Protein AF-0000000077444697 (afdb_homodimer)

Structure (mmCIF, N/CA/C/O backbone):
data_AF-0000000077444697-model_v1
#
loop_
_entity.id
_entity.type
_entity.pdbx_description
1 polymer 'Potassium transporter'
#
loop_
_atom_site.group_PDB
_atom_site.id
_atom_site.type_symbol
_atom_site.label_atom_id
_atom_site.label_alt_id
_atom_site.label_comp_id
_atom_site.label_asym_id
_atom_site.label_entity_id
_atom_site.label_seq_id
_atom_site.pdbx_PDB_ins_code
_atom_site.Cartn_x
_atom_site.Cartn_y
_atom_site.Cartn_z
_atom_site.occupancy
_atom_site.B_iso_or_equiv
_atom_site.auth_seq_id
_atom_site.auth_comp_id
_atom_site.auth_asym_id
_atom_site.auth_atom_id
_atom_site.pdbx_PDB_model_num
ATOM 1 N N . MET A 1 1 ? 19.031 48.25 -0.233 1 66.06 1 MET A N 1
ATOM 2 C CA . MET A 1 1 ? 19.344 47.281 0.833 1 66.06 1 MET A CA 1
ATOM 3 C C . MET A 1 1 ? 18.344 46.125 0.857 1 66.06 1 MET A C 1
ATOM 5 O O . MET A 1 1 ? 18.734 44.969 1.001 1 66.06 1 MET A O 1
ATOM 9 N N . PHE A 1 2 ? 17.172 46.375 0.376 1 79.5 2 PHE A N 1
ATOM 10 C CA . PHE A 1 2 ? 16.109 45.375 0.415 1 79.5 2 PHE A CA 1
ATOM 11 C C . PHE A 1 2 ? 16.25 44.375 -0.718 1 79.5 2 PHE A C 1
ATOM 13 O O . PHE A 1 2 ? 16.047 43.188 -0.523 1 79.5 2 PHE A O 1
ATOM 20 N N . ILE A 1 3 ? 16.844 44.906 -1.802 1 84.12 3 ILE A N 1
ATOM 21 C CA . ILE A 1 3 ? 16.984 44.031 -2.971 1 84.12 3 ILE A CA 1
ATOM 22 C C . ILE A 1 3 ? 18.109 43.031 -2.744 1 84.12 3 ILE A C 1
ATOM 24 O O . ILE A 1 3 ? 17.938 41.844 -3.037 1 84.12 3 ILE A O 1
ATOM 28 N N . ILE A 1 4 ? 19.219 43.531 -2.191 1 81.81 4 ILE A N 1
ATOM 29 C CA . ILE A 1 4 ? 20.359 42.656 -1.97 1 81.81 4 ILE A CA 1
ATOM 30 C C . ILE A 1 4 ? 20.016 41.594 -0.923 1 81.81 4 ILE A C 1
ATOM 32 O O . ILE A 1 4 ? 20.375 40.438 -1.063 1 81.81 4 ILE A O 1
ATOM 36 N N . ALA A 1 5 ? 19.375 42.062 0.02 1 81.69 5 ALA A N 1
ATOM 37 C CA . ALA A 1 5 ? 18.969 41.125 1.067 1 81.69 5 ALA A CA 1
ATOM 38 C C . ALA A 1 5 ? 18.047 40.031 0.507 1 81.69 5 ALA A C 1
ATOM 40 O O . ALA A 1 5 ? 18.188 38.875 0.862 1 81.69 5 ALA A O 1
ATOM 41 N N . THR A 1 6 ? 17.25 40.469 -0.332 1 82.5 6 THR A N 1
ATOM 42 C CA . THR A 1 6 ? 16.312 39.531 -0.934 1 82.5 6 THR A CA 1
ATOM 43 C C . THR A 1 6 ? 17.062 38.531 -1.846 1 82.5 6 THR A C 1
ATOM 45 O O . THR A 1 6 ? 16.781 37.344 -1.832 1 82.5 6 THR A O 1
ATOM 48 N N . LEU A 1 7 ? 17.984 39.094 -2.521 1 86.06 7 LEU A N 1
ATOM 49 C CA . LEU A 1 7 ? 18.734 38.25 -3.432 1 86.06 7 LEU A CA 1
ATOM 50 C C . LEU A 1 7 ? 19.609 37.281 -2.654 1 86.06 7 LEU A C 1
ATOM 52 O O . LEU A 1 7 ? 19.719 36.094 -3.037 1 86.06 7 LEU A O 1
ATOM 56 N N . THR A 1 8 ? 20.188 37.781 -1.661 1 77.69 8 THR A N 1
ATOM 57 C CA . THR A 1 8 ? 21 36.906 -0.821 1 77.69 8 THR A CA 1
ATOM 58 C C . THR A 1 8 ? 20.141 35.812 -0.187 1 77.69 8 THR A C 1
ATOM 60 O O . THR A 1 8 ? 20.578 34.656 -0.078 1 77.69 8 THR A O 1
ATOM 63 N N . ALA A 1 9 ? 18.984 36.156 0.128 1 79.19 9 ALA A N 1
ATOM 64 C CA . ALA A 1 9 ? 18.062 35.188 0.728 1 79.19 9 ALA A CA 1
ATOM 65 C C . ALA A 1 9 ? 17.672 34.094 -0.28 1 79.19 9 ALA A C 1
ATOM 67 O O . ALA A 1 9 ? 17.547 32.938 0.074 1 79.19 9 ALA A O 1
ATOM 68 N N . ILE A 1 10 ? 17.609 34.5 -1.407 1 82.94 10 ILE A N 1
ATOM 69 C CA . ILE A 1 10 ? 17.234 33.562 -2.465 1 82.94 10 ILE A CA 1
ATOM 70 C C . ILE A 1 10 ? 18.375 32.562 -2.691 1 82.94 10 ILE A C 1
ATOM 72 O O . ILE A 1 10 ? 18.125 31.359 -2.781 1 82.94 10 ILE A O 1
ATOM 76 N N . VAL A 1 11 ? 19.531 33.094 -2.76 1 80.25 11 VAL A N 1
ATOM 77 C CA . VAL A 1 11 ? 20.688 32.25 -3 1 80.25 11 VAL A CA 1
ATOM 78 C C . VAL A 1 11 ? 20.891 31.297 -1.82 1 80.25 11 VAL A C 1
ATOM 80 O O . VAL A 1 11 ? 21.156 30.109 -2.01 1 80.25 11 VAL A O 1
ATOM 83 N N . ALA A 1 12 ? 20.734 31.844 -0.727 1 77.69 12 ALA A N 1
ATOM 84 C CA . ALA A 1 12 ? 20.875 31.016 0.476 1 77.69 12 ALA A CA 1
ATOM 85 C C . ALA A 1 12 ? 19.812 29.938 0.527 1 77.69 12 ALA A C 1
ATOM 87 O O . ALA A 1 12 ? 20.094 28.797 0.909 1 77.69 12 ALA A O 1
ATOM 88 N N . SER A 1 13 ? 18.656 30.266 0.102 1 83.06 13 SER A N 1
ATOM 89 C CA . SER A 1 13 ? 17.562 29.312 0.11 1 83.06 13 SER A CA 1
ATOM 90 C C . SER A 1 13 ? 17.797 28.188 -0.902 1 83.06 13 SER A C 1
ATOM 92 O O . SER A 1 13 ? 17.531 27.016 -0.62 1 83.06 13 SER A O 1
ATOM 94 N N . GLN A 1 14 ? 18.344 28.531 -1.952 1 80.81 14 GLN A N 1
ATOM 95 C CA . GLN A 1 14 ? 18.641 27.531 -2.973 1 80.81 14 GLN A CA 1
ATOM 96 C C . GLN A 1 14 ? 19.734 26.578 -2.512 1 80.81 14 GLN A C 1
ATOM 98 O O . GLN A 1 14 ? 19.656 25.375 -2.75 1 80.81 14 GLN A O 1
ATOM 103 N N . SER A 1 15 ? 20.672 27.188 -1.935 1 79.31 15 SER A N 1
ATOM 104 C CA . SER A 1 15 ? 21.766 26.359 -1.422 1 79.31 15 SER A CA 1
ATOM 105 C C . SER A 1 15 ? 21.266 25.406 -0.349 1 79.31 15 SER A C 1
ATOM 107 O O . SER A 1 15 ? 21.672 24.25 -0.303 1 79.31 15 SER A O 1
ATOM 109 N N . LEU A 1 16 ? 20.406 25.891 0.428 1 81.25 16 LEU A N 1
ATOM 110 C CA . LEU A 1 16 ? 19.859 25.062 1.498 1 81.25 16 LEU A CA 1
ATOM 111 C C . LEU A 1 16 ? 18.984 23.953 0.932 1 81.25 16 LEU A C 1
ATOM 113 O O . LEU A 1 16 ? 19.016 22.812 1.433 1 81.25 16 LEU A O 1
ATOM 117 N N . ILE A 1 17 ? 18.297 24.234 -0.024 1 84.38 17 ILE A N 1
ATOM 118 C CA . ILE A 1 17 ? 17.438 23.25 -0.679 1 84.38 17 ILE A CA 1
ATOM 119 C C . ILE A 1 17 ? 18.312 22.156 -1.304 1 84.38 17 ILE A C 1
ATOM 121 O O . ILE A 1 17 ? 18.031 20.969 -1.137 1 84.38 17 ILE A O 1
ATOM 125 N N . SER A 1 18 ? 19.344 22.562 -1.947 1 81.69 18 SER A N 1
ATOM 126 C CA . SER A 1 18 ? 20.266 21.609 -2.562 1 81.69 18 SER A CA 1
ATOM 127 C C . SER A 1 18 ? 20.922 20.719 -1.515 1 81.69 18 SER A C 1
ATOM 129 O O . SER A 1 18 ? 21.078 19.516 -1.729 1 81.69 18 SER A O 1
ATOM 131 N N . ALA A 1 19 ? 21.297 21.359 -0.467 1 80.19 19 ALA A N 1
ATOM 132 C CA . ALA A 1 19 ? 21.906 20.594 0.621 1 80.19 19 ALA A CA 1
ATOM 133 C C . ALA A 1 19 ? 20.906 19.578 1.192 1 80.19 19 ALA A C 1
ATOM 135 O O . ALA A 1 19 ? 21.281 18.453 1.533 1 80.19 19 ALA A O 1
ATOM 136 N N . ALA A 1 20 ? 19.719 20 1.311 1 84.88 20 ALA A N 1
ATOM 137 C CA . ALA A 1 20 ? 18.688 19.109 1.828 1 84.88 20 ALA A CA 1
ATOM 138 C C . ALA A 1 20 ? 18.5 17.891 0.919 1 84.88 20 ALA A C 1
ATOM 140 O O . ALA A 1 20 ? 18.328 16.781 1.398 1 84.88 20 ALA A O 1
ATOM 141 N N . PHE A 1 21 ? 18.578 18.125 -0.35 1 84.75 21 PHE A N 1
ATOM 142 C CA . PHE A 1 21 ? 18.453 17.031 -1.303 1 84.75 21 PHE A CA 1
ATOM 143 C C . PHE A 1 21 ? 19.594 16.047 -1.125 1 84.75 21 PHE A C 1
ATOM 145 O O . PHE A 1 21 ? 19.391 14.828 -1.182 1 84.75 21 PHE A O 1
ATOM 152 N N . SER A 1 22 ? 20.734 16.547 -0.874 1 79.88 22 SER A N 1
ATOM 153 C CA . SER A 1 22 ? 21.906 15.688 -0.721 1 79.88 22 SER A CA 1
ATOM 154 C C . SER A 1 22 ? 21.812 14.828 0.533 1 79.88 22 SER A C 1
ATOM 156 O O . SER A 1 22 ? 22.141 13.641 0.505 1 79.88 22 SER A O 1
ATOM 158 N N . VAL A 1 23 ? 21.391 15.438 1.544 1 81.69 23 VAL A N 1
ATOM 159 C CA . VAL A 1 23 ? 21.266 14.719 2.807 1 81.69 23 VAL A CA 1
ATOM 160 C C . VAL A 1 23 ? 20.203 13.633 2.684 1 81.69 23 VAL A C 1
ATOM 162 O O . VAL A 1 23 ? 20.391 12.508 3.164 1 81.69 23 VAL A O 1
ATOM 165 N N . ILE A 1 24 ? 19.156 13.922 2.074 1 82.81 24 ILE A N 1
ATOM 166 C CA . ILE A 1 24 ? 18.078 12.953 1.89 1 82.81 24 ILE A CA 1
ATOM 167 C C . ILE A 1 24 ? 18.562 11.82 0.991 1 82.81 24 ILE A C 1
ATOM 169 O O . ILE A 1 24 ? 18.266 10.648 1.254 1 82.81 24 ILE A O 1
ATOM 173 N N . LYS A 1 25 ? 19.25 12.203 -0.015 1 79.56 25 LYS A N 1
ATOM 174 C CA . LYS A 1 25 ? 19.812 11.188 -0.906 1 79.56 25 LYS A CA 1
ATOM 175 C C . LYS A 1 25 ? 20.703 10.211 -0.14 1 79.56 25 LYS A C 1
ATOM 177 O O . LYS A 1 25 ? 20.625 9 -0.346 1 79.56 25 LYS A O 1
ATOM 182 N N . GLN A 1 26 ? 21.484 10.773 0.669 1 76.12 26 GLN A N 1
ATOM 183 C CA . GLN A 1 26 ? 22.375 9.938 1.462 1 76.12 26 GLN A CA 1
ATOM 184 C C . GLN A 1 26 ? 21.594 9.062 2.438 1 76.12 26 GLN A C 1
ATOM 186 O O . GLN A 1 26 ? 21.938 7.895 2.639 1 76.12 26 GLN A O 1
ATOM 191 N N . SER A 1 27 ? 20.609 9.641 3.029 1 81.88 27 SER A N 1
ATOM 192 C CA . SER A 1 27 ? 19.797 8.898 3.98 1 81.88 27 SER A CA 1
ATOM 193 C C . SER A 1 27 ? 19.047 7.754 3.295 1 81.88 27 SER A C 1
ATOM 195 O O . SER A 1 27 ? 18.891 6.672 3.871 1 81.88 27 SER A O 1
ATOM 197 N N . VAL A 1 28 ? 18.641 7.957 2.119 1 78.75 28 VAL A N 1
ATOM 198 C CA . VAL A 1 28 ? 17.953 6.93 1.344 1 78.75 28 VAL A CA 1
ATOM 199 C C . VAL A 1 28 ? 18.938 5.832 0.949 1 78.75 28 VAL A C 1
ATOM 201 O O . VAL A 1 28 ? 18.609 4.645 0.996 1 78.75 28 VAL A O 1
ATOM 204 N N . ALA A 1 29 ? 20.141 6.312 0.597 1 73.19 29 ALA A N 1
ATOM 205 C CA . ALA A 1 29 ? 21.172 5.355 0.2 1 73.19 29 ALA A CA 1
ATOM 206 C C . ALA A 1 29 ? 21.547 4.434 1.358 1 73.19 29 ALA A C 1
ATOM 208 O O . ALA A 1 29 ? 21.859 3.26 1.149 1 73.19 29 ALA A O 1
ATOM 209 N N . LEU A 1 30 ? 21.453 4.992 2.539 1 75.62 30 LEU A N 1
ATOM 210 C CA . LEU A 1 30 ? 21.781 4.215 3.729 1 75.62 30 LEU A CA 1
ATOM 211 C C . LEU A 1 30 ? 20.562 3.471 4.246 1 75.62 30 LEU A C 1
ATOM 213 O O . LEU A 1 30 ? 20.641 2.746 5.242 1 75.62 30 LEU A O 1
ATOM 217 N N . ASP A 1 31 ? 19.375 3.66 3.576 1 77.19 31 ASP A N 1
ATOM 218 C CA . ASP A 1 31 ? 18.125 2.98 3.877 1 77.19 31 ASP A CA 1
ATOM 219 C C . ASP A 1 31 ? 17.562 3.422 5.23 1 77.19 31 ASP A C 1
ATOM 221 O O . ASP A 1 31 ? 17.047 2.604 5.988 1 77.19 31 ASP A O 1
ATOM 225 N N . TYR A 1 32 ? 17.875 4.656 5.586 1 82.69 32 TYR A N 1
ATOM 226 C CA . TYR A 1 32 ? 17.344 5.219 6.816 1 82.69 32 TYR A CA 1
ATOM 227 C C . TYR A 1 32 ? 16.109 6.074 6.539 1 82.69 32 TYR A C 1
ATOM 229 O O . TYR A 1 32 ? 15.469 6.582 7.465 1 82.69 32 TYR A O 1
ATOM 237 N N . PHE A 1 33 ? 15.891 6.215 5.32 1 84.56 33 PHE A N 1
ATOM 238 C CA . PHE A 1 33 ? 14.766 7.023 4.883 1 84.56 33 PHE A CA 1
ATOM 239 C C . PHE A 1 33 ? 14.023 6.352 3.732 1 84.56 33 PHE A C 1
ATOM 241 O O . PHE A 1 33 ? 14.633 5.633 2.936 1 84.56 33 PHE A O 1
ATOM 248 N N . PRO A 1 34 ? 12.664 6.559 3.738 1 83.31 34 PRO A N 1
ATOM 249 C CA . PRO A 1 34 ? 11.922 5.961 2.631 1 83.31 34 PRO A CA 1
ATOM 250 C C . PRO A 1 34 ? 12.406 6.434 1.264 1 83.31 34 PRO A C 1
ATOM 252 O O . PRO A 1 34 ? 12.906 7.559 1.137 1 83.31 34 PRO A O 1
ATOM 255 N N . ARG A 1 35 ? 12.242 5.609 0.346 1 77.81 35 ARG A N 1
ATOM 256 C CA . ARG A 1 35 ? 12.742 5.891 -0.996 1 77.81 35 ARG A CA 1
ATOM 257 C C . ARG A 1 35 ? 11.953 7.016 -1.651 1 77.81 35 ARG A C 1
ATOM 259 O O . ARG A 1 35 ? 10.719 7.031 -1.595 1 77.81 35 ARG A O 1
ATOM 266 N N . VAL A 1 36 ? 12.641 7.996 -2.082 1 75.12 36 VAL A N 1
ATOM 267 C CA . VAL A 1 36 ? 12.055 9.109 -2.818 1 75.12 36 VAL A CA 1
ATOM 268 C C . VAL A 1 36 ? 12.664 9.188 -4.215 1 75.12 36 VAL A C 1
ATOM 270 O O . VAL A 1 36 ? 13.734 8.617 -4.465 1 75.12 36 VAL A O 1
ATOM 273 N N . LYS A 1 37 ? 11.93 9.789 -5.113 1 71.31 37 LYS A N 1
ATOM 274 C CA . LYS A 1 37 ? 12.461 9.938 -6.461 1 71.31 37 LYS A CA 1
ATOM 275 C C . LYS A 1 37 ? 13.672 10.875 -6.477 1 71.31 37 LYS A C 1
ATOM 277 O O . LYS A 1 37 ? 13.602 11.992 -5.953 1 71.31 37 LYS A O 1
ATOM 282 N N . ILE A 1 38 ? 14.75 10.328 -6.879 1 70.06 38 ILE A N 1
ATOM 283 C CA . ILE A 1 38 ? 15.969 11.133 -6.977 1 70.06 38 ILE A CA 1
ATOM 284 C C . ILE A 1 38 ? 16.359 11.305 -8.438 1 70.06 38 ILE A C 1
ATOM 286 O O . ILE A 1 38 ? 16.531 10.32 -9.164 1 70.06 38 ILE A O 1
ATOM 290 N N . VAL A 1 39 ? 16.266 12.539 -8.906 1 71 39 VAL A N 1
ATOM 291 C CA . VAL A 1 39 ? 16.672 12.836 -10.281 1 71 39 VAL A CA 1
ATOM 292 C C . VAL A 1 39 ? 18.031 13.508 -10.281 1 71 39 VAL A C 1
ATOM 294 O O . VAL A 1 39 ? 18.25 14.508 -9.594 1 71 39 VAL A O 1
ATOM 297 N N . HIS A 1 40 ? 18.938 12.852 -10.914 1 66.44 40 HIS A N 1
ATOM 298 C CA . HIS A 1 40 ? 20.25 13.453 -11.031 1 66.44 40 HIS A CA 1
ATOM 299 C C . HIS A 1 40 ? 20.297 14.469 -12.172 1 66.44 40 HIS A C 1
ATOM 301 O O . HIS A 1 40 ? 19.953 14.148 -13.305 1 66.44 40 HIS A O 1
ATOM 307 N N . THR A 1 41 ? 20.484 15.68 -11.906 1 65.12 41 THR A N 1
ATOM 308 C CA . THR A 1 41 ? 20.422 16.766 -12.883 1 65.12 41 THR A CA 1
ATOM 309 C C . THR A 1 41 ? 21.734 16.875 -13.656 1 65.12 41 THR A C 1
ATOM 311 O O . THR A 1 41 ? 21.781 17.453 -14.734 1 65.12 41 THR A O 1
ATOM 314 N N . SER A 1 42 ? 22.75 16.375 -13.062 1 64.94 42 SER A N 1
ATOM 315 C CA . SER A 1 42 ? 24.031 16.484 -13.773 1 64.94 42 SER A CA 1
ATOM 316 C C . SER A 1 42 ? 24.719 15.133 -13.891 1 64.94 42 SER A C 1
ATOM 318 O O . SER A 1 42 ? 24.594 14.297 -12.992 1 64.94 42 SER A O 1
ATOM 320 N N . LEU A 1 43 ? 25.203 14.852 -15.062 1 62.91 43 LEU A N 1
ATOM 321 C CA . LEU A 1 43 ? 25.953 13.625 -15.32 1 62.91 43 LEU A CA 1
ATOM 322 C C . LEU A 1 43 ? 27.328 13.68 -14.656 1 62.91 43 LEU A C 1
ATOM 324 O O . LEU A 1 43 ? 27.922 12.633 -14.352 1 62.91 43 LEU A O 1
ATOM 328 N N . HIS A 1 44 ? 27.766 14.945 -14.375 1 58.75 44 HIS A N 1
ATOM 329 C CA . HIS A 1 44 ? 29.141 15.109 -13.922 1 58.75 44 HIS A CA 1
ATOM 330 C C . HIS A 1 44 ? 29.219 15.258 -12.406 1 58.75 44 HIS A C 1
ATOM 332 O O . HIS A 1 44 ? 30.234 14.938 -11.797 1 58.75 44 HIS A O 1
ATOM 338 N N . LYS A 1 45 ? 28.172 15.789 -11.906 1 59.56 45 LYS A N 1
ATOM 339 C CA . LYS A 1 45 ? 28.25 16.016 -10.461 1 59.56 45 LYS A CA 1
ATOM 340 C C . LYS A 1 45 ? 27.234 15.141 -9.719 1 59.56 45 LYS A C 1
ATOM 342 O O . LYS A 1 45 ? 26.031 15.328 -9.852 1 59.56 45 LYS A O 1
ATOM 347 N N . GLU A 1 46 ? 27.734 14.195 -9.055 1 60.72 46 GLU A N 1
ATOM 348 C CA . GLU A 1 46 ? 26.922 13.234 -8.32 1 60.72 46 GLU A CA 1
ATOM 349 C C . GLU A 1 46 ? 26 13.938 -7.324 1 60.72 46 GLU A C 1
ATOM 351 O O . GLU A 1 46 ? 24.906 13.453 -7.043 1 60.72 46 GLU A O 1
ATOM 356 N N . GLY A 1 47 ? 26.406 15.125 -6.949 1 59.47 47 GLY A N 1
ATOM 357 C CA . GLY A 1 47 ? 25.703 15.828 -5.883 1 59.47 47 GLY A CA 1
ATOM 358 C C . GLY A 1 47 ? 24.516 16.625 -6.371 1 59.47 47 GLY A C 1
ATOM 359 O O . GLY A 1 47 ? 23.688 17.078 -5.574 1 59.47 47 GLY A O 1
ATOM 360 N N . ALA A 1 48 ? 24.453 16.75 -7.672 1 65.5 48 ALA A N 1
ATOM 361 C CA . ALA A 1 48 ? 23.312 17.531 -8.172 1 65.5 48 ALA A CA 1
ATOM 362 C C . ALA A 1 48 ? 22.062 16.672 -8.297 1 65.5 48 ALA A C 1
ATOM 364 O O . ALA A 1 48 ? 21.922 15.906 -9.25 1 65.5 48 ALA A O 1
ATOM 365 N N . VAL A 1 49 ? 21.375 16.672 -7.184 1 73.44 49 VAL A N 1
ATOM 366 C CA . VAL A 1 49 ? 20.219 15.773 -7.102 1 73.44 49 VAL A CA 1
ATOM 367 C C . VAL A 1 49 ? 18.938 16.594 -6.906 1 73.44 49 VAL A C 1
ATOM 369 O O . VAL A 1 49 ? 18.969 17.656 -6.262 1 73.44 49 VAL A O 1
ATOM 372 N N . TYR A 1 50 ? 17.969 16.344 -7.695 1 75.19 50 TYR A N 1
ATOM 373 C CA . TYR A 1 50 ? 16.641 16.938 -7.539 1 75.19 50 TYR A CA 1
ATOM 374 C C . TYR A 1 50 ? 15.625 15.898 -7.102 1 75.19 50 TYR A C 1
ATOM 376 O O . TYR A 1 50 ? 15.547 14.812 -7.684 1 75.19 50 TYR A O 1
ATOM 384 N N . SER A 1 51 ? 15.047 16.203 -5.996 1 78.19 51 SER A N 1
ATOM 385 C CA . SER A 1 51 ? 13.969 15.336 -5.512 1 78.19 51 SER A CA 1
ATOM 386 C C . SER A 1 51 ? 12.648 16.094 -5.453 1 78.19 51 SER A C 1
ATOM 388 O O . SER A 1 51 ? 12.422 16.891 -4.539 1 78.19 51 SER A O 1
ATOM 390 N N . PRO A 1 52 ? 11.789 15.844 -6.348 1 78.12 52 PRO A N 1
ATOM 391 C CA . PRO A 1 52 ? 10.531 16.594 -6.398 1 78.12 52 PRO A CA 1
ATOM 392 C C . PRO A 1 52 ? 9.695 16.422 -5.129 1 78.12 52 PRO A C 1
ATOM 394 O O . PRO A 1 52 ? 9.102 17.391 -4.641 1 78.12 52 PRO A O 1
ATOM 397 N N . GLU A 1 53 ? 9.586 15.25 -4.637 1 80.12 53 GLU A N 1
ATOM 398 C CA . GLU A 1 53 ? 8.797 15.016 -3.432 1 80.12 53 GLU A CA 1
ATOM 399 C C . GLU A 1 53 ? 9.344 15.812 -2.25 1 80.12 53 GLU A C 1
ATOM 401 O O . GLU A 1 53 ? 8.586 16.422 -1.494 1 80.12 53 GLU A O 1
ATOM 406 N N . THR A 1 54 ? 10.648 15.766 -2.176 1 81.75 54 THR A N 1
ATOM 407 C CA . THR A 1 54 ? 11.281 16.516 -1.093 1 81.75 54 THR A CA 1
ATOM 408 C C . THR A 1 54 ? 11.07 18.016 -1.275 1 81.75 54 THR A C 1
ATOM 410 O O . THR A 1 54 ? 10.852 18.734 -0.302 1 81.75 54 THR A O 1
ATOM 413 N N . ASN A 1 55 ? 11.086 18.406 -2.477 1 83.38 55 ASN A N 1
ATOM 414 C CA . ASN A 1 55 ? 10.875 19.828 -2.777 1 83.38 55 ASN A CA 1
ATOM 415 C C . ASN A 1 55 ? 9.484 20.297 -2.354 1 83.38 55 ASN A C 1
ATOM 417 O O . ASN A 1 55 ? 9.336 21.359 -1.759 1 83.38 55 ASN A O 1
ATOM 421 N N . TYR A 1 56 ? 8.617 19.5 -2.609 1 81.19 56 TYR A N 1
ATOM 422 C CA . TYR A 1 56 ? 7.25 19.875 -2.248 1 81.19 56 TYR A CA 1
ATOM 423 C C . TYR A 1 56 ? 7.062 19.859 -0.736 1 81.19 56 TYR A C 1
ATOM 425 O O . TYR A 1 56 ? 6.375 20.719 -0.183 1 81.19 56 TYR A O 1
ATOM 433 N N . ILE A 1 57 ? 7.594 18.906 -0.172 1 83.69 57 ILE A N 1
ATOM 434 C CA . ILE A 1 57 ? 7.496 18.828 1.282 1 83.69 57 ILE A CA 1
ATOM 435 C C . ILE A 1 57 ? 8.133 20.078 1.909 1 83.69 57 ILE A C 1
ATOM 437 O O . ILE A 1 57 ? 7.578 20.656 2.838 1 83.69 57 ILE A O 1
ATOM 441 N N . LEU A 1 58 ? 9.273 20.469 1.352 1 86.31 58 LEU A N 1
ATOM 442 C CA . LEU A 1 58 ? 9.961 21.656 1.847 1 86.31 58 LEU A CA 1
ATOM 443 C C . LEU A 1 58 ? 9.117 22.906 1.619 1 86.31 58 LEU A C 1
ATOM 445 O O . LEU A 1 58 ? 9.062 23.797 2.477 1 86.31 58 LEU A O 1
ATOM 449 N N . MET A 1 59 ? 8.5 22.906 0.485 1 86.94 59 MET A N 1
ATOM 450 C CA . MET A 1 59 ? 7.641 24.047 0.169 1 86.94 59 MET A CA 1
ATOM 451 C C . MET A 1 59 ? 6.484 24.141 1.158 1 86.94 59 MET A C 1
ATOM 453 O O . MET A 1 59 ? 6.215 25.219 1.698 1 86.94 59 MET A O 1
ATOM 457 N N . VAL A 1 60 ? 5.848 23.078 1.401 1 82 60 VAL A N 1
ATOM 458 C CA . VAL A 1 60 ? 4.711 23.062 2.314 1 82 60 VAL A CA 1
ATOM 459 C C . VAL A 1 60 ? 5.168 23.438 3.721 1 82 60 VAL A C 1
ATOM 461 O O . VAL A 1 60 ? 4.504 24.219 4.41 1 82 60 VAL A O 1
ATOM 464 N N . LEU A 1 61 ? 6.242 22.891 4.105 1 81.88 61 LEU A N 1
ATOM 465 C CA . LEU A 1 61 ? 6.777 23.188 5.43 1 81.88 61 LEU A CA 1
ATOM 466 C C . LEU A 1 61 ? 7.113 24.672 5.555 1 81.88 61 LEU A C 1
ATOM 468 O O . LEU A 1 61 ? 6.863 25.297 6.594 1 81.88 61 LEU A O 1
ATOM 472 N N . CYS A 1 62 ? 7.633 25.297 4.504 1 83.5 62 CYS A N 1
ATOM 473 C CA . CYS A 1 62 ? 7.969 26.719 4.496 1 83.5 62 CYS A CA 1
ATOM 474 C C . CYS A 1 62 ? 6.715 27.578 4.617 1 83.5 62 CYS A C 1
ATOM 476 O O . CYS A 1 62 ? 6.699 28.562 5.355 1 83.5 62 CYS A O 1
ATOM 478 N N . VAL A 1 63 ? 5.727 27.156 3.955 1 80.38 63 VAL A N 1
ATOM 479 C CA . VAL A 1 63 ? 4.469 27.906 3.982 1 80.38 63 VAL A CA 1
ATOM 480 C C . VAL A 1 63 ? 3.844 27.812 5.371 1 80.38 63 VAL A C 1
ATOM 482 O O . VAL A 1 63 ? 3.361 28.797 5.91 1 80.38 63 VAL A O 1
ATOM 485 N N . ILE A 1 64 ? 3.842 26.672 5.93 1 74.38 64 ILE A N 1
ATOM 486 C CA . ILE A 1 64 ? 3.285 26.469 7.262 1 74.38 64 ILE A CA 1
ATOM 487 C C . ILE A 1 64 ? 4.039 27.344 8.266 1 74.38 64 ILE A C 1
ATOM 489 O O . ILE A 1 64 ? 3.428 27.969 9.141 1 74.38 64 ILE A O 1
ATOM 493 N N . VAL A 1 65 ? 5.301 27.469 8.172 1 76.31 65 VAL A N 1
ATOM 494 C CA . VAL A 1 65 ? 6.125 28.234 9.094 1 76.31 65 VAL A CA 1
ATOM 495 C C . VAL A 1 65 ? 5.832 29.719 8.938 1 76.31 65 VAL A C 1
ATOM 497 O O . VAL A 1 65 ? 5.707 30.453 9.93 1 76.31 65 VAL A O 1
ATOM 500 N N . ILE A 1 66 ? 5.633 30.125 7.738 1 75.81 66 ILE A N 1
ATOM 501 C CA . ILE A 1 66 ? 5.406 31.531 7.465 1 75.81 66 ILE A CA 1
ATOM 502 C C . ILE A 1 66 ? 4.023 31.938 7.973 1 75.81 66 ILE A C 1
ATOM 504 O O . ILE A 1 66 ? 3.855 33.031 8.531 1 75.81 66 ILE A O 1
ATOM 508 N N . VAL A 1 67 ? 3.125 31.078 7.75 1 70.44 67 VAL A N 1
ATOM 509 C CA . VAL A 1 67 ? 1.759 31.391 8.156 1 70.44 67 VAL A CA 1
ATOM 510 C C . VAL A 1 67 ? 1.643 31.312 9.68 1 70.44 67 VAL A C 1
ATOM 512 O O . VAL A 1 67 ? 0.924 32.125 10.289 1 70.44 67 VAL A O 1
ATOM 515 N N . SER A 1 68 ? 2.275 30.422 10.289 1 69.69 68 SER A N 1
ATOM 516 C CA . SER A 1 68 ? 2.178 30.203 11.734 1 69.69 68 SER A CA 1
ATOM 517 C C . SER A 1 68 ? 2.924 31.281 12.5 1 69.69 68 SER A C 1
ATOM 519 O O . SER A 1 68 ? 2.461 31.734 13.555 1 69.69 68 SER A O 1
ATOM 521 N N . PHE A 1 69 ? 4.066 31.672 12.086 1 69.81 69 PHE A N 1
ATOM 522 C CA . PHE A 1 69 ? 4.895 32.562 12.883 1 69.81 69 PHE A CA 1
ATOM 523 C C . PHE A 1 69 ? 4.875 33.969 12.297 1 69.81 69 PHE A C 1
ATOM 525 O O . PHE A 1 69 ? 5.191 34.938 12.992 1 69.81 69 PHE A O 1
ATOM 532 N N . GLY A 1 70 ? 4.23 34.031 11.172 1 64.75 70 GLY A N 1
ATOM 533 C CA . GLY A 1 70 ? 4.223 35.344 10.57 1 64.75 70 GLY A CA 1
ATOM 534 C C . GLY A 1 70 ? 5.609 35.938 10.398 1 64.75 70 GLY A C 1
ATOM 535 O O . GLY A 1 70 ? 6.602 35.188 10.375 1 64.75 70 GLY A O 1
ATOM 536 N N . GLY A 1 71 ? 6 37.031 9.953 1 63.81 71 GLY A N 1
ATOM 537 C CA . GLY A 1 71 ? 7.246 37.719 9.648 1 63.81 71 GLY A CA 1
ATOM 538 C C . GLY A 1 71 ? 7.914 38.312 10.875 1 63.81 71 GLY A C 1
ATOM 539 O O . GLY A 1 71 ? 8.727 39.25 10.758 1 63.81 71 GLY A O 1
ATOM 540 N N . GLY A 1 72 ? 7.602 37.75 12.125 1 65.44 72 GLY A N 1
ATOM 541 C CA . GLY A 1 72 ? 8.023 38.562 13.258 1 65.44 72 GLY A CA 1
ATOM 542 C C . GLY A 1 72 ? 9.219 38 13.984 1 65.44 72 GLY A C 1
ATOM 543 O O . GLY A 1 72 ? 10 37.219 13.406 1 65.44 72 GLY A O 1
ATOM 544 N N . LYS A 1 73 ? 9.586 38.406 15.148 1 73.19 73 LYS A N 1
ATOM 545 C CA . LYS A 1 73 ? 10.641 38.156 16.125 1 73.19 73 LYS A CA 1
ATOM 546 C C . LYS A 1 73 ? 10.703 36.656 16.469 1 73.19 73 LYS A C 1
ATOM 548 O O . LYS A 1 73 ? 11.773 36.125 16.734 1 73.19 73 LYS A O 1
ATOM 553 N N . GLU A 1 74 ? 9.734 35.969 16.188 1 78 74 GLU A N 1
ATOM 554 C CA . GLU A 1 74 ? 9.656 34.531 16.547 1 78 74 GLU A CA 1
ATOM 555 C C . GLU A 1 74 ? 10.445 33.688 15.578 1 78 74 GLU A C 1
ATOM 557 O O . GLU A 1 74 ? 11.07 32.688 15.984 1 78 74 GLU A O 1
ATOM 562 N N . ILE A 1 75 ? 10.594 34.125 14.352 1 76.62 75 ILE A N 1
ATOM 563 C CA . ILE A 1 75 ? 11.344 33.344 13.359 1 76.62 75 ILE A CA 1
ATOM 564 C C . ILE A 1 75 ? 12.844 33.5 13.633 1 76.62 75 ILE A C 1
ATOM 566 O O . ILE A 1 75 ? 13.609 32.562 13.438 1 76.62 75 ILE A O 1
ATOM 570 N N . GLY A 1 76 ? 13.203 34.719 14.047 1 75.94 76 GLY A N 1
ATOM 571 C CA . GLY A 1 76 ? 14.594 34.938 14.406 1 75.94 76 GLY A CA 1
ATOM 572 C C . GLY A 1 76 ? 15.055 34.062 15.562 1 75.94 76 GLY A C 1
ATOM 573 O O . GLY A 1 76 ? 16.156 33.5 15.523 1 75.94 76 GLY A O 1
ATOM 574 N N . ASN A 1 77 ? 14.203 33.938 16.531 1 79.12 77 ASN A N 1
ATOM 575 C CA . ASN A 1 77 ? 14.516 33.062 17.672 1 79.12 77 ASN A CA 1
ATOM 576 C C . ASN A 1 77 ? 14.656 31.625 17.234 1 79.12 77 ASN A C 1
ATOM 578 O O . ASN A 1 77 ? 15.539 30.906 17.719 1 79.12 77 ASN A O 1
ATOM 582 N N . ALA A 1 78 ? 13.844 31.203 16.359 1 81 78 ALA A N 1
ATOM 583 C CA . ALA A 1 78 ? 13.914 29.844 15.836 1 81 78 ALA A CA 1
ATOM 584 C C . ALA A 1 78 ? 15.211 29.625 15.062 1 81 78 ALA A C 1
ATOM 586 O O . ALA A 1 78 ? 15.844 28.562 15.195 1 81 78 ALA A O 1
ATOM 587 N N . PHE A 1 79 ? 15.547 30.609 14.336 1 78.44 79 PHE A N 1
ATOM 588 C CA . PHE A 1 79 ? 16.766 30.516 13.539 1 78.44 79 PHE A CA 1
ATOM 589 C C . PHE A 1 79 ? 18 30.391 14.43 1 78.44 79 PHE A C 1
ATOM 591 O O . PHE A 1 79 ? 18.891 29.594 14.172 1 78.44 79 PHE A O 1
ATOM 598 N N . GLY A 1 80 ? 18.016 31.156 15.398 1 78.19 80 GLY A N 1
ATOM 599 C CA . GLY A 1 80 ? 19.141 31.109 16.328 1 78.19 80 GLY A CA 1
ATOM 600 C C . GLY A 1 80 ? 19.297 29.75 17 1 78.19 80 GLY A C 1
ATOM 601 O O . GLY A 1 80 ? 20.406 29.234 17.109 1 78.19 80 GLY A O 1
ATOM 602 N N . LEU A 1 81 ? 18.281 29.156 17.375 1 83.75 81 LEU A N 1
ATOM 603 C CA . LEU A 1 81 ? 18.312 27.859 18.031 1 83.75 81 LEU A CA 1
ATOM 604 C C . LEU A 1 81 ? 18.812 26.781 17.078 1 83.75 81 LEU A C 1
ATOM 606 O O . LEU A 1 81 ? 19.609 25.922 17.469 1 83.75 81 LEU A O 1
ATOM 610 N N . VAL A 1 82 ? 18.406 26.844 15.852 1 84.5 82 VAL A N 1
ATOM 611 C CA . VAL A 1 82 ? 18.797 25.844 14.867 1 84.5 82 VAL A CA 1
ATOM 612 C C . VAL A 1 82 ? 20.312 25.938 14.617 1 84.5 82 VAL A C 1
ATOM 614 O O . VAL A 1 82 ? 21 24.922 14.594 1 84.5 82 VAL A O 1
ATOM 617 N N . VAL A 1 83 ? 20.75 27.141 14.492 1 82.38 83 VAL A N 1
ATOM 618 C CA . VAL A 1 83 ? 22.156 27.359 14.141 1 82.38 83 VAL A CA 1
ATOM 619 C C . VAL A 1 83 ? 23.047 26.844 15.273 1 82.38 83 VAL A C 1
ATOM 621 O O . VAL A 1 83 ? 24.047 26.172 15.016 1 82.38 83 VAL A O 1
ATOM 624 N N . ILE A 1 84 ? 22.641 27.094 16.422 1 86.12 84 ILE A N 1
ATOM 625 C CA . ILE A 1 84 ? 23.5 26.734 17.531 1 86.12 84 ILE A CA 1
ATOM 626 C C . ILE A 1 84 ? 23.516 25.219 17.719 1 86.12 84 ILE A C 1
ATOM 628 O O . ILE A 1 84 ? 24.547 24.625 18.031 1 86.12 84 ILE A O 1
ATOM 632 N N . PHE A 1 85 ? 22.453 24.625 17.531 1 86.94 85 PHE A N 1
ATOM 633 C CA . PHE A 1 85 ? 22.406 23.172 17.703 1 86.94 85 PHE A CA 1
ATOM 634 C C . PHE A 1 85 ? 23.172 22.469 16.594 1 86.94 85 PHE A C 1
ATOM 636 O O . PHE A 1 85 ? 23.812 21.438 16.828 1 86.94 85 PHE A O 1
ATOM 643 N N . VAL A 1 86 ? 23.078 23 15.406 1 85.88 86 VAL A N 1
ATOM 644 C CA . VAL A 1 86 ? 23.844 22.422 14.305 1 85.88 86 VAL A CA 1
ATOM 645 C C . VAL A 1 86 ? 25.344 22.562 14.594 1 85.88 86 VAL A C 1
ATOM 647 O O . VAL A 1 86 ? 26.125 21.641 14.352 1 85.88 86 VAL A O 1
ATOM 650 N N . MET A 1 87 ? 25.688 23.75 15.117 1 88.31 87 MET A N 1
ATOM 651 C CA . MET A 1 87 ? 27.094 23.953 15.469 1 88.31 87 MET A CA 1
ATOM 652 C C . MET A 1 87 ? 27.531 22.984 16.547 1 88.31 87 MET A C 1
ATOM 654 O O . MET A 1 87 ? 28.656 22.453 16.5 1 88.31 87 MET A O 1
ATOM 658 N N . PHE A 1 88 ? 26.688 22.734 17.438 1 88.94 88 PHE A N 1
ATOM 659 C CA . PHE A 1 88 ? 26.984 21.812 18.531 1 88.94 88 PHE A CA 1
ATOM 660 C C . PHE A 1 88 ? 27.188 20.391 18 1 88.94 88 PHE A C 1
ATOM 662 O O . PHE A 1 88 ? 28.156 19.734 18.359 1 88.94 88 PHE A O 1
ATOM 669 N N . ILE A 1 89 ? 26.328 19.938 17.125 1 87.5 89 ILE A N 1
ATOM 670 C CA . ILE A 1 89 ? 26.406 18.594 16.547 1 87.5 89 ILE A CA 1
ATOM 671 C C . ILE A 1 89 ? 27.688 18.469 15.711 1 87.5 89 ILE A C 1
ATOM 673 O O . ILE A 1 89 ? 28.391 17.453 15.773 1 87.5 89 ILE A O 1
ATOM 677 N N . THR A 1 90 ? 28.016 19.5 14.992 1 88.31 90 THR A N 1
ATOM 678 C CA . THR A 1 90 ? 29.234 19.516 14.18 1 88.31 90 THR A CA 1
ATOM 679 C C . THR A 1 90 ? 30.469 19.406 15.062 1 88.31 90 THR A C 1
ATOM 681 O O . THR A 1 90 ? 31.422 18.703 14.727 1 88.31 90 THR A O 1
ATOM 684 N N . THR A 1 91 ? 30.422 20.047 16.156 1 90.88 91 THR A N 1
ATOM 685 C CA . THR A 1 91 ? 31.547 20 17.078 1 90.88 91 THR A CA 1
ATOM 686 C C . THR A 1 91 ? 31.75 18.578 17.609 1 90.88 91 THR A C 1
ATOM 688 O O . THR A 1 91 ? 32.875 18.078 17.672 1 90.88 91 THR A O 1
ATOM 691 N N . ILE A 1 92 ? 30.672 17.906 17.859 1 89.94 92 ILE A N 1
ATOM 692 C CA . ILE A 1 92 ? 30.734 16.547 18.375 1 89.94 92 ILE A CA 1
ATOM 693 C C . ILE A 1 92 ? 31.266 15.609 17.281 1 89.94 92 ILE A C 1
ATOM 695 O O . ILE A 1 92 ? 32.156 14.789 17.531 1 89.94 92 ILE A O 1
ATOM 699 N N . LEU A 1 93 ? 30.75 15.766 16.078 1 90.06 93 LEU A N 1
ATOM 700 C CA . LEU A 1 93 ? 31.141 14.883 14.977 1 90.06 93 LEU A CA 1
ATOM 701 C C . LEU A 1 93 ? 32.594 15.117 14.586 1 90.06 93 LEU A C 1
ATOM 703 O O . LEU A 1 93 ? 33.312 14.156 14.32 1 90.06 93 LEU A O 1
ATOM 707 N N . LEU A 1 94 ? 32.938 16.375 14.594 1 90.12 94 LEU A N 1
ATOM 708 C CA . LEU A 1 94 ? 34.312 16.688 14.234 1 90.12 94 LEU A CA 1
ATOM 709 C C . LEU A 1 94 ? 35.281 16.172 15.289 1 90.12 94 LEU A C 1
ATOM 711 O O . LEU A 1 94 ? 36.406 15.75 14.961 1 90.12 94 LEU A O 1
ATOM 715 N N . THR A 1 95 ? 34.938 16.188 16.5 1 91.56 95 THR A N 1
ATOM 716 C CA . THR A 1 95 ? 35.75 15.625 17.562 1 91.56 95 THR A CA 1
ATOM 717 C C . THR A 1 95 ? 35.969 14.133 17.344 1 91.56 95 THR A C 1
ATOM 719 O O . THR A 1 95 ? 37.094 13.633 17.5 1 91.56 95 THR A O 1
ATOM 722 N N . LEU A 1 96 ? 34.906 13.484 16.938 1 90.81 96 LEU A N 1
ATOM 723 C CA . LEU A 1 96 ? 35 12.055 16.688 1 90.81 96 LEU A CA 1
ATOM 724 C C . LEU A 1 96 ? 35.906 11.773 15.484 1 90.81 96 LEU A C 1
ATOM 726 O O . LEU A 1 96 ? 36.719 10.836 15.508 1 90.81 96 LEU A O 1
ATOM 730 N N . VAL A 1 97 ? 35.781 12.617 14.5 1 90.31 97 VAL A N 1
ATOM 731 C CA . VAL A 1 97 ? 36.594 12.461 13.312 1 90.31 97 VAL A CA 1
ATOM 732 C C . VAL A 1 97 ? 38.062 12.695 13.664 1 90.31 97 VAL A C 1
ATOM 734 O O . VAL A 1 97 ? 38.938 11.984 13.18 1 90.31 97 VAL A O 1
ATOM 737 N N . MET A 1 98 ? 38.312 13.602 14.5 1 92 98 MET A N 1
ATOM 738 C CA . MET A 1 98 ? 39.656 13.938 14.906 1 92 98 MET A CA 1
ATOM 739 C C . MET A 1 98 ? 40.281 12.789 15.688 1 92 98 MET A C 1
ATOM 741 O O . MET A 1 98 ? 41.5 12.523 15.555 1 92 98 MET A O 1
ATOM 745 N N . ILE A 1 99 ? 39.469 12.039 16.406 1 91.19 99 ILE A N 1
ATOM 746 C CA . ILE A 1 99 ? 39.969 10.945 17.234 1 91.19 99 ILE A CA 1
ATOM 747 C C . ILE A 1 99 ? 40.156 9.688 16.375 1 91.19 99 ILE A C 1
ATOM 749 O O . ILE A 1 99 ? 41.188 9.047 16.422 1 91.19 99 ILE A O 1
ATOM 753 N N . ILE A 1 100 ? 39.156 9.352 15.586 1 89.56 100 ILE A N 1
ATOM 754 C CA . ILE A 1 100 ? 39.094 8.055 14.922 1 89.56 100 ILE A CA 1
ATOM 755 C C . ILE A 1 100 ? 39.844 8.125 13.586 1 89.56 100 ILE A C 1
ATOM 757 O O . ILE A 1 100 ? 40.625 7.238 13.258 1 89.56 100 ILE A O 1
ATOM 761 N N . ILE A 1 101 ? 39.625 9.164 12.828 1 88.06 101 ILE A N 1
ATOM 762 C CA . ILE A 1 101 ? 40.125 9.188 11.461 1 88.06 101 ILE A CA 1
ATOM 763 C C . ILE A 1 101 ? 41.5 9.875 11.438 1 88.06 101 ILE A C 1
ATOM 765 O O . ILE A 1 101 ? 42.469 9.336 10.898 1 88.06 101 ILE A O 1
ATOM 769 N N . TRP A 1 102 ? 41.562 11.172 12 1 90.38 102 TRP A N 1
ATOM 770 C CA . TRP A 1 102 ? 42.781 11.953 11.906 1 90.38 102 TRP A CA 1
ATOM 771 C C . TRP A 1 102 ? 43.781 11.562 13.008 1 90.38 102 TRP A C 1
ATOM 773 O O . TRP A 1 102 ? 44.938 11.914 12.953 1 90.38 102 TRP A O 1
ATOM 783 N N . ARG A 1 103 ? 43.406 10.805 14.047 1 90.19 103 ARG A N 1
ATOM 784 C CA . ARG A 1 103 ? 44.25 10.336 15.156 1 90.19 103 ARG A CA 1
ATOM 785 C C . ARG A 1 103 ? 45.062 11.477 15.75 1 90.19 103 ARG A C 1
ATOM 787 O O . ARG A 1 103 ? 46.25 11.344 15.969 1 90.19 103 ARG A O 1
ATOM 794 N N . THR A 1 104 ? 44.5 12.57 15.852 1 89.06 104 THR A N 1
ATOM 795 C CA . THR A 1 104 ? 45.125 13.758 16.422 1 89.06 104 THR A CA 1
ATOM 796 C C . THR A 1 104 ? 45.406 13.555 17.906 1 89.06 104 THR A C 1
ATOM 798 O O . THR A 1 104 ? 44.656 12.867 18.609 1 89.06 104 THR A O 1
ATOM 801 N N . PRO A 1 105 ? 46.594 14.008 18.359 1 91.06 105 PRO A N 1
ATOM 802 C CA . PRO A 1 105 ? 46.906 13.867 19.781 1 91.06 105 PRO A CA 1
ATOM 803 C C . PRO A 1 105 ? 45.781 14.398 20.688 1 91.06 105 PRO A C 1
ATOM 805 O O . PRO A 1 105 ? 45.156 15.391 20.328 1 91.06 105 PRO A O 1
ATOM 808 N N . LEU A 1 106 ? 45.438 13.805 21.75 1 90.25 106 LEU A N 1
ATOM 809 C CA . LEU A 1 106 ? 44.312 14.016 22.656 1 90.25 106 LEU A CA 1
ATOM 810 C C . LEU A 1 106 ? 44.344 15.43 23.219 1 90.25 106 LEU A C 1
ATOM 812 O O . LEU A 1 106 ? 43.281 16 23.5 1 90.25 106 LEU A O 1
ATOM 816 N N . ILE A 1 107 ? 45.594 16.016 23.297 1 90.69 107 ILE A N 1
ATOM 817 C CA . ILE A 1 107 ? 45.688 17.344 23.859 1 90.69 107 ILE A CA 1
ATOM 818 C C . ILE A 1 107 ? 45.031 18.359 22.906 1 90.69 107 ILE A C 1
ATOM 820 O O . ILE A 1 107 ? 44.344 19.266 23.359 1 90.69 107 ILE A O 1
ATOM 824 N N . PHE A 1 108 ? 45.25 18.234 21.656 1 91.69 108 PHE A N 1
ATOM 825 C CA . PHE A 1 108 ? 44.688 19.141 20.672 1 91.69 108 PHE A CA 1
ATOM 826 C C . PHE A 1 108 ? 43.188 18.891 20.547 1 91.69 108 PHE A C 1
ATOM 828 O O . PHE A 1 108 ? 42.406 19.844 20.344 1 91.69 108 PHE A O 1
ATOM 835 N N . VAL A 1 109 ? 42.719 17.656 20.656 1 92.25 109 VAL A N 1
ATOM 836 C CA . VAL A 1 109 ? 41.312 17.312 20.625 1 92.25 109 VAL A CA 1
ATOM 837 C C . VAL A 1 109 ? 40.594 17.906 21.844 1 92.25 109 VAL A C 1
ATOM 839 O O . VAL A 1 109 ? 39.5 18.453 21.719 1 92.25 109 VAL A O 1
ATOM 842 N N . GLY A 1 110 ? 41.25 17.812 22.906 1 92.38 110 GLY A N 1
ATOM 843 C CA . GLY A 1 110 ? 40.688 18.359 24.125 1 92.38 110 GLY A CA 1
ATOM 844 C C . GLY A 1 110 ? 40.562 19.859 24.094 1 92.38 110 GLY A C 1
ATOM 845 O O . GLY A 1 110 ? 39.531 20.406 24.531 1 92.38 110 GLY A O 1
ATOM 846 N N . LEU A 1 111 ? 41.594 20.5 23.609 1 92.19 111 LEU A N 1
ATOM 847 C CA . LEU A 1 111 ? 41.562 21.953 23.5 1 92.19 111 LEU A CA 1
ATOM 848 C C . LEU A 1 111 ? 40.438 22.406 22.578 1 92.19 111 LEU A C 1
ATOM 850 O O . LEU A 1 111 ? 39.719 23.359 22.875 1 92.19 111 LEU A O 1
ATOM 854 N N . TYR A 1 112 ? 40.344 21.75 21.484 1 91.12 112 TYR A N 1
ATOM 855 C CA . TYR A 1 112 ? 39.281 22.047 20.531 1 91.12 112 TYR A CA 1
ATOM 856 C C . TYR A 1 112 ? 37.906 21.828 21.156 1 91.12 112 TYR A C 1
ATOM 858 O O . TYR A 1 112 ? 37.031 22.703 21.109 1 91.12 112 TYR A O 1
ATOM 866 N N . PHE A 1 113 ? 37.75 20.766 21.734 1 91.31 113 PHE A N 1
ATOM 867 C CA . PHE A 1 113 ? 36.469 20.375 22.297 1 91.31 113 PHE A CA 1
ATOM 868 C C . PHE A 1 113 ? 36.062 21.297 23.438 1 91.31 113 PHE A C 1
ATOM 870 O O . PHE A 1 113 ? 34.938 21.781 23.484 1 91.31 113 PHE A O 1
ATOM 877 N N . VAL A 1 114 ? 36.969 21.594 24.281 1 91.62 114 VAL A N 1
ATOM 878 C CA . VAL A 1 114 ? 36.688 22.406 25.469 1 91.62 114 VAL A CA 1
ATOM 879 C C . VAL A 1 114 ? 36.375 23.844 25.031 1 91.62 114 VAL A C 1
ATOM 881 O O . VAL A 1 114 ? 35.438 24.453 25.531 1 91.62 114 VAL A O 1
ATOM 884 N N . SER A 1 115 ? 37.156 24.375 24.172 1 91.69 115 SER A N 1
ATOM 885 C CA . SER A 1 115 ? 36.969 25.766 23.734 1 91.69 115 SER A CA 1
ATOM 886 C C . SER A 1 115 ? 35.625 25.938 23.031 1 91.69 115 SER A C 1
ATOM 888 O O . SER A 1 115 ? 34.875 26.844 23.359 1 91.69 115 SER A O 1
ATOM 890 N N . PHE A 1 116 ? 35.312 25.078 22.172 1 91.56 116 PHE A N 1
ATOM 891 C CA . PHE A 1 116 ? 34.125 25.234 21.375 1 91.56 116 PHE A CA 1
ATOM 892 C C . PHE A 1 116 ? 32.875 24.781 22.172 1 91.56 116 PHE A C 1
ATOM 894 O O . PHE A 1 116 ? 31.797 25.359 22.031 1 91.56 116 PHE A O 1
ATOM 901 N N . PHE A 1 117 ? 33.062 23.828 23 1 89.69 117 PHE A N 1
ATOM 902 C CA . PHE A 1 117 ? 31.938 23.344 23.797 1 89.69 117 PHE A CA 1
ATOM 903 C C . PHE A 1 117 ? 31.484 24.391 24.797 1 89.69 117 PHE A C 1
ATOM 905 O O . PHE A 1 117 ? 30.281 24.578 25.016 1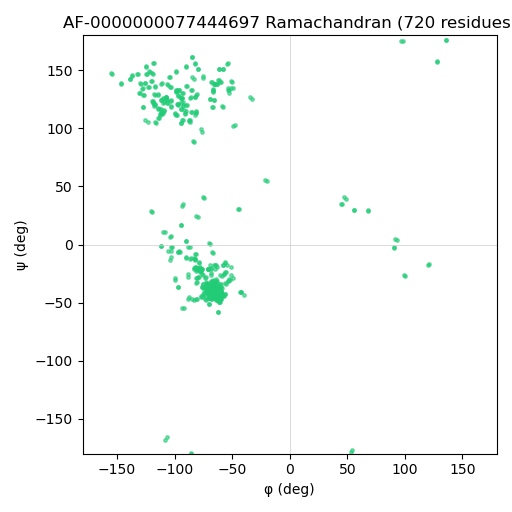 89.69 117 PHE A O 1
ATOM 912 N N . ILE A 1 118 ? 32.438 25.156 25.359 1 90.12 118 ILE A N 1
ATOM 913 C CA . ILE A 1 118 ? 32.094 26.219 26.312 1 90.12 118 ILE A CA 1
ATOM 914 C C . ILE A 1 118 ? 31.391 27.359 25.578 1 90.12 118 ILE A C 1
ATOM 916 O O . ILE A 1 118 ? 30.359 27.859 26.031 1 90.12 118 ILE A O 1
ATOM 920 N N . LEU A 1 119 ? 31.938 27.719 24.484 1 91 119 LEU A N 1
ATOM 921 C CA . LEU A 1 119 ? 31.359 28.797 23.703 1 91 119 LEU A CA 1
ATOM 922 C C . LEU A 1 119 ? 29.938 28.453 23.266 1 91 119 LEU A C 1
ATOM 924 O O . LEU A 1 119 ? 29.016 29.266 23.438 1 91 119 LEU A O 1
ATOM 928 N N . GLU A 1 120 ? 29.812 27.297 22.797 1 90.88 120 GLU A N 1
ATOM 929 C CA . GLU A 1 120 ? 28.5 26.875 22.297 1 90.88 120 GLU A CA 1
ATOM 930 C C . GLU A 1 120 ? 27.531 26.625 23.453 1 90.88 120 GLU A C 1
ATOM 932 O O . GLU A 1 120 ? 26.328 26.875 23.328 1 90.88 120 GLU A O 1
ATOM 937 N N . GLY A 1 121 ? 28.016 26.188 24.531 1 88.88 121 GLY A N 1
ATOM 938 C CA . GLY A 1 121 ? 27.172 25.984 25.688 1 88.88 121 GLY A CA 1
ATOM 939 C C . GLY A 1 121 ? 26.562 27.266 26.219 1 88.88 121 GLY A C 1
ATOM 940 O O . GLY A 1 121 ? 25.375 27.297 26.562 1 88.88 121 GLY A O 1
ATOM 941 N N . VAL A 1 122 ? 27.328 28.344 26.234 1 89.12 122 VAL A N 1
ATOM 942 C CA . VAL A 1 122 ? 26.828 29.641 26.672 1 89.12 122 VAL A CA 1
ATOM 943 C C . VAL A 1 122 ? 25.766 30.141 25.719 1 89.12 122 VAL A C 1
ATOM 945 O O . VAL A 1 122 ? 24.719 30.656 26.141 1 89.12 122 VAL A O 1
ATOM 948 N N . TYR A 1 123 ? 26.062 29.922 24.547 1 87.69 123 TYR A N 1
ATOM 949 C CA . TYR A 1 123 ? 25.109 30.375 23.547 1 87.69 123 TYR A CA 1
ATOM 950 C C . TYR A 1 123 ? 23.812 29.594 23.625 1 87.69 123 TYR A C 1
ATOM 952 O O . TYR A 1 123 ? 22.719 30.156 23.5 1 87.69 123 TYR A O 1
ATOM 960 N N . ILE A 1 124 ? 23.891 28.281 23.828 1 87.56 124 ILE A N 1
ATOM 961 C CA . ILE A 1 124 ? 22.703 27.438 23.938 1 87.56 124 ILE A CA 1
ATOM 962 C C . ILE A 1 124 ? 21.859 27.891 25.141 1 87.56 124 ILE A C 1
ATOM 964 O O . ILE A 1 124 ? 20.625 27.953 25.047 1 87.56 124 ILE A O 1
ATOM 968 N N . SER A 1 125 ? 22.5 28.219 26.203 1 86.56 125 SER A N 1
ATOM 969 C CA . SER A 1 125 ? 21.781 28.641 27.406 1 86.56 125 SER A CA 1
ATOM 970 C C . SER A 1 125 ? 21.031 29.938 27.156 1 86.56 125 SER A C 1
ATOM 972 O O . SER A 1 125 ? 19.922 30.125 27.656 1 86.56 125 SER A O 1
ATOM 974 N N . ALA A 1 126 ? 21.531 30.797 26.344 1 84.06 126 ALA A N 1
ATOM 975 C CA . ALA A 1 126 ? 20.922 32.094 26.047 1 84.06 126 ALA A CA 1
ATOM 976 C C . ALA A 1 126 ? 19.719 31.922 25.125 1 84.06 126 ALA A C 1
ATOM 978 O O . ALA A 1 126 ? 18.703 32.625 25.281 1 84.06 126 ALA A O 1
ATOM 979 N N . VAL A 1 127 ? 19.859 30.969 24.297 1 81.88 127 VAL A N 1
ATOM 980 C CA . VAL A 1 127 ? 18.828 30.828 23.266 1 81.88 127 VAL A CA 1
ATOM 981 C C . VAL A 1 127 ? 17.688 29.953 23.766 1 81.88 127 VAL A C 1
ATOM 983 O O . VAL A 1 127 ? 16.547 30.125 23.359 1 81.88 127 VAL A O 1
ATOM 986 N N . LEU A 1 128 ? 17.953 29.047 24.672 1 84.19 128 LEU A N 1
ATOM 987 C CA . LEU A 1 128 ? 16.953 28.125 25.172 1 84.19 128 LEU A CA 1
ATOM 988 C C . LEU A 1 128 ? 15.859 28.875 25.938 1 84.19 128 LEU A C 1
ATOM 990 O O . LEU A 1 128 ? 14.719 28.422 26.031 1 84.19 128 LEU A O 1
ATOM 994 N N . VAL A 1 129 ? 16.141 30.078 26.406 1 80.44 129 VAL A N 1
ATOM 995 C CA . VAL A 1 129 ? 15.156 30.906 27.125 1 80.44 129 VAL A CA 1
ATOM 996 C C . VAL A 1 129 ? 14.07 31.359 26.156 1 80.44 129 VAL A C 1
ATOM 998 O O . VAL A 1 129 ? 12.914 31.531 26.547 1 80.44 129 VAL A O 1
ATOM 1001 N N . LYS A 1 130 ? 14.43 31.422 24.969 1 77.88 130 LYS A N 1
ATOM 1002 C CA . LYS A 1 130 ? 13.477 31.891 23.953 1 77.88 130 LYS A CA 1
ATOM 1003 C C . LYS A 1 130 ? 12.766 30.719 23.297 1 77.88 130 LYS A C 1
ATOM 1005 O O . LYS A 1 130 ? 12.211 30.844 22.203 1 77.88 130 LYS A O 1
ATOM 1010 N N . PHE A 1 131 ? 12.82 29.562 23.922 1 79.81 131 PHE A N 1
ATOM 1011 C CA . PHE A 1 131 ? 12.203 28.359 23.375 1 79.81 131 PHE A CA 1
ATOM 1012 C C . PHE A 1 131 ? 10.695 28.531 23.25 1 79.81 131 PHE A C 1
ATOM 1014 O O . PHE A 1 131 ? 10.094 28.094 22.266 1 79.81 131 PHE A O 1
ATOM 1021 N N . THR A 1 132 ? 10.117 29.172 24.188 1 76.62 132 THR A N 1
ATOM 1022 C CA . THR A 1 132 ? 8.664 29.297 24.203 1 76.62 132 THR A CA 1
ATOM 1023 C C . THR A 1 132 ? 8.195 30.359 23.203 1 76.62 132 THR A C 1
ATOM 1025 O O . THR A 1 132 ? 7.023 30.375 22.828 1 76.62 132 THR A O 1
ATOM 1028 N N . GLU A 1 133 ? 9.18 31.25 22.844 1 77.94 133 GLU A N 1
ATOM 1029 C CA . GLU A 1 133 ? 8.812 32.312 21.906 1 77.94 133 GLU A CA 1
ATOM 1030 C C . GLU A 1 133 ? 9.102 31.906 20.469 1 77.94 133 GLU A C 1
ATOM 1032 O O . GLU A 1 133 ? 9.625 32.688 19.688 1 77.94 133 GLU A O 1
ATOM 1037 N N . GLY A 1 134 ? 8.938 30.594 20.125 1 73.5 134 GLY A N 1
ATOM 1038 C CA . GLY A 1 134 ? 9.086 30.188 18.734 1 73.5 134 GLY A CA 1
ATOM 1039 C C . GLY A 1 134 ? 10.188 29.156 18.531 1 73.5 134 GLY A C 1
ATOM 1040 O O . GLY A 1 134 ? 10.25 28.5 17.5 1 73.5 134 GLY A O 1
ATOM 1041 N N . GLY A 1 135 ? 11.062 29.062 19.516 1 75.81 135 GLY A N 1
ATOM 1042 C CA . GLY A 1 135 ? 12.211 28.172 19.406 1 75.81 135 GLY A CA 1
ATOM 1043 C C . GLY A 1 135 ? 11.828 26.703 19.391 1 75.81 135 GLY A C 1
ATOM 1044 O O . GLY A 1 135 ? 12.633 25.859 19 1 75.81 135 GLY A O 1
ATOM 1045 N N . TRP A 1 136 ? 10.617 26.422 19.594 1 79.56 136 TRP A N 1
ATOM 1046 C CA . TRP A 1 136 ? 10.188 25.016 19.688 1 79.56 136 TRP A CA 1
ATOM 1047 C C . TRP A 1 136 ? 9.977 24.438 18.297 1 79.56 136 TRP A C 1
ATOM 1049 O O . TRP A 1 136 ? 9.977 23.219 18.109 1 79.56 136 TRP A O 1
ATOM 1059 N N . LEU A 1 137 ? 9.93 25.25 17.297 1 79.5 137 LEU A N 1
ATOM 1060 C CA . LEU A 1 137 ? 9.539 24.812 15.961 1 79.5 137 LEU A CA 1
ATOM 1061 C C . LEU A 1 137 ? 10.609 23.922 15.352 1 79.5 137 LEU A C 1
ATOM 1063 O O . LEU A 1 137 ? 10.305 22.828 14.875 1 79.5 137 LEU A O 1
ATOM 1067 N N . PRO A 1 138 ? 11.859 24.406 15.367 1 80.75 138 PRO A N 1
ATOM 1068 C CA . PRO A 1 138 ? 12.891 23.531 14.797 1 80.75 138 PRO A CA 1
ATOM 1069 C C . PRO A 1 138 ? 13 22.188 15.508 1 80.75 138 PRO A C 1
ATOM 1071 O O . PRO A 1 138 ? 13.273 21.172 14.867 1 80.75 138 PRO A O 1
ATOM 1074 N N . PHE A 1 139 ? 12.781 22.219 16.719 1 83.38 139 PHE A N 1
ATOM 1075 C CA . PHE A 1 139 ? 12.844 20.984 17.484 1 83.38 139 PHE A CA 1
ATOM 1076 C C . PHE A 1 139 ? 11.688 20.062 17.109 1 83.38 139 PHE A C 1
ATOM 1078 O O . PHE A 1 139 ? 11.867 18.844 17.031 1 83.38 139 PHE A O 1
ATOM 1085 N N . ALA A 1 140 ? 10.586 20.672 16.938 1 83.5 140 ALA A N 1
ATOM 1086 C CA . ALA A 1 140 ? 9.422 19.875 16.562 1 83.5 140 ALA A CA 1
ATOM 1087 C C . ALA A 1 140 ? 9.617 19.219 15.203 1 83.5 140 ALA A C 1
ATOM 1089 O O . ALA A 1 140 ? 9.336 18.031 15.031 1 83.5 140 ALA A O 1
ATOM 1090 N N . ILE A 1 141 ? 10.125 19.938 14.297 1 83.75 141 ILE A N 1
ATOM 1091 C CA . ILE A 1 141 ? 10.344 19.422 12.945 1 83.75 141 ILE A CA 1
ATOM 1092 C C . ILE A 1 141 ? 11.398 18.328 12.977 1 83.75 141 ILE A C 1
ATOM 1094 O O . ILE A 1 141 ? 11.219 17.266 12.352 1 83.75 141 ILE A O 1
ATOM 1098 N N . SER A 1 142 ? 12.477 18.594 13.688 1 86.81 142 SER A N 1
ATOM 1099 C CA . SER A 1 142 ? 13.539 17.609 13.781 1 86.81 142 SER A CA 1
ATOM 1100 C C . SER A 1 142 ? 13.047 16.328 14.453 1 86.81 142 SER A C 1
ATOM 1102 O O . SER A 1 142 ? 13.453 15.227 14.078 1 86.81 142 SER A O 1
ATOM 1104 N N . MET A 1 143 ? 12.219 16.5 15.406 1 88.12 143 MET A N 1
ATOM 1105 C CA . MET A 1 143 ? 11.672 15.344 16.109 1 88.12 143 MET A CA 1
ATOM 1106 C C . MET A 1 143 ? 10.781 14.516 15.188 1 88.12 143 MET A C 1
ATOM 1108 O O . MET A 1 143 ? 10.836 13.281 15.211 1 88.12 143 MET A O 1
ATOM 1112 N N . ILE A 1 144 ? 10.039 15.188 14.438 1 87.94 144 ILE A N 1
ATOM 1113 C CA . ILE A 1 144 ? 9.164 14.5 13.492 1 87.94 144 ILE A CA 1
ATOM 1114 C C . ILE A 1 144 ? 10.008 13.719 12.492 1 87.94 144 ILE A C 1
ATOM 1116 O O . ILE A 1 144 ? 9.727 12.547 12.211 1 87.94 144 ILE A O 1
ATOM 1120 N N . LEU A 1 145 ? 11.039 14.328 11.984 1 88.06 145 LEU A N 1
ATOM 1121 C CA . LEU A 1 145 ? 11.914 13.656 11.023 1 88.06 145 LEU A CA 1
ATOM 1122 C C . LEU A 1 145 ? 12.625 12.477 11.68 1 88.06 145 LEU A C 1
ATOM 1124 O O . LEU A 1 145 ? 12.805 11.43 11.047 1 88.06 145 LEU A O 1
ATOM 1128 N N . ALA A 1 146 ? 13.008 12.672 12.922 1 90.94 146 ALA A N 1
ATOM 1129 C CA . ALA A 1 146 ? 13.664 11.586 13.648 1 90.94 146 ALA A CA 1
ATOM 1130 C C . ALA A 1 146 ? 12.727 10.398 13.828 1 90.94 146 ALA A C 1
ATOM 1132 O O . ALA A 1 146 ? 13.141 9.242 13.695 1 90.94 146 ALA A O 1
ATOM 1133 N N . ILE A 1 147 ? 11.539 10.719 14.078 1 91.62 147 ILE A N 1
ATOM 1134 C CA . ILE A 1 147 ? 10.547 9.664 14.266 1 91.62 147 ILE A CA 1
ATOM 1135 C C . ILE A 1 147 ? 10.344 8.914 12.953 1 91.62 147 ILE A C 1
ATOM 1137 O O . ILE A 1 147 ? 10.258 7.68 12.945 1 91.62 147 ILE A O 1
ATOM 1141 N N . ILE A 1 148 ? 10.344 9.594 11.93 1 90.12 148 ILE A N 1
ATOM 1142 C CA . ILE A 1 148 ? 10.18 8.984 10.617 1 90.12 148 ILE A CA 1
ATOM 1143 C C . ILE A 1 148 ? 11.375 8.086 10.305 1 90.12 148 ILE A C 1
ATOM 1145 O O . ILE A 1 148 ? 11.203 6.941 9.891 1 90.12 148 ILE A O 1
ATOM 1149 N N . MET A 1 149 ? 12.523 8.617 10.57 1 91.94 149 MET A N 1
ATOM 1150 C CA . MET A 1 149 ? 13.734 7.859 10.281 1 91.94 149 MET A CA 1
ATOM 1151 C C . MET A 1 149 ? 13.836 6.637 11.188 1 91.94 149 MET A C 1
ATOM 1153 O O . MET A 1 149 ? 14.219 5.555 10.734 1 91.94 149 MET A O 1
ATOM 1157 N N . PHE A 1 150 ? 13.492 6.887 12.352 1 91.81 150 PHE A N 1
ATOM 1158 C CA . PHE A 1 150 ? 13.555 5.781 13.305 1 91.81 150 PHE A CA 1
ATOM 1159 C C . PHE A 1 150 ? 12.5 4.727 12.977 1 91.81 150 PHE A C 1
ATOM 1161 O O . PHE A 1 150 ? 12.766 3.525 13.078 1 91.81 150 PHE A O 1
ATOM 1168 N N . GLY A 1 151 ? 11.367 5.133 12.719 1 91.94 151 GLY A N 1
ATOM 1169 C CA . GLY A 1 151 ? 10.336 4.195 12.305 1 91.94 151 GLY A CA 1
ATOM 1170 C C . GLY A 1 151 ? 10.727 3.377 11.094 1 91.94 151 GLY A C 1
ATOM 1171 O O . GLY A 1 151 ? 10.508 2.164 11.062 1 91.94 151 GLY A O 1
ATOM 1172 N N . TRP A 1 152 ? 11.32 4 10.133 1 91.25 152 TRP A N 1
ATOM 1173 C CA . TRP A 1 152 ? 11.789 3.307 8.938 1 91.25 152 TRP A CA 1
ATOM 1174 C C . TRP A 1 152 ? 12.883 2.305 9.289 1 91.25 152 TRP A C 1
ATOM 1176 O O . TRP A 1 152 ? 12.852 1.158 8.836 1 91.25 152 TRP A O 1
ATOM 1186 N N . TYR A 1 153 ? 13.742 2.785 10.102 1 90.5 153 TYR A N 1
ATOM 1187 C CA . TYR A 1 153 ? 14.859 1.935 10.5 1 90.5 153 TYR A CA 1
ATOM 1188 C C . TYR A 1 153 ? 14.367 0.719 11.273 1 90.5 153 TYR A C 1
ATOM 1190 O O . TYR A 1 153 ? 14.789 -0.408 11.008 1 90.5 153 TYR A O 1
ATOM 1198 N N . TYR A 1 154 ? 13.492 0.967 12.164 1 91.38 154 TYR A N 1
ATOM 1199 C CA . TYR A 1 154 ? 12.945 -0.095 13.008 1 91.38 154 TYR A CA 1
ATOM 1200 C C . TYR A 1 154 ? 12.227 -1.143 12.156 1 91.38 154 TYR A C 1
ATOM 1202 O O . TYR A 1 154 ? 12.445 -2.344 12.336 1 91.38 154 TYR A O 1
ATOM 1210 N N . GLY A 1 155 ? 11.375 -0.756 11.297 1 89.62 155 GLY A N 1
ATOM 1211 C CA . GLY A 1 155 ? 10.672 -1.675 10.422 1 89.62 155 GLY A CA 1
ATOM 1212 C C . GLY A 1 155 ? 11.594 -2.434 9.484 1 89.62 155 GLY A C 1
ATOM 1213 O O . GLY A 1 155 ? 11.422 -3.635 9.273 1 89.62 155 GLY A O 1
ATOM 1214 N N . ARG A 1 156 ? 12.516 -1.732 8.969 1 87.25 156 ARG A N 1
ATOM 1215 C CA . ARG A 1 156 ? 13.477 -2.361 8.07 1 87.25 156 ARG A CA 1
ATOM 1216 C C . ARG A 1 156 ? 14.297 -3.428 8.789 1 87.25 156 ARG A C 1
ATOM 1218 O O . ARG A 1 156 ? 14.531 -4.512 8.25 1 87.25 156 ARG A O 1
ATOM 1225 N N . GLN A 1 157 ? 14.742 -3.109 9.93 1 88.38 157 GLN A N 1
ATOM 1226 C CA . GLN A 1 157 ? 15.523 -4.066 10.703 1 88.38 157 GLN A CA 1
ATOM 1227 C C . GLN A 1 157 ? 14.703 -5.316 11.016 1 88.38 157 GLN A C 1
ATOM 1229 O O . GLN A 1 157 ? 15.211 -6.438 10.93 1 88.38 157 GLN A O 1
ATOM 1234 N N . ARG A 1 158 ? 13.5 -5.152 11.344 1 88.12 158 ARG A N 1
ATOM 1235 C CA . ARG A 1 158 ? 12.625 -6.289 11.617 1 88.12 158 ARG A CA 1
ATOM 1236 C C . ARG A 1 158 ? 12.422 -7.141 10.367 1 88.12 158 ARG A C 1
ATOM 1238 O O . ARG A 1 158 ? 12.367 -8.367 10.453 1 88.12 158 ARG A O 1
ATOM 1245 N N . LYS A 1 159 ? 12.25 -6.465 9.281 1 86.62 159 LYS A N 1
ATOM 1246 C CA . LYS A 1 159 ? 12.102 -7.172 8.016 1 86.62 159 LYS A CA 1
ATOM 1247 C C . LYS A 1 159 ? 13.344 -7.988 7.691 1 86.62 159 LYS A C 1
ATOM 1249 O O . LYS A 1 159 ? 13.25 -9.164 7.324 1 86.62 159 LYS A O 1
ATOM 1254 N N . LEU A 1 160 ? 14.461 -7.344 7.832 1 83.31 160 LEU A N 1
ATOM 1255 C CA . LEU A 1 160 ? 15.719 -8.016 7.539 1 83.31 160 LEU A CA 1
ATOM 1256 C C . LEU A 1 160 ? 15.953 -9.18 8.5 1 83.31 160 LEU A C 1
ATOM 1258 O O . LEU A 1 160 ? 16.469 -10.227 8.102 1 83.31 160 LEU A O 1
ATOM 1262 N N . ASP A 1 161 ? 15.57 -8.945 9.68 1 86 161 ASP A N 1
ATOM 1263 C CA . ASP A 1 161 ? 15.695 -10.008 10.672 1 86 161 ASP A CA 1
ATOM 1264 C C . ASP A 1 161 ? 14.828 -11.203 10.312 1 86 161 ASP A C 1
ATOM 1266 O O . ASP A 1 161 ? 15.273 -12.352 10.406 1 86 161 ASP A O 1
ATOM 1270 N N . TYR A 1 162 ? 13.672 -10.992 9.914 1 85.88 162 TYR A N 1
ATOM 1271 C CA . TYR A 1 162 ? 12.781 -12.07 9.508 1 85.88 162 TYR A CA 1
ATOM 1272 C C . TYR A 1 162 ? 13.328 -12.789 8.273 1 85.88 162 TYR A C 1
ATOM 1274 O O . TYR A 1 162 ? 13.312 -14.016 8.203 1 85.88 162 TYR A O 1
ATOM 1282 N N . GLU A 1 163 ? 13.75 -12.039 7.32 1 82.69 163 GLU A N 1
ATOM 1283 C CA . GLU A 1 163 ? 14.258 -12.609 6.074 1 82.69 163 GLU A CA 1
ATOM 1284 C C . GLU A 1 163 ? 15.539 -13.406 6.312 1 82.69 163 GLU A C 1
ATOM 1286 O O . GLU A 1 163 ? 15.758 -14.438 5.672 1 82.69 163 GLU A O 1
ATOM 1291 N N . ARG A 1 164 ? 16.312 -12.891 7.164 1 79.94 164 ARG A N 1
ATOM 1292 C CA . ARG A 1 164 ? 17.562 -13.594 7.488 1 79.94 164 ARG A CA 1
ATOM 1293 C C . ARG A 1 164 ? 17.281 -14.891 8.234 1 79.94 164 ARG A C 1
ATOM 1295 O O . ARG A 1 164 ? 17.938 -15.906 7.992 1 79.94 164 ARG A O 1
ATOM 1302 N N . ASN A 1 165 ? 16.297 -14.891 9.07 1 83.5 165 ASN A N 1
ATOM 1303 C CA . ASN A 1 165 ? 15.953 -16.062 9.875 1 83.5 165 ASN A CA 1
ATOM 1304 C C . ASN A 1 165 ? 15.141 -17.078 9.07 1 83.5 165 ASN A C 1
ATOM 1306 O O . ASN A 1 165 ? 15.109 -18.25 9.414 1 83.5 165 ASN A O 1
ATOM 1310 N N . ASN A 1 166 ? 14.516 -16.625 8.016 1 82.06 166 ASN A N 1
ATOM 1311 C CA . ASN A 1 166 ? 13.664 -17.5 7.219 1 82.06 166 ASN A CA 1
ATOM 1312 C C . ASN A 1 166 ? 14.164 -17.609 5.781 1 82.06 166 ASN A C 1
ATOM 1314 O O . ASN A 1 166 ? 13.367 -17.812 4.859 1 82.06 166 ASN A O 1
ATOM 1318 N N . LYS A 1 167 ? 15.461 -17.438 5.684 1 78.19 167 LYS A N 1
ATOM 1319 C CA . LYS A 1 167 ? 16.062 -17.547 4.355 1 78.19 167 LYS A CA 1
ATOM 1320 C C . LYS A 1 167 ? 15.891 -18.953 3.799 1 78.19 167 LYS A C 1
ATOM 1322 O O . LYS A 1 167 ? 15.961 -19.938 4.547 1 78.19 167 LYS A O 1
ATOM 1327 N N . ILE A 1 168 ? 15.57 -18.953 2.543 1 80.5 168 ILE A N 1
ATOM 1328 C CA . ILE A 1 168 ? 15.477 -20.25 1.876 1 80.5 168 ILE A CA 1
ATOM 1329 C C . ILE A 1 168 ? 16.828 -20.641 1.291 1 80.5 168 ILE A C 1
ATOM 1331 O O . ILE A 1 168 ? 17.438 -19.859 0.548 1 80.5 168 ILE A O 1
ATOM 1335 N N . THR A 1 169 ? 17.344 -21.719 1.708 1 81.62 169 THR A N 1
ATOM 1336 C CA . THR A 1 169 ? 18.594 -22.25 1.165 1 81.62 169 THR A CA 1
ATOM 1337 C C . THR A 1 169 ? 18.359 -22.969 -0.16 1 81.62 169 THR A C 1
ATOM 1339 O O . THR A 1 169 ? 17.234 -23.391 -0.442 1 81.62 169 THR A O 1
ATOM 1342 N N . PRO A 1 170 ? 19.344 -22.953 -0.983 1 81.94 170 PRO A N 1
ATOM 1343 C CA . PRO A 1 170 ? 19.203 -23.703 -2.229 1 81.94 170 PRO A CA 1
ATOM 1344 C C . PRO A 1 170 ? 18.766 -25.156 -1.995 1 81.94 170 PRO A C 1
ATOM 1346 O O . PRO A 1 170 ? 18.047 -25.719 -2.807 1 81.94 170 PRO A O 1
ATOM 1349 N N . GLU A 1 171 ? 19.141 -25.703 -0.902 1 85.06 171 GLU A N 1
ATOM 1350 C CA . GLU A 1 171 ? 18.75 -27.062 -0.574 1 85.06 171 GLU A CA 1
ATOM 1351 C C . GLU A 1 171 ? 17.25 -27.172 -0.314 1 85.06 171 GLU A C 1
ATOM 1353 O O . GLU A 1 171 ? 16.594 -28.109 -0.78 1 85.06 171 GLU A O 1
ATOM 1358 N N . TYR A 1 172 ? 16.797 -26.219 0.333 1 87.12 172 TYR A N 1
ATOM 1359 C CA . TYR A 1 172 ? 15.367 -26.203 0.621 1 87.12 172 TYR A CA 1
ATOM 1360 C C . TYR A 1 172 ? 14.562 -25.969 -0.649 1 87.12 172 TYR A C 1
ATOM 1362 O O . TYR A 1 172 ? 13.492 -26.562 -0.827 1 87.12 172 TYR A O 1
ATOM 1370 N N . LEU A 1 173 ? 15.094 -25.141 -1.42 1 88 173 LEU A N 1
ATOM 1371 C CA . LEU A 1 173 ? 14.43 -24.891 -2.695 1 88 173 LEU A CA 1
ATOM 1372 C C . LEU A 1 173 ? 14.352 -26.172 -3.52 1 88 173 LEU A C 1
ATOM 1374 O O . LEU A 1 173 ? 13.344 -26.438 -4.176 1 88 173 LEU A O 1
ATOM 1378 N N . ARG A 1 174 ? 15.398 -26.969 -3.447 1 88.69 174 ARG A N 1
ATOM 1379 C CA . ARG A 1 174 ? 15.406 -28.25 -4.141 1 88.69 174 ARG A CA 1
ATOM 1380 C C . ARG A 1 174 ? 14.328 -29.172 -3.594 1 88.69 174 ARG A C 1
ATOM 1382 O O . ARG A 1 174 ? 13.641 -29.859 -4.359 1 88.69 174 ARG A O 1
ATOM 1389 N N . VAL A 1 175 ? 14.188 -29.094 -2.34 1 89.38 175 VAL A N 1
ATOM 1390 C CA . VAL A 1 175 ? 13.18 -29.938 -1.691 1 89.38 175 VAL A CA 1
ATOM 1391 C C . VAL A 1 175 ? 11.781 -29.469 -2.092 1 89.38 175 VAL A C 1
ATOM 1393 O O . VAL A 1 175 ? 10.906 -30.281 -2.385 1 89.38 175 VAL A O 1
ATOM 1396 N N . LEU A 1 176 ? 11.609 -28.188 -2.15 1 88.69 176 LEU A N 1
ATOM 1397 C CA . LEU A 1 176 ? 10.32 -27.625 -2.512 1 88.69 176 LEU A CA 1
ATOM 1398 C C . LEU A 1 176 ? 9.953 -27.969 -3.949 1 88.69 176 LEU A C 1
ATOM 1400 O O . LEU A 1 176 ? 8.797 -28.281 -4.242 1 88.69 176 LEU A O 1
ATOM 1404 N N . LEU A 1 177 ? 10.922 -27.969 -4.82 1 89.56 177 LEU A N 1
ATOM 1405 C CA . LEU A 1 177 ? 10.664 -28.203 -6.238 1 89.56 177 LEU A CA 1
ATOM 1406 C C . LEU A 1 177 ? 10.547 -29.688 -6.535 1 89.56 177 LEU A C 1
ATOM 1408 O O . LEU A 1 177 ? 10.023 -30.078 -7.582 1 89.56 177 LEU A O 1
ATOM 1412 N N . SER A 1 178 ? 11.07 -30.484 -5.625 1 88.31 178 SER A N 1
ATOM 1413 C CA . SER A 1 178 ? 10.977 -31.922 -5.793 1 88.31 178 SER A CA 1
ATOM 1414 C C . SER A 1 178 ? 9.625 -32.438 -5.324 1 88.31 178 SER A C 1
ATOM 1416 O O . SER A 1 178 ? 9.266 -33.594 -5.594 1 88.31 178 SER A O 1
ATOM 1418 N N . ASN A 1 179 ? 8.859 -31.531 -4.703 1 88.12 179 ASN A N 1
ATOM 1419 C CA . ASN A 1 179 ? 7.516 -31.891 -4.277 1 88.12 179 ASN A CA 1
ATOM 1420 C C . ASN A 1 179 ? 6.602 -32.156 -5.469 1 88.12 179 ASN A C 1
ATOM 1422 O O . ASN A 1 179 ? 6.582 -31.391 -6.43 1 88.12 179 ASN A O 1
ATOM 1426 N N . SER A 1 180 ? 5.887 -33.219 -5.434 1 83.75 180 SER A N 1
ATOM 1427 C CA . SER A 1 180 ? 5.023 -33.625 -6.531 1 83.75 180 SER A CA 1
ATOM 1428 C C . SER A 1 180 ? 3.9 -32.625 -6.773 1 83.75 180 SER A C 1
ATOM 1430 O O . SER A 1 180 ? 3.314 -32.594 -7.855 1 83.75 180 SER A O 1
ATOM 1432 N N . MET A 1 181 ? 3.691 -31.844 -5.805 1 86.38 181 MET A N 1
ATOM 1433 C CA . MET A 1 181 ? 2.594 -30.891 -5.918 1 86.38 181 MET A CA 1
ATOM 1434 C C . MET A 1 181 ? 3.004 -29.688 -6.754 1 86.38 181 MET A C 1
ATOM 1436 O O . MET A 1 181 ? 2.15 -28.969 -7.273 1 86.38 181 MET A O 1
ATOM 1440 N N . VAL A 1 182 ? 4.297 -29.5 -6.855 1 90.44 182 VAL A N 1
ATOM 1441 C CA . VAL A 1 182 ? 4.801 -28.328 -7.57 1 90.44 182 VAL A CA 1
ATOM 1442 C C . VAL A 1 182 ? 5.094 -28.688 -9.023 1 90.44 182 VAL A C 1
ATOM 1444 O O . VAL A 1 182 ? 5.797 -29.672 -9.289 1 90.44 182 VAL A O 1
ATOM 1447 N N . GLN A 1 183 ? 4.484 -28 -9.875 1 92 183 GLN A N 1
ATOM 1448 C CA . GLN A 1 183 ? 4.676 -28.25 -11.297 1 92 183 GLN A CA 1
ATOM 1449 C C . GLN A 1 183 ? 5.523 -27.156 -11.938 1 92 183 GLN A C 1
ATOM 1451 O O . GLN A 1 183 ? 5.391 -25.984 -11.594 1 92 183 GLN A O 1
ATOM 1456 N N . ARG A 1 184 ? 6.441 -27.609 -12.805 1 91.75 184 ARG A N 1
ATOM 1457 C CA . ARG A 1 184 ? 7.23 -26.656 -13.57 1 91.75 184 ARG A CA 1
ATOM 1458 C C . ARG A 1 184 ? 6.496 -26.234 -14.836 1 91.75 184 ARG A C 1
ATOM 1460 O O . ARG A 1 184 ? 6.168 -27.062 -15.68 1 91.75 184 ARG A O 1
ATOM 1467 N N . VAL A 1 185 ? 6.133 -25 -14.891 1 93.31 185 VAL A N 1
ATOM 1468 C CA . VAL A 1 185 ? 5.359 -24.484 -16.016 1 93.31 185 VAL A CA 1
ATOM 1469 C C . VAL A 1 185 ? 6.285 -23.781 -17 1 93.31 185 VAL A C 1
ATOM 1471 O O . VAL A 1 185 ? 7.309 -23.219 -16.609 1 93.31 185 VAL A O 1
ATOM 1474 N N . PRO A 1 186 ? 5.934 -23.844 -18.219 1 92.5 186 PRO A N 1
ATOM 1475 C CA . PRO A 1 186 ? 6.793 -23.203 -19.219 1 92.5 186 PRO A CA 1
ATOM 1476 C C . PRO A 1 186 ? 6.809 -21.688 -19.109 1 92.5 186 PRO A C 1
ATOM 1478 O O . PRO A 1 186 ? 5.785 -21.078 -18.781 1 92.5 186 PRO A O 1
ATOM 1481 N N . GLY A 1 187 ? 8.023 -21.109 -19.297 1 93.81 187 GLY A N 1
ATOM 1482 C CA . GLY A 1 187 ? 8.18 -19.656 -19.266 1 93.81 187 GLY A CA 1
ATOM 1483 C C . GLY A 1 187 ? 9.383 -19.203 -18.469 1 93.81 187 GLY A C 1
ATOM 1484 O O . GLY A 1 187 ? 10.156 -20.031 -17.969 1 93.81 187 GLY A O 1
ATOM 1485 N N . ILE A 1 188 ? 9.578 -17.906 -18.5 1 94.38 188 ILE A N 1
ATOM 1486 C CA . ILE A 1 188 ? 10.672 -17.312 -17.75 1 94.38 188 ILE A CA 1
ATOM 1487 C C . ILE A 1 188 ? 10.109 -16.469 -16.609 1 94.38 188 ILE A C 1
ATOM 1489 O O . ILE A 1 188 ? 9.188 -15.664 -16.812 1 94.38 188 ILE A O 1
ATOM 1493 N N . CYS A 1 189 ? 10.492 -16.734 -15.477 1 94.25 189 CYS A N 1
ATOM 1494 C CA . CYS A 1 189 ? 10.102 -15.93 -14.32 1 94.25 189 CYS A CA 1
ATOM 1495 C C . CYS A 1 189 ? 11.281 -15.133 -13.781 1 94.25 189 CYS A C 1
ATOM 1497 O O . CYS A 1 189 ? 12.32 -15.703 -13.43 1 94.25 189 CYS A O 1
ATOM 1499 N N . LEU A 1 190 ? 11.227 -13.883 -13.844 1 91.44 190 LEU A N 1
ATOM 1500 C CA . LEU A 1 190 ? 12.203 -13 -13.219 1 91.44 190 LEU A CA 1
ATOM 1501 C C . LEU A 1 190 ? 11.727 -12.555 -11.836 1 91.44 190 LEU A C 1
ATOM 1503 O O . LEU A 1 190 ? 10.836 -11.711 -11.727 1 91.44 190 LEU A O 1
ATOM 1507 N N . PHE A 1 191 ? 12.281 -13.102 -10.859 1 90.81 191 PHE A N 1
ATOM 1508 C CA . PHE A 1 191 ? 11.906 -12.805 -9.484 1 90.81 191 PHE A CA 1
ATOM 1509 C C . PHE A 1 191 ? 12.859 -11.773 -8.875 1 90.81 191 PHE A C 1
ATOM 1511 O O . PHE A 1 191 ? 14.047 -12.055 -8.703 1 90.81 191 PHE A O 1
ATOM 1518 N N . TYR A 1 192 ? 12.344 -10.719 -8.492 1 85.56 192 TYR A N 1
ATOM 1519 C CA . TYR A 1 192 ? 13.188 -9.641 -7.984 1 85.56 192 TYR A CA 1
ATOM 1520 C C . TYR A 1 192 ? 13.328 -9.719 -6.469 1 85.56 192 TYR A C 1
ATOM 1522 O O . TYR A 1 192 ? 12.336 -9.906 -5.758 1 85.56 192 TYR A O 1
ATOM 1530 N N . SER A 1 193 ? 14.508 -9.742 -6.035 1 77.25 193 SER A N 1
ATOM 1531 C CA . SER A 1 193 ? 14.812 -9.828 -4.609 1 77.25 193 SER A CA 1
ATOM 1532 C C . SER A 1 193 ? 15.703 -8.672 -4.164 1 77.25 193 SER A C 1
ATOM 1534 O O . SER A 1 193 ? 16.5 -8.156 -4.949 1 77.25 193 SER A O 1
ATOM 1536 N N . ASN A 1 194 ? 15.523 -8.203 -2.893 1 68 194 ASN A N 1
ATOM 1537 C CA . ASN A 1 194 ? 16.359 -7.145 -2.334 1 68 194 ASN A CA 1
ATOM 1538 C C . ASN A 1 194 ? 17.516 -7.715 -1.516 1 68 194 ASN A C 1
ATOM 1540 O O . ASN A 1 194 ? 18.359 -6.969 -1.019 1 68 194 ASN A O 1
ATOM 1544 N N . ILE A 1 195 ? 17.484 -9.008 -1.35 1 66.12 195 ILE A N 1
ATOM 1545 C CA . ILE A 1 195 ? 18.531 -9.617 -0.529 1 66.12 195 ILE A CA 1
ATOM 1546 C C . ILE A 1 195 ? 19.672 -10.109 -1.42 1 66.12 195 ILE A C 1
ATOM 1548 O O . ILE A 1 195 ? 19.422 -10.727 -2.459 1 66.12 195 ILE A O 1
ATOM 1552 N N . GLU A 1 196 ? 20.859 -9.664 -1.105 1 61 196 GLU A N 1
ATOM 1553 C CA . GLU A 1 196 ? 22.016 -10.039 -1.9 1 61 196 GLU A CA 1
ATOM 1554 C C . GLU A 1 196 ? 22.359 -11.516 -1.708 1 61 196 GLU A C 1
ATOM 1556 O O . GLU A 1 196 ? 22.812 -12.18 -2.645 1 61 196 GLU A O 1
ATOM 1561 N N . ASP A 1 197 ? 22.188 -11.938 -0.485 1 61 197 ASP A N 1
ATOM 1562 C CA . ASP A 1 197 ? 22.594 -13.312 -0.223 1 61 197 ASP A CA 1
ATOM 1563 C C . ASP A 1 197 ? 21.406 -14.188 0.129 1 61 197 ASP A C 1
ATOM 1565 O O . ASP A 1 197 ? 20.703 -13.922 1.104 1 61 197 ASP A O 1
ATOM 1569 N N . GLY A 1 198 ? 21.203 -15.141 -0.695 1 66.31 198 GLY A N 1
ATOM 1570 C CA . GLY A 1 198 ? 20.156 -16.109 -0.416 1 66.31 198 GLY A CA 1
ATOM 1571 C C . GLY A 1 198 ? 18.844 -15.797 -1.125 1 66.31 198 GLY A C 1
ATOM 1572 O O . GLY A 1 198 ? 18.781 -14.875 -1.942 1 66.31 198 GLY A O 1
ATOM 1573 N N . LEU A 1 199 ? 18 -16.703 -0.933 1 78.38 199 LEU A N 1
ATOM 1574 C CA . LEU A 1 199 ? 16.703 -16.562 -1.569 1 78.38 199 LEU A CA 1
ATOM 1575 C C . LEU A 1 199 ? 15.672 -16 -0.59 1 78.38 199 LEU A C 1
ATOM 1577 O O . LEU A 1 199 ? 15.711 -16.312 0.603 1 78.38 199 LEU A O 1
ATOM 1581 N N . THR A 1 200 ? 14.969 -15.086 -0.965 1 81.81 200 THR A N 1
ATOM 1582 C CA . THR A 1 200 ? 13.938 -14.453 -0.146 1 81.81 200 THR A CA 1
ATOM 1583 C C . THR A 1 200 ? 12.867 -15.469 0.255 1 81.81 200 THR A C 1
ATOM 1585 O O . THR A 1 200 ? 12.547 -16.375 -0.51 1 81.81 200 THR A O 1
ATOM 1588 N N . PRO A 1 201 ? 12.359 -15.398 1.464 1 86.75 201 PRO A N 1
ATOM 1589 C CA . PRO A 1 201 ? 11.258 -16.266 1.883 1 86.75 201 PRO A CA 1
ATOM 1590 C C . PRO A 1 201 ? 10.023 -16.125 0.997 1 86.75 201 PRO A C 1
ATOM 1592 O O . PRO A 1 201 ? 9.18 -17.016 0.953 1 86.75 201 PRO A O 1
ATOM 1595 N N . LEU A 1 202 ? 10.008 -15.078 0.295 1 88.12 202 LEU A N 1
ATOM 1596 C CA . LEU A 1 202 ? 8.867 -14.812 -0.57 1 88.12 202 LEU A CA 1
ATOM 1597 C C . LEU A 1 202 ? 8.797 -15.828 -1.707 1 88.12 202 LEU A C 1
ATOM 1599 O O . LEU A 1 202 ? 7.707 -16.234 -2.109 1 88.12 202 LEU A O 1
ATOM 1603 N N . LEU A 1 203 ? 9.945 -16.234 -2.184 1 89.31 203 LEU A N 1
ATOM 1604 C CA . LEU A 1 203 ? 9.969 -17.234 -3.246 1 89.31 203 LEU A CA 1
ATOM 1605 C C . LEU A 1 203 ? 9.398 -18.547 -2.758 1 89.31 203 LEU A C 1
ATOM 1607 O O . LEU A 1 203 ? 8.586 -19.172 -3.449 1 89.31 203 LEU A O 1
ATOM 1611 N N . GLY A 1 204 ? 9.836 -18.922 -1.59 1 89.31 204 GLY A N 1
ATOM 1612 C CA . GLY A 1 204 ? 9.281 -20.141 -1.012 1 89.31 204 GLY A CA 1
ATOM 1613 C C . GLY A 1 204 ? 7.785 -20.047 -0.771 1 89.31 204 GLY A C 1
ATOM 1614 O O . GLY A 1 204 ? 7.051 -21.016 -1.024 1 89.31 204 GLY A O 1
ATOM 1615 N N . HIS A 1 205 ? 7.398 -18.906 -0.274 1 90.75 205 HIS A N 1
ATOM 1616 C CA . HIS A 1 205 ? 5.98 -18.672 -0.04 1 90.75 205 HIS A CA 1
ATOM 1617 C C . HIS A 1 205 ? 5.184 -18.75 -1.338 1 90.75 205 HIS A C 1
ATOM 1619 O O . HIS A 1 205 ? 4.098 -19.344 -1.368 1 90.75 205 HIS A O 1
ATOM 1625 N N . TYR A 1 206 ? 5.766 -18.281 -2.344 1 91.31 206 TYR A N 1
ATOM 1626 C CA . TYR A 1 206 ? 5.117 -18.297 -3.65 1 91.31 206 TYR A CA 1
ATOM 1627 C C . TYR A 1 206 ? 4.992 -19.719 -4.176 1 91.31 206 TYR A C 1
ATOM 1629 O O . TYR A 1 206 ? 3.914 -20.141 -4.605 1 91.31 206 TYR A O 1
ATOM 1637 N N . ILE A 1 207 ? 6.023 -20.453 -4.102 1 92.25 207 ILE A N 1
ATOM 1638 C CA . ILE A 1 207 ? 6.047 -21.812 -4.613 1 92.25 207 ILE A CA 1
ATOM 1639 C C . ILE A 1 207 ? 5.09 -22.688 -3.801 1 92.25 207 ILE A C 1
ATOM 1641 O O . ILE A 1 207 ? 4.348 -23.5 -4.363 1 92.25 207 ILE A O 1
ATOM 1645 N N . LYS A 1 208 ? 5.059 -22.484 -2.557 1 90.62 208 LYS A N 1
ATOM 1646 C CA . LYS A 1 208 ? 4.227 -23.297 -1.674 1 90.62 208 LYS A CA 1
ATOM 1647 C C . LYS A 1 208 ? 2.744 -23.031 -1.926 1 90.62 208 LYS A C 1
ATOM 1649 O O . LYS A 1 208 ? 1.924 -23.953 -1.803 1 90.62 208 LYS A O 1
ATOM 1654 N N . ASN A 1 209 ? 2.434 -21.844 -2.285 1 91.44 209 ASN A N 1
ATOM 1655 C CA . ASN A 1 209 ? 1.024 -21.484 -2.424 1 91.44 209 ASN A CA 1
ATOM 1656 C C . ASN A 1 209 ? 0.562 -21.594 -3.875 1 91.44 209 ASN A C 1
ATOM 1658 O O . ASN A 1 209 ? -0.576 -21.969 -4.145 1 91.44 209 ASN A O 1
ATOM 1662 N N . ALA A 1 210 ? 1.396 -21.25 -4.785 1 91.75 210 ALA A N 1
ATOM 1663 C CA . ALA A 1 210 ? 1.023 -21.312 -6.195 1 91.75 210 ALA A CA 1
ATOM 1664 C C . ALA A 1 210 ? 1.194 -22.719 -6.754 1 91.75 210 ALA A C 1
ATOM 1666 O O . ALA A 1 210 ? 0.605 -23.062 -7.781 1 91.75 210 ALA A O 1
ATOM 1667 N N . HIS A 1 211 ? 1.992 -23.562 -6.137 1 92.94 211 HIS A N 1
ATOM 1668 C CA . HIS A 1 211 ? 2.287 -24.922 -6.559 1 92.94 211 HIS A CA 1
ATOM 1669 C C . HIS A 1 211 ? 2.834 -24.953 -7.984 1 92.94 211 HIS A C 1
ATOM 1671 O O . HIS A 1 211 ? 2.527 -25.875 -8.75 1 92.94 211 HIS A O 1
ATOM 1677 N N . ALA A 1 212 ? 3.498 -23.875 -8.336 1 92.81 212 ALA A N 1
ATOM 1678 C CA . ALA A 1 212 ? 4.051 -23.797 -9.68 1 92.81 212 ALA A CA 1
ATOM 1679 C C . ALA A 1 212 ? 5.246 -22.859 -9.734 1 92.81 212 ALA A C 1
ATOM 1681 O O . ALA A 1 212 ? 5.336 -21.922 -8.945 1 92.81 212 ALA A O 1
ATOM 1682 N N . LEU A 1 213 ? 6.164 -23.203 -10.594 1 93.81 213 LEU A N 1
ATOM 1683 C CA . LEU A 1 213 ? 7.316 -22.359 -10.898 1 93.81 213 LEU A CA 1
ATOM 1684 C C . LEU A 1 213 ? 7.73 -22.5 -12.352 1 93.81 213 LEU A C 1
ATOM 1686 O O . LEU A 1 213 ? 7.727 -23.609 -12.898 1 93.81 213 LEU A O 1
ATOM 1690 N N . HIS A 1 214 ? 8.031 -21.453 -12.898 1 95 214 HIS A N 1
ATOM 1691 C CA . HIS A 1 214 ? 8.445 -21.484 -14.297 1 95 214 HIS A CA 1
ATOM 1692 C C . HIS A 1 214 ? 9.703 -22.328 -14.484 1 95 214 HIS A C 1
ATOM 1694 O O . HIS A 1 214 ? 10.531 -22.422 -13.57 1 95 214 HIS A O 1
ATOM 1700 N N . THR A 1 215 ? 9.867 -22.922 -15.633 1 93.56 215 THR A N 1
ATOM 1701 C CA . THR A 1 215 ? 10.984 -23.812 -15.945 1 93.56 215 THR A CA 1
ATOM 1702 C C . THR A 1 215 ? 12.312 -23.078 -15.828 1 93.56 215 THR A C 1
ATOM 1704 O O . THR A 1 215 ? 13.305 -23.641 -15.352 1 93.56 215 THR A O 1
ATOM 1707 N N . VAL A 1 216 ? 12.281 -21.812 -16.312 1 94.25 216 VAL A N 1
ATOM 1708 C CA . VAL A 1 216 ? 13.461 -20.984 -16.141 1 94.25 216 VAL A CA 1
ATOM 1709 C C . VAL A 1 216 ? 13.156 -19.844 -15.172 1 94.25 216 VAL A C 1
ATOM 1711 O O . VAL A 1 216 ? 12.273 -19.016 -15.43 1 94.25 216 VAL A O 1
ATOM 1714 N N . THR A 1 217 ? 13.75 -19.891 -14.055 1 93.69 217 THR A N 1
ATOM 1715 C CA . THR A 1 217 ? 13.539 -18.875 -13.039 1 93.69 217 THR A CA 1
ATOM 1716 C C . THR A 1 217 ? 14.844 -18.141 -12.719 1 93.69 217 THR A C 1
ATOM 1718 O O . THR A 1 217 ? 15.844 -18.781 -12.375 1 93.69 217 THR A O 1
ATOM 1721 N N . VAL A 1 218 ? 14.805 -16.859 -12.891 1 92.69 218 VAL A N 1
ATOM 1722 C CA . VAL A 1 218 ? 15.977 -16.031 -12.609 1 92.69 218 VAL A CA 1
ATOM 1723 C C . VAL A 1 218 ? 15.703 -15.133 -11.406 1 92.69 218 VAL A C 1
ATOM 1725 O O . VAL A 1 218 ? 14.781 -14.305 -11.438 1 92.69 218 VAL A O 1
ATOM 1728 N N . ILE A 1 219 ? 16.422 -15.32 -10.391 1 91 219 ILE A N 1
ATOM 1729 C CA . ILE A 1 219 ? 16.312 -14.461 -9.219 1 91 219 ILE A CA 1
ATOM 1730 C C . ILE A 1 219 ? 17.234 -13.25 -9.391 1 91 219 ILE A C 1
ATOM 1732 O O . ILE A 1 219 ? 18.453 -13.352 -9.258 1 91 219 ILE A O 1
ATOM 1736 N N . ALA A 1 220 ? 16.625 -12.164 -9.656 1 87.69 220 ALA A N 1
ATOM 1737 C CA . ALA A 1 220 ? 17.375 -10.945 -9.969 1 87.69 220 ALA A CA 1
ATOM 1738 C C . ALA A 1 220 ? 17.516 -10.062 -8.734 1 87.69 220 ALA A C 1
ATOM 1740 O O . ALA A 1 220 ? 16.516 -9.695 -8.102 1 87.69 220 ALA A O 1
ATOM 1741 N N . THR A 1 221 ? 18.688 -9.805 -8.375 1 85.12 221 THR A N 1
ATOM 1742 C CA . THR A 1 221 ? 18.984 -8.875 -7.293 1 85.12 221 THR A CA 1
ATOM 1743 C C . THR A 1 221 ? 19.547 -7.57 -7.848 1 85.12 221 THR A C 1
ATOM 1745 O O . THR A 1 221 ? 20.516 -7.582 -8.609 1 85.12 221 THR A O 1
ATOM 1748 N N . LEU A 1 222 ? 18.906 -6.52 -7.492 1 79.56 222 LEU A N 1
ATOM 1749 C CA . LEU A 1 222 ? 19.344 -5.219 -7.988 1 79.56 222 LEU A CA 1
ATOM 1750 C C . LEU A 1 222 ? 20.312 -4.559 -7.012 1 79.56 222 LEU A C 1
ATOM 1752 O O . LEU A 1 222 ? 20 -4.426 -5.824 1 79.56 222 LEU A O 1
ATOM 1756 N N . LYS A 1 223 ? 21.469 -4.309 -7.484 1 79.56 223 LYS A N 1
ATOM 1757 C CA . LYS A 1 223 ? 22.484 -3.625 -6.688 1 79.56 223 LYS A CA 1
ATOM 1758 C C . LYS A 1 223 ? 22.875 -2.287 -7.316 1 79.56 223 LYS A C 1
ATOM 1760 O O . LYS A 1 223 ? 23.328 -2.242 -8.461 1 79.56 223 LYS A O 1
ATOM 1765 N N . ARG A 1 224 ? 22.656 -1.285 -6.551 1 74.38 224 ARG A N 1
ATOM 1766 C CA . ARG A 1 224 ? 23.031 0.046 -7.027 1 74.38 224 ARG A CA 1
ATOM 1767 C C . ARG A 1 224 ? 24.484 0.363 -6.719 1 74.38 224 ARG A C 1
ATOM 1769 O O . ARG A 1 224 ? 24.938 0.187 -5.582 1 74.38 224 ARG A O 1
ATOM 1776 N N . LEU A 1 225 ? 25.219 0.756 -7.773 1 76.31 225 LEU A N 1
ATOM 1777 C CA . LEU A 1 225 ? 26.609 1.118 -7.605 1 76.31 225 LEU A CA 1
ATOM 1778 C C . LEU A 1 225 ? 26.797 2.631 -7.672 1 76.31 225 LEU A C 1
ATOM 1780 O O . LEU A 1 225 ? 26.031 3.324 -8.344 1 76.31 225 LEU A O 1
ATOM 1784 N N . PRO A 1 226 ? 27.672 3.184 -6.926 1 74.31 226 PRO A N 1
ATOM 1785 C CA . PRO A 1 226 ? 27.938 4.625 -6.938 1 74.31 226 PRO A CA 1
ATOM 1786 C C . PRO A 1 226 ? 28.734 5.074 -8.164 1 74.31 226 PRO A C 1
ATOM 1788 O O . PRO A 1 226 ? 29.781 5.703 -8.031 1 74.31 226 PRO A O 1
ATOM 1791 N N . VAL A 1 227 ? 28.406 4.543 -9.281 1 76.19 227 VAL A N 1
ATOM 1792 C CA . VAL A 1 227 ? 29.016 4.918 -10.547 1 76.19 227 VAL A CA 1
ATOM 1793 C C . VAL A 1 227 ? 27.953 5.402 -11.516 1 76.19 227 VAL A C 1
ATOM 1795 O O . VAL A 1 227 ? 26.766 5.078 -11.359 1 76.19 227 VAL A O 1
ATOM 1798 N N . ALA A 1 228 ? 28.297 6.316 -12.406 1 74.81 228 ALA A N 1
ATOM 1799 C CA . ALA A 1 228 ? 27.328 6.863 -13.359 1 74.81 228 ALA A CA 1
ATOM 1800 C C . ALA A 1 228 ? 26.797 5.77 -14.281 1 74.81 228 ALA A C 1
ATOM 1802 O O . ALA A 1 228 ? 25.578 5.598 -14.414 1 74.81 228 ALA A O 1
ATOM 1803 N N . ASN A 1 229 ? 27.688 5.102 -15 1 78.06 229 ASN A N 1
ATOM 1804 C CA . ASN A 1 229 ? 27.281 4.023 -15.906 1 78.06 229 ASN A CA 1
ATOM 1805 C C . ASN A 1 229 ? 28.125 2.771 -15.688 1 78.06 229 ASN A C 1
ATOM 1807 O O . ASN A 1 229 ? 29.344 2.861 -15.453 1 78.06 229 ASN A O 1
ATOM 1811 N N . VAL A 1 230 ? 27.484 1.682 -15.539 1 80.81 230 VAL A N 1
ATOM 1812 C CA . VAL A 1 230 ? 28.172 0.391 -15.445 1 80.81 230 VAL A CA 1
ATOM 1813 C C . VAL A 1 230 ? 28.344 -0.201 -16.844 1 80.81 230 VAL A C 1
ATOM 1815 O O . VAL A 1 230 ? 27.422 -0.147 -17.672 1 80.81 230 VAL A O 1
ATOM 1818 N N . ALA A 1 231 ? 29.531 -0.715 -17.062 1 81.12 231 ALA A N 1
ATOM 1819 C CA . ALA A 1 231 ? 29.812 -1.323 -18.359 1 81.12 231 ALA A CA 1
ATOM 1820 C C . ALA A 1 231 ? 28.859 -2.484 -18.625 1 81.12 231 ALA A C 1
ATOM 1822 O O . ALA A 1 231 ? 28.469 -3.201 -17.703 1 81.12 231 ALA A O 1
ATOM 1823 N N . SER A 1 232 ? 28.375 -2.639 -19.828 1 76.69 232 SER A N 1
ATOM 1824 C CA . SER A 1 232 ? 27.406 -3.645 -20.234 1 76.69 232 SER A CA 1
ATOM 1825 C C . SER A 1 232 ? 27.875 -5.047 -19.859 1 76.69 232 SER A C 1
ATOM 1827 O O . SER A 1 232 ? 27.062 -5.902 -19.516 1 76.69 232 SER A O 1
ATOM 1829 N N . ARG A 1 233 ? 29.172 -5.27 -19.859 1 76.69 233 ARG A N 1
ATOM 1830 C CA . ARG A 1 233 ? 29.719 -6.602 -19.594 1 76.69 233 ARG A CA 1
ATOM 1831 C C . ARG A 1 233 ? 29.641 -6.93 -18.094 1 76.69 233 ARG A C 1
ATOM 1833 O O . ARG A 1 233 ? 29.562 -8.102 -17.719 1 76.69 233 ARG A O 1
ATOM 1840 N N . GLU A 1 234 ? 29.641 -5.914 -17.328 1 83.19 234 GLU A N 1
ATOM 1841 C CA . GLU A 1 234 ? 29.656 -6.129 -15.891 1 83.19 234 GLU A CA 1
ATOM 1842 C C . GLU A 1 234 ? 28.281 -5.906 -15.273 1 83.19 234 GLU A C 1
ATOM 1844 O O . GLU A 1 234 ? 28.109 -6.051 -14.062 1 83.19 234 GLU A O 1
ATOM 1849 N N . ARG A 1 235 ? 27.344 -5.727 -16.047 1 85.56 235 ARG A N 1
ATOM 1850 C CA . ARG A 1 235 ? 26.016 -5.367 -15.555 1 85.56 235 ARG A CA 1
ATOM 1851 C C . ARG A 1 235 ? 25.297 -6.574 -14.961 1 85.56 235 ARG A C 1
ATOM 1853 O O . ARG A 1 235 ? 24.609 -6.461 -13.945 1 85.56 235 ARG A O 1
ATOM 1860 N N . PHE A 1 236 ? 25.609 -7.688 -15.703 1 88.62 236 PHE A N 1
ATOM 1861 C CA . PHE A 1 236 ? 24.906 -8.883 -15.242 1 88.62 236 PHE A CA 1
ATOM 1862 C C . PHE A 1 236 ? 25.906 -9.93 -14.758 1 88.62 236 PHE A C 1
ATOM 1864 O O . PHE A 1 236 ? 26.859 -10.266 -15.453 1 88.62 236 PHE A O 1
ATOM 1871 N N . THR A 1 237 ? 25.797 -10.305 -13.555 1 88.88 237 THR A N 1
ATOM 1872 C CA . THR A 1 237 ? 26.547 -11.43 -13.016 1 88.88 237 THR A CA 1
ATOM 1873 C C . THR A 1 237 ? 25.625 -12.609 -12.711 1 88.88 237 THR A C 1
ATOM 1875 O O . THR A 1 237 ? 24.781 -12.516 -11.82 1 88.88 237 THR A O 1
ATOM 1878 N N . ILE A 1 238 ? 25.781 -13.664 -13.445 1 91.06 238 ILE A N 1
ATOM 1879 C CA . ILE A 1 238 ? 24.875 -14.805 -13.344 1 91.06 238 ILE A CA 1
ATOM 1880 C C . ILE A 1 238 ? 25.562 -15.93 -12.562 1 91.06 238 ILE A C 1
ATOM 1882 O O . ILE A 1 238 ? 26.75 -16.172 -12.719 1 91.06 238 ILE A O 1
ATOM 1886 N N . LYS A 1 239 ? 24.797 -16.484 -11.68 1 87.75 239 LYS A N 1
ATOM 1887 C CA . LYS A 1 239 ? 25.25 -17.641 -10.922 1 87.75 239 LYS A CA 1
ATOM 1888 C C . LYS A 1 239 ? 24.234 -18.766 -10.961 1 87.75 239 LYS A C 1
ATOM 1890 O O . LYS A 1 239 ? 23.031 -18.516 -10.945 1 87.75 239 LYS A O 1
ATOM 1895 N N . ASN A 1 240 ? 24.719 -19.938 -11.117 1 87.44 240 ASN A N 1
ATOM 1896 C CA . ASN A 1 240 ? 23.859 -21.109 -11.039 1 87.44 240 ASN A CA 1
ATOM 1897 C C . ASN A 1 240 ? 23.609 -21.531 -9.594 1 87.44 240 ASN A C 1
ATOM 1899 O O . ASN A 1 240 ? 24.562 -21.672 -8.82 1 87.44 240 ASN A O 1
ATOM 1903 N N . LEU A 1 241 ? 22.406 -21.688 -9.172 1 84.44 241 LEU A N 1
ATOM 1904 C CA . LEU A 1 241 ? 22.062 -22 -7.793 1 84.44 241 LEU A CA 1
ATOM 1905 C C . LEU A 1 241 ? 22.016 -23.516 -7.574 1 84.44 241 LEU A C 1
ATOM 1907 O O . LEU A 1 241 ? 21.609 -23.969 -6.504 1 84.44 241 LEU A O 1
ATOM 1911 N N . GLY A 1 242 ? 22.328 -24.312 -8.531 1 81.5 242 GLY A N 1
ATOM 1912 C CA . GLY A 1 242 ? 22.422 -25.766 -8.383 1 81.5 242 GLY A CA 1
ATOM 1913 C C . GLY A 1 242 ? 21.109 -26.484 -8.695 1 81.5 242 GLY A C 1
ATOM 1914 O O . GLY A 1 242 ? 20.969 -27.672 -8.406 1 81.5 242 GLY A O 1
ATOM 1915 N N . ILE A 1 243 ? 20.172 -25.828 -9.109 1 85.31 243 ILE A N 1
ATOM 1916 C CA . ILE A 1 243 ? 18.891 -26.406 -9.5 1 85.31 243 ILE A CA 1
ATOM 1917 C C . ILE A 1 243 ? 18.641 -26.156 -10.984 1 85.31 243 ILE A C 1
ATOM 1919 O O . ILE A 1 243 ? 18.891 -25.062 -11.492 1 85.31 243 ILE A O 1
ATOM 1923 N N . ALA A 1 244 ? 18.188 -27.188 -11.57 1 84.44 244 ALA A N 1
ATOM 1924 C CA . ALA A 1 244 ? 17.953 -27.078 -13.016 1 84.44 244 ALA A CA 1
ATOM 1925 C C . ALA A 1 244 ? 16.969 -25.953 -13.328 1 84.44 244 ALA A C 1
ATOM 1927 O O . ALA A 1 244 ? 15.852 -25.938 -12.805 1 84.44 244 ALA A O 1
ATOM 1928 N N . GLY A 1 245 ? 17.438 -24.953 -14.094 1 89 245 GLY A N 1
ATOM 1929 C CA . GLY A 1 245 ? 16.562 -23.906 -14.586 1 89 245 GLY A CA 1
ATOM 1930 C C . GLY A 1 245 ? 16.469 -22.719 -13.648 1 89 245 GLY A C 1
ATOM 1931 O O . GLY A 1 245 ? 15.695 -21.781 -13.891 1 89 245 GLY A O 1
ATOM 1932 N N . VAL A 1 246 ? 17.125 -22.812 -12.539 1 90.25 246 VAL A N 1
ATOM 1933 C CA . VAL A 1 246 ? 17.094 -21.719 -11.578 1 90.25 246 VAL A CA 1
ATOM 1934 C C . VAL A 1 246 ? 18.453 -21.031 -11.531 1 90.25 246 VAL A C 1
ATOM 1936 O O . VAL A 1 246 ? 19.484 -21.672 -11.305 1 90.25 246 VAL A O 1
ATOM 1939 N N . TYR A 1 247 ? 18.453 -19.719 -11.727 1 91.06 247 TYR A N 1
ATOM 1940 C CA . TYR A 1 247 ? 19.688 -18.969 -11.797 1 91.06 247 TYR A CA 1
ATOM 1941 C C . TYR A 1 247 ? 19.609 -17.719 -10.922 1 91.06 247 TYR A C 1
ATOM 1943 O O . TYR A 1 247 ? 18.516 -17.188 -10.688 1 91.06 247 TYR A O 1
ATOM 1951 N N . GLY A 1 248 ? 20.641 -17.375 -10.398 1 89.56 248 GLY A N 1
ATOM 1952 C CA . GLY A 1 248 ? 20.781 -16.078 -9.742 1 89.56 248 GLY A CA 1
ATOM 1953 C C . GLY A 1 248 ? 21.438 -15.031 -10.609 1 89.56 248 GLY A C 1
ATOM 1954 O O . GLY A 1 248 ? 22.391 -15.336 -11.336 1 89.56 248 GLY A O 1
ATOM 1955 N N . CYS A 1 249 ? 20.828 -13.891 -10.641 1 89.56 249 CYS A N 1
ATOM 1956 C CA . CYS A 1 249 ? 21.375 -12.812 -11.445 1 89.56 249 CYS A CA 1
ATOM 1957 C C . CYS A 1 249 ? 21.531 -11.539 -10.625 1 89.56 249 CYS A C 1
ATOM 1959 O O . CYS A 1 249 ? 20.562 -11.031 -10.062 1 89.56 249 CYS A O 1
ATOM 1961 N N . LEU A 1 250 ? 22.719 -11.109 -10.508 1 88.44 250 LEU A N 1
ATOM 1962 C CA . LEU A 1 250 ? 23 -9.828 -9.883 1 88.44 250 LEU A CA 1
ATOM 1963 C C . LEU A 1 250 ? 23.031 -8.711 -10.93 1 88.44 250 LEU A C 1
ATOM 1965 O O . LEU A 1 250 ? 23.859 -8.75 -11.852 1 88.44 250 LEU A O 1
ATOM 1969 N N . VAL A 1 251 ? 22.094 -7.828 -10.852 1 84.94 251 VAL A N 1
ATOM 1970 C CA . VAL A 1 251 ? 22.016 -6.711 -11.781 1 84.94 251 VAL A CA 1
ATOM 1971 C C . VAL A 1 251 ? 22.625 -5.465 -11.141 1 84.94 251 VAL A C 1
ATOM 1973 O O . VAL A 1 251 ? 22.094 -4.934 -10.164 1 84.94 251 VAL A O 1
ATOM 1976 N N . LYS A 1 252 ? 23.75 -5.086 -11.695 1 83.62 252 LYS A N 1
ATOM 1977 C CA . LYS A 1 252 ? 24.422 -3.881 -11.219 1 83.62 252 LYS A CA 1
ATOM 1978 C C . LYS A 1 252 ? 24.078 -2.676 -12.094 1 83.62 252 LYS A C 1
ATOM 1980 O O . LYS A 1 252 ? 24.078 -2.773 -13.32 1 83.62 252 LYS A O 1
ATOM 1985 N N . TYR A 1 253 ? 23.656 -1.587 -11.477 1 77.56 253 TYR A N 1
ATOM 1986 C CA . TYR A 1 253 ? 23.312 -0.4 -12.25 1 77.56 253 TYR A CA 1
ATOM 1987 C C . TYR A 1 253 ? 23.812 0.864 -11.562 1 77.56 253 TYR A C 1
ATOM 1989 O O . TYR A 1 253 ? 23.906 0.91 -10.328 1 77.56 253 TYR A O 1
ATOM 1997 N N . GLY A 1 254 ? 24.234 1.729 -12.43 1 73.56 254 GLY A N 1
ATOM 1998 C CA . GLY A 1 254 ? 24.688 3.023 -11.938 1 73.56 254 GLY A CA 1
ATOM 1999 C C . GLY A 1 254 ? 23.547 4.023 -11.773 1 73.56 254 GLY A C 1
ATOM 2000 O O . GLY A 1 254 ? 22.391 3.695 -12.023 1 73.56 254 GLY A O 1
ATOM 2001 N N . TYR A 1 255 ? 23.906 5.199 -11.336 1 68.38 255 TYR A N 1
ATOM 2002 C CA . TYR A 1 255 ? 22.875 6.188 -11.039 1 68.38 255 TYR A CA 1
ATOM 2003 C C . TYR A 1 255 ? 22.312 6.805 -12.312 1 68.38 255 TYR A C 1
ATOM 2005 O O . TYR A 1 255 ? 21.203 7.348 -12.32 1 68.38 255 TYR A O 1
ATOM 2013 N N . ALA A 1 256 ? 23.078 6.711 -13.398 1 69.44 256 ALA A N 1
ATOM 2014 C CA . ALA A 1 256 ? 22.625 7.309 -14.648 1 69.44 256 ALA A CA 1
ATOM 2015 C C . ALA A 1 256 ? 22.078 6.242 -15.602 1 69.44 256 ALA A C 1
ATOM 2017 O O . ALA A 1 256 ? 21.594 6.562 -16.688 1 69.44 256 ALA A O 1
ATOM 2018 N N . ASP A 1 257 ? 22.156 4.98 -15.164 1 70.06 257 ASP A N 1
ATOM 2019 C CA . ASP A 1 257 ? 21.734 3.896 -16.047 1 70.06 257 ASP A CA 1
ATOM 2020 C C . ASP A 1 257 ? 20.203 3.738 -16.016 1 70.06 257 ASP A C 1
ATOM 2022 O O . ASP A 1 257 ? 19.578 3.902 -14.969 1 70.06 257 ASP A O 1
ATOM 2026 N N . SER A 1 258 ? 19.594 3.717 -17.203 1 64.31 258 SER A N 1
ATOM 2027 C CA . SER A 1 258 ? 18.172 3.381 -17.297 1 64.31 258 SER A CA 1
ATOM 2028 C C . SER A 1 258 ? 17.953 1.871 -17.297 1 64.31 258 SER A C 1
ATOM 2030 O O . SER A 1 258 ? 18.609 1.146 -18.047 1 64.31 258 SER A O 1
ATOM 2032 N N . LEU A 1 259 ? 17.391 1.368 -16.281 1 62 259 LEU A N 1
ATOM 2033 C CA . LEU A 1 259 ? 17.188 -0.072 -16.156 1 62 259 LEU A CA 1
ATOM 2034 C C . LEU A 1 259 ? 16.25 -0.584 -17.25 1 62 259 LEU A C 1
ATOM 2036 O O . LEU A 1 259 ? 16.203 -1.785 -17.516 1 62 259 LEU A O 1
ATOM 2040 N N . GLY A 1 260 ? 15.477 0.263 -17.875 1 61.66 260 GLY A N 1
ATOM 2041 C CA . GLY A 1 260 ? 14.547 -0.207 -18.891 1 61.66 260 GLY A CA 1
ATOM 2042 C C . GLY A 1 260 ? 15.227 -0.665 -20.156 1 61.66 260 GLY A C 1
ATOM 2043 O O . GLY A 1 260 ? 14.766 -1.609 -20.812 1 61.66 260 GLY A O 1
ATOM 2044 N N . THR A 1 261 ? 16.188 0.009 -20.594 1 60.62 261 THR A N 1
ATOM 2045 C CA . THR A 1 261 ? 16.875 -0.313 -21.844 1 60.62 261 THR A CA 1
ATOM 2046 C C . THR A 1 261 ? 18.359 -0.515 -21.594 1 60.62 261 THR A C 1
ATOM 2048 O O . THR A 1 261 ? 19.016 0.321 -20.969 1 60.62 261 THR A O 1
ATOM 2051 N N . VAL A 1 262 ? 18.766 -1.758 -21.625 1 55 262 VAL A N 1
ATOM 2052 C CA . VAL A 1 262 ? 20.188 -2.043 -21.594 1 55 262 VAL A CA 1
ATOM 2053 C C . VAL A 1 262 ? 20.75 -2.111 -23.016 1 55 262 VAL A C 1
ATOM 2055 O O . VAL A 1 262 ? 20.469 -3.059 -23.75 1 55 262 VAL A O 1
ATOM 2058 N N . GLU A 1 263 ? 21.609 -1.168 -23.281 1 53.5 263 GLU A N 1
ATOM 2059 C CA . GLU A 1 263 ? 22.281 -1.093 -24.578 1 53.5 263 GLU A CA 1
ATOM 2060 C C . GLU A 1 263 ? 21.297 -1.297 -25.719 1 53.5 263 GLU A C 1
ATOM 2062 O O . GLU A 1 263 ? 21.562 -2.064 -26.641 1 53.5 263 GLU A O 1
ATOM 2067 N N . GLY A 1 264 ? 20.016 -0.8 -25.578 1 54.59 264 GLY A N 1
ATOM 2068 C CA . GLY A 1 264 ? 19.062 -0.875 -26.672 1 54.59 264 GLY A CA 1
ATOM 2069 C C . GLY A 1 264 ? 18.078 -2.027 -26.531 1 54.59 264 GLY A C 1
ATOM 2070 O O . GLY A 1 264 ? 17.031 -2.037 -27.172 1 54.59 264 GLY A O 1
ATOM 2071 N N . ASP A 1 265 ? 18.531 -3.059 -25.828 1 63.81 265 ASP A N 1
ATOM 2072 C CA . ASP A 1 265 ? 17.672 -4.238 -25.688 1 63.81 265 ASP A CA 1
ATOM 2073 C C . ASP A 1 265 ? 16.781 -4.125 -24.453 1 63.81 265 ASP A C 1
ATOM 2075 O O . ASP A 1 265 ? 17.109 -3.416 -23.5 1 63.81 265 ASP A O 1
ATOM 2079 N N . ASP A 1 266 ? 15.695 -4.816 -24.625 1 76.12 266 ASP A N 1
ATOM 2080 C CA . ASP A 1 266 ? 14.797 -4.953 -23.484 1 76.12 266 ASP A CA 1
ATOM 2081 C C . ASP A 1 266 ? 15.461 -5.738 -22.359 1 76.12 266 ASP A C 1
ATOM 2083 O O . ASP A 1 266 ? 16.328 -6.574 -22.609 1 76.12 266 ASP A O 1
ATOM 2087 N N . PHE A 1 267 ? 15.32 -5.355 -21.188 1 80.69 267 PHE A N 1
ATOM 2088 C CA . PHE A 1 267 ? 15.898 -5.98 -20 1 80.69 267 PHE A CA 1
ATOM 2089 C C . PHE A 1 267 ? 15.789 -7.5 -20.078 1 80.69 267 PHE A C 1
ATOM 2091 O O . PHE A 1 267 ? 16.75 -8.211 -19.797 1 80.69 267 PHE A O 1
ATOM 2098 N N . LEU A 1 268 ? 14.664 -8 -20.547 1 84.06 268 LEU A N 1
ATOM 2099 C CA . LEU A 1 268 ? 14.453 -9.438 -20.672 1 84.06 268 LEU A CA 1
ATOM 2100 C C . LEU A 1 268 ? 15.414 -10.055 -21.672 1 84.06 268 LEU A C 1
ATOM 2102 O O . LEU A 1 268 ? 15.992 -11.109 -21.422 1 84.06 268 LEU A O 1
ATOM 2106 N N . THR A 1 269 ? 15.539 -9.391 -22.734 1 85.69 269 THR A N 1
ATOM 2107 C CA . THR A 1 269 ? 16.422 -9.891 -23.781 1 85.69 269 THR A CA 1
ATOM 2108 C C . THR A 1 269 ? 17.875 -9.852 -23.312 1 85.69 269 THR A C 1
ATOM 2110 O O . THR A 1 269 ? 18.656 -10.773 -23.594 1 85.69 269 THR A O 1
ATOM 2113 N N . ALA A 1 270 ? 18.188 -8.789 -22.609 1 85.81 270 ALA A N 1
ATOM 2114 C CA . ALA A 1 270 ? 19.562 -8.656 -22.109 1 85.81 270 ALA A CA 1
ATOM 2115 C C . ALA A 1 270 ? 19.875 -9.758 -21.094 1 85.81 270 ALA A C 1
ATOM 2117 O O . ALA A 1 270 ? 20.953 -10.344 -21.141 1 85.81 270 ALA A O 1
ATOM 2118 N N . VAL A 1 271 ? 19 -10.016 -20.266 1 87.25 271 VAL A N 1
ATOM 2119 C CA . VAL A 1 271 ? 19.203 -11.031 -19.25 1 87.25 271 VAL A CA 1
ATOM 2120 C C . VAL A 1 271 ? 19.266 -12.414 -19.891 1 87.25 271 VAL A C 1
ATOM 2122 O O . VAL A 1 271 ? 20.125 -13.234 -19.531 1 87.25 271 VAL A O 1
ATOM 2125 N N . THR A 1 272 ? 18.375 -12.711 -20.828 1 89.06 272 THR A N 1
ATOM 2126 C CA . THR A 1 272 ? 18.344 -14.016 -21.5 1 89.06 272 THR A CA 1
ATOM 2127 C C . THR A 1 272 ? 19.609 -14.234 -22.312 1 89.06 272 THR A C 1
ATOM 2129 O O . THR A 1 272 ? 20.125 -15.352 -22.375 1 89.06 272 THR A O 1
ATOM 2132 N N . LYS A 1 273 ? 20.062 -13.156 -22.891 1 88.62 273 LYS A N 1
ATOM 2133 C CA . LYS A 1 273 ? 21.312 -13.25 -23.641 1 88.62 273 LYS A CA 1
ATOM 2134 C C . LYS A 1 273 ? 22.484 -13.555 -22.703 1 88.62 273 LYS A C 1
ATOM 2136 O O . LYS A 1 273 ? 23.344 -14.375 -23.031 1 88.62 273 LYS A O 1
ATOM 2141 N N . SER A 1 274 ? 22.484 -12.883 -21.641 1 89.38 274 SER A N 1
ATOM 2142 C CA . SER A 1 274 ? 23.547 -13.117 -20.656 1 89.38 274 SER A CA 1
ATOM 2143 C C . SER A 1 274 ? 23.484 -14.523 -20.078 1 89.38 274 SER A C 1
ATOM 2145 O O . SER A 1 274 ? 24.516 -15.148 -19.828 1 89.38 274 SER A O 1
ATOM 2147 N N . LEU A 1 275 ? 22.312 -14.977 -19.875 1 90.31 275 LEU A N 1
ATOM 2148 C CA . LEU A 1 275 ? 22.109 -16.328 -19.375 1 90.31 275 LEU A CA 1
ATOM 2149 C C . LEU A 1 275 ? 22.609 -17.359 -20.391 1 90.31 275 LEU A C 1
ATOM 2151 O O . LEU A 1 275 ? 23.25 -18.344 -20.016 1 90.31 275 LEU A O 1
ATOM 2155 N N . LYS A 1 276 ? 22.25 -17.125 -21.625 1 89.69 276 LYS A N 1
ATOM 2156 C CA . LYS A 1 276 ? 22.703 -18.016 -22.688 1 89.69 276 LYS A CA 1
ATOM 2157 C C . LYS A 1 276 ? 24.234 -18.047 -22.766 1 89.69 276 LYS A C 1
ATOM 2159 O O . LYS A 1 276 ? 24.828 -19.125 -22.906 1 89.69 276 LYS A O 1
ATOM 2164 N N . ALA A 1 277 ? 24.797 -16.906 -22.641 1 88.56 277 ALA A N 1
ATOM 2165 C CA . ALA A 1 277 ? 26.266 -16.797 -22.672 1 88.56 277 ALA A CA 1
ATOM 2166 C C . ALA A 1 277 ? 26.875 -17.531 -21.484 1 88.56 277 ALA A C 1
ATOM 2168 O O . ALA A 1 277 ? 27.906 -18.203 -21.641 1 88.56 277 ALA A O 1
ATOM 2169 N N . TYR A 1 278 ? 26.312 -17.406 -20.391 1 88.88 278 TYR A N 1
ATOM 2170 C CA . TYR A 1 278 ? 26.797 -18.078 -19.188 1 88.88 278 TYR A CA 1
ATOM 2171 C C . TYR A 1 278 ? 26.719 -19.594 -19.344 1 88.88 278 TYR A C 1
ATOM 2173 O O . TYR A 1 278 ? 27.656 -20.297 -18.984 1 88.88 278 TYR A O 1
ATOM 2181 N N . ILE A 1 279 ? 25.578 -20.062 -19.859 1 86.44 279 ILE A N 1
ATOM 2182 C CA . ILE A 1 279 ? 25.375 -21.5 -20.031 1 86.44 279 ILE A CA 1
ATOM 2183 C C . ILE A 1 279 ? 26.406 -22.031 -21.031 1 86.44 279 ILE A C 1
ATOM 2185 O O . ILE A 1 279 ? 26.953 -23.125 -20.844 1 86.44 279 ILE A O 1
ATOM 2189 N N . GLU A 1 280 ? 26.656 -21.188 -22.016 1 84.81 280 GLU A N 1
ATOM 2190 C CA . GLU A 1 280 ? 27.625 -21.594 -23.031 1 84.81 280 GLU A CA 1
ATOM 2191 C C . GLU A 1 280 ? 29.047 -21.578 -22.484 1 84.81 280 GLU A C 1
ATOM 2193 O O . GLU A 1 280 ? 29.859 -22.438 -22.844 1 84.81 280 GLU A O 1
ATOM 2198 N N . GLU A 1 281 ? 29.25 -20.641 -21.609 1 82.06 281 GLU A N 1
ATOM 2199 C CA . GLU A 1 281 ? 30.594 -20.516 -21.047 1 82.06 281 GLU A CA 1
ATOM 2200 C C . GLU A 1 281 ? 30.859 -21.594 -20 1 82.06 281 GLU A C 1
ATOM 2202 O O . GLU A 1 281 ? 31.984 -22.047 -19.828 1 82.06 281 GLU A O 1
ATOM 2207 N N . THR A 1 282 ? 29.891 -21.797 -19.141 1 75.12 282 THR A N 1
ATOM 2208 C CA . THR A 1 282 ? 30.062 -22.812 -18.109 1 75.12 282 THR A CA 1
ATOM 2209 C C . THR A 1 282 ? 30.047 -24.203 -18.719 1 75.12 282 THR A C 1
ATOM 2211 O O . THR A 1 282 ? 30.125 -25.203 -18 1 75.12 282 THR A O 1
ATOM 2214 N N . SER A 1 283 ? 29.906 -24.391 -20.047 1 63.72 283 SER A N 1
ATOM 2215 C CA . SER A 1 283 ? 29.859 -25.609 -20.844 1 63.72 283 SER A CA 1
ATOM 2216 C C . SER A 1 283 ? 31.031 -26.516 -20.531 1 63.72 283 SER A C 1
ATOM 2218 O O . SER A 1 283 ? 30.922 -27.75 -20.609 1 63.72 283 SER A O 1
ATOM 2220 N N . ASP A 1 284 ? 32.125 -25.969 -20.078 1 59.09 284 ASP A N 1
ATOM 2221 C CA . ASP A 1 284 ? 33.281 -26.812 -19.891 1 59.09 284 ASP A CA 1
ATOM 2222 C C . ASP A 1 284 ? 33.094 -27.797 -18.734 1 59.09 284 ASP A C 1
ATOM 2224 O O . ASP A 1 284 ? 33.812 -28.797 -18.625 1 59.09 284 ASP A O 1
ATOM 2228 N N . LYS A 1 285 ? 32.125 -27.578 -17.797 1 58.62 285 LYS A N 1
ATOM 2229 C CA . LYS A 1 285 ? 32.031 -28.422 -16.609 1 58.62 285 LYS A CA 1
ATOM 2230 C C . LYS A 1 285 ? 30.891 -29.406 -16.719 1 58.62 285 LYS A C 1
ATOM 2232 O O . LYS A 1 285 ? 30.766 -30.312 -15.891 1 58.62 285 LYS A O 1
ATOM 2237 N N . LEU A 1 286 ? 29.969 -29.156 -17.766 1 61.47 286 LEU A N 1
ATOM 2238 C CA . LEU A 1 286 ? 28.797 -30.031 -17.828 1 61.47 286 LEU A CA 1
ATOM 2239 C C . LEU A 1 286 ? 28.766 -30.781 -19.141 1 61.47 286 LEU A C 1
ATOM 2241 O O . LEU A 1 286 ? 29.328 -30.328 -20.141 1 61.47 286 LEU A O 1
ATOM 2245 N N . PRO A 1 287 ? 28.234 -32.031 -19.094 1 60.69 287 PRO A N 1
ATOM 2246 C CA . PRO A 1 287 ? 28.094 -32.781 -20.359 1 60.69 287 PRO A CA 1
ATOM 2247 C C . PRO A 1 287 ? 27.328 -31.984 -21.406 1 60.69 287 PRO A C 1
ATOM 2249 O O . PRO A 1 287 ? 26.438 -31.203 -21.078 1 60.69 287 PRO A O 1
ATOM 2252 N N . PHE A 1 288 ? 27.875 -31.938 -22.688 1 56.25 288 PHE A N 1
ATOM 2253 C CA . PHE A 1 288 ? 27.375 -31.203 -23.844 1 56.25 288 PHE A CA 1
ATOM 2254 C C . PHE A 1 288 ? 25.859 -31.344 -23.969 1 56.25 288 PHE A C 1
ATOM 2256 O O . PHE A 1 288 ? 25.172 -30.375 -24.266 1 56.25 288 PHE A O 1
ATOM 2263 N N . GLU A 1 289 ? 25.25 -32.531 -23.734 1 61.12 289 GLU A N 1
ATOM 2264 C CA . GLU A 1 289 ? 23.828 -32.781 -23.859 1 61.12 289 GLU A CA 1
ATOM 2265 C C . GLU A 1 289 ? 23.016 -31.969 -22.859 1 61.12 289 GLU A C 1
ATOM 2267 O O . GLU A 1 289 ? 21.938 -31.469 -23.188 1 61.12 289 GLU A O 1
ATOM 2272 N N . SER A 1 290 ? 23.656 -31.75 -21.812 1 74.5 290 SER A N 1
ATOM 2273 C CA . SER A 1 290 ? 22.969 -31.016 -20.75 1 74.5 290 SER A CA 1
ATOM 2274 C C . SER A 1 290 ? 22.906 -29.531 -21.062 1 74.5 290 SER A C 1
ATOM 2276 O O . SER A 1 290 ? 21.906 -28.875 -20.797 1 74.5 290 SER A O 1
ATOM 2278 N N . ILE A 1 291 ? 23.922 -29.188 -21.953 1 78.12 291 ILE A N 1
ATOM 2279 C CA . ILE A 1 291 ? 23.984 -27.781 -22.297 1 78.12 291 ILE A CA 1
ATOM 2280 C C . ILE A 1 291 ? 22.953 -27.469 -23.375 1 78.12 291 ILE A C 1
ATOM 2282 O O . ILE A 1 291 ? 22.234 -26.469 -23.281 1 78.12 291 ILE A O 1
ATOM 2286 N N . GLU A 1 292 ? 22.906 -28.297 -24.391 1 82.06 292 GLU A N 1
ATOM 2287 C CA . GLU A 1 292 ? 21.938 -28.094 -25.469 1 82.06 292 GLU A CA 1
ATOM 2288 C C . GLU A 1 292 ? 20.5 -28.141 -24.953 1 82.06 292 GLU A C 1
ATOM 2290 O O . GLU A 1 292 ? 19.641 -27.391 -25.391 1 82.06 292 GLU A O 1
ATOM 2295 N N . GLU A 1 293 ? 20.344 -29 -24.047 1 83.5 293 GLU A N 1
ATOM 2296 C CA . GLU A 1 293 ? 19.031 -29.125 -23.438 1 83.5 293 GLU A CA 1
ATOM 2297 C C . GLU A 1 293 ? 18.656 -27.859 -22.656 1 83.5 293 GLU A C 1
ATOM 2299 O O . GLU A 1 293 ? 17.516 -27.406 -22.719 1 83.5 293 GLU A O 1
ATOM 2304 N N . GLU A 1 294 ? 19.625 -27.375 -22 1 85.94 294 GLU A N 1
ATOM 2305 C CA . GLU A 1 294 ? 19.375 -26.188 -21.203 1 85.94 294 GLU A CA 1
ATOM 2306 C C . GLU A 1 294 ? 19.125 -24.969 -22.078 1 85.94 294 GLU A C 1
ATOM 2308 O O . GLU A 1 294 ? 18.266 -24.141 -21.781 1 85.94 294 GLU A O 1
ATOM 2313 N N . ILE A 1 295 ? 19.812 -24.906 -23.188 1 87.12 295 ILE A N 1
ATOM 2314 C CA . ILE A 1 295 ? 19.641 -23.797 -24.109 1 87.12 295 ILE A CA 1
ATOM 2315 C C . ILE A 1 295 ? 18.281 -23.922 -24.812 1 87.12 295 ILE A C 1
ATOM 2317 O O . ILE A 1 295 ? 17.594 -22.938 -25.016 1 87.12 295 ILE A O 1
ATOM 2321 N N . SER A 1 296 ? 18 -25.109 -25.156 1 88.25 296 SER A N 1
ATOM 2322 C CA . SER A 1 296 ? 16.703 -25.359 -25.781 1 88.25 296 SER A CA 1
ATOM 2323 C C . SER A 1 296 ? 15.562 -25.016 -24.828 1 88.25 296 SER A C 1
ATOM 2325 O O . SER A 1 296 ? 14.57 -24.406 -25.234 1 88.25 296 SER A O 1
ATOM 2327 N N . ASN A 1 297 ? 15.727 -25.344 -23.594 1 88.25 297 ASN A N 1
ATOM 2328 C CA . ASN A 1 297 ? 14.734 -25.016 -22.578 1 88.25 297 ASN A CA 1
ATOM 2329 C C . ASN A 1 297 ? 14.594 -23.516 -22.406 1 88.25 297 ASN A C 1
ATOM 2331 O O . ASN A 1 297 ? 13.484 -23 -22.219 1 88.25 297 ASN A O 1
ATOM 2335 N N . LEU A 1 298 ? 15.711 -22.906 -22.453 1 90.06 298 LEU A N 1
ATOM 2336 C CA . LEU A 1 298 ? 15.703 -21.453 -22.312 1 90.06 298 LEU A CA 1
ATOM 2337 C C . LEU A 1 298 ? 14.977 -20.797 -23.469 1 90.06 298 LEU A C 1
ATOM 2339 O O . LEU A 1 298 ? 14.18 -19.875 -23.266 1 90.06 298 LEU A O 1
ATOM 2343 N N . GLU A 1 299 ? 15.211 -21.25 -24.672 1 91 299 GLU A N 1
ATOM 2344 C CA . GLU A 1 299 ? 14.555 -20.703 -25.844 1 91 299 GLU A CA 1
ATOM 2345 C C . GLU A 1 299 ? 13.055 -21 -25.844 1 91 299 GLU A C 1
ATOM 2347 O O . GLU A 1 299 ? 12.242 -20.156 -26.219 1 91 299 GLU A O 1
ATOM 2352 N N . GLU A 1 300 ? 12.734 -22.141 -25.438 1 90.5 300 GLU A N 1
ATOM 2353 C CA . GLU A 1 300 ? 11.328 -22.5 -25.312 1 90.5 300 GLU A CA 1
ATOM 2354 C C . GLU A 1 300 ? 10.625 -21.672 -24.25 1 90.5 300 GLU A C 1
ATOM 2356 O O . GLU A 1 300 ? 9.492 -21.219 -24.453 1 90.5 300 GLU A O 1
ATOM 2361 N N . ALA A 1 301 ? 11.305 -21.5 -23.156 1 91.56 301 ALA A N 1
ATOM 2362 C CA . ALA A 1 301 ? 10.75 -20.688 -22.062 1 91.56 301 ALA A CA 1
ATOM 2363 C C . ALA A 1 301 ? 10.562 -19.234 -22.516 1 91.56 301 ALA A C 1
ATOM 2365 O O . ALA A 1 301 ? 9.562 -18.594 -22.172 1 91.56 301 ALA A O 1
ATOM 2366 N N . LYS A 1 302 ? 11.523 -18.797 -23.25 1 89.81 302 LYS A N 1
ATOM 2367 C CA . LYS A 1 302 ? 11.438 -17.422 -23.75 1 89.81 302 LYS A CA 1
ATOM 2368 C C . LYS A 1 302 ? 10.25 -17.266 -24.703 1 89.81 302 LYS A C 1
ATOM 2370 O O . LYS A 1 302 ? 9.555 -16.25 -24.672 1 89.81 302 LYS A O 1
ATOM 2375 N N . SER A 1 303 ? 9.953 -18.25 -25.5 1 89.06 303 SER A N 1
ATOM 2376 C CA . SER A 1 303 ? 8.852 -18.203 -26.453 1 89.06 303 SER A CA 1
ATOM 2377 C C . SER A 1 303 ? 7.504 -18.312 -25.766 1 89.06 303 SER A C 1
ATOM 2379 O O . SER A 1 303 ? 6.496 -17.812 -26.266 1 89.06 303 SER A O 1
ATOM 2381 N N . SER A 1 304 ? 7.398 -18.953 -24.625 1 88.88 304 SER A N 1
ATOM 2382 C CA . SER A 1 304 ? 6.152 -19.141 -23.891 1 88.88 304 SER A CA 1
ATOM 2383 C C . SER A 1 304 ? 5.762 -17.875 -23.141 1 88.88 304 SER A C 1
ATOM 2385 O O . SER A 1 304 ? 4.598 -17.703 -22.766 1 88.88 304 SER A O 1
ATOM 2387 N N . GLY A 1 305 ? 6.711 -17.031 -22.844 1 87.69 305 GLY A N 1
ATOM 2388 C CA . GLY A 1 305 ? 6.406 -15.781 -22.156 1 87.69 305 GLY A CA 1
ATOM 2389 C C . GLY A 1 305 ? 7.254 -15.562 -20.922 1 87.69 305 GLY A C 1
ATOM 2390 O O . GLY A 1 305 ? 7.863 -16.5 -20.406 1 87.69 305 GLY A O 1
ATOM 2391 N N . ALA A 1 306 ? 7.359 -14.289 -20.547 1 91 306 ALA A N 1
ATOM 2392 C CA . ALA A 1 306 ? 8.141 -13.93 -19.359 1 91 306 ALA A CA 1
ATOM 2393 C C . ALA A 1 306 ? 7.312 -13.117 -18.375 1 91 306 ALA A C 1
ATOM 2395 O O . ALA A 1 306 ? 6.426 -12.359 -18.781 1 91 306 ALA A O 1
ATOM 2396 N N . VAL A 1 307 ? 7.512 -13.445 -17.141 1 91.31 307 VAL A N 1
ATOM 2397 C CA . VAL A 1 307 ? 6.793 -12.719 -16.109 1 91.31 307 VAL A CA 1
ATOM 2398 C C . VAL A 1 307 ? 7.789 -12.094 -15.125 1 91.31 307 VAL A C 1
ATOM 2400 O O . VAL A 1 307 ? 8.805 -12.703 -14.797 1 91.31 307 VAL A O 1
ATOM 2403 N N . HIS A 1 308 ? 7.531 -10.883 -14.812 1 89.62 308 HIS A N 1
ATOM 2404 C CA . HIS A 1 308 ? 8.305 -10.18 -13.789 1 89.62 308 HIS A CA 1
ATOM 2405 C C . HIS A 1 308 ? 7.574 -10.164 -12.453 1 89.62 308 HIS A C 1
ATOM 2407 O O . HIS A 1 308 ? 6.512 -9.547 -12.336 1 89.62 308 HIS A O 1
ATOM 2413 N N . VAL A 1 309 ? 8.125 -10.844 -11.523 1 90.19 309 VAL A N 1
ATOM 2414 C CA . VAL A 1 309 ? 7.465 -10.969 -10.227 1 90.19 309 VAL A CA 1
ATOM 2415 C C . VAL A 1 309 ? 8.195 -10.117 -9.195 1 90.19 309 VAL A C 1
ATOM 2417 O O . VAL A 1 309 ? 9.398 -10.281 -8.977 1 90.19 309 VAL A O 1
ATOM 2420 N N . GLN A 1 310 ? 7.48 -9.25 -8.648 1 86.19 310 GLN A N 1
ATOM 2421 C CA . GLN A 1 310 ? 8.016 -8.43 -7.566 1 86.19 310 GLN A CA 1
ATOM 2422 C C . GLN A 1 310 ? 7.418 -8.836 -6.223 1 86.19 310 GLN A C 1
ATOM 2424 O O . GLN A 1 310 ? 6.199 -8.977 -6.094 1 86.19 310 GLN A O 1
ATOM 2429 N N . GLY A 1 311 ? 8.297 -9.102 -5.301 1 84.06 311 GLY A N 1
ATOM 2430 C CA . GLY A 1 311 ? 7.84 -9.469 -3.973 1 84.06 311 GLY A CA 1
ATOM 2431 C C . GLY A 1 311 ? 7.742 -8.289 -3.027 1 84.06 311 GLY A C 1
ATOM 2432 O O . GLY A 1 311 ? 8.641 -7.441 -2.988 1 84.06 311 GLY A O 1
ATOM 2433 N N . LYS A 1 312 ? 6.59 -8.156 -2.348 1 82.44 312 LYS A N 1
ATOM 2434 C CA . LYS A 1 312 ? 6.383 -7.133 -1.325 1 82.44 312 LYS A CA 1
ATOM 2435 C C . LYS A 1 312 ? 6.078 -7.77 0.029 1 82.44 312 LYS A C 1
ATOM 2437 O O . LYS A 1 312 ? 5.215 -8.641 0.129 1 82.44 312 LYS A O 1
ATOM 2442 N N . ALA A 1 313 ? 6.887 -7.414 0.946 1 84.81 313 ALA A N 1
ATOM 2443 C CA . ALA A 1 313 ? 6.672 -7.93 2.295 1 84.81 313 ALA A CA 1
ATOM 2444 C C . ALA A 1 313 ? 5.883 -6.938 3.143 1 84.81 313 ALA A C 1
ATOM 2446 O O . ALA A 1 313 ? 6.133 -5.73 3.088 1 84.81 313 ALA A O 1
ATOM 2447 N N . ARG A 1 314 ? 4.883 -7.457 3.82 1 84.38 314 ARG A N 1
ATOM 2448 C CA . ARG A 1 314 ? 4.094 -6.652 4.75 1 84.38 314 ARG A CA 1
ATOM 2449 C C . ARG A 1 314 ? 4.078 -7.281 6.137 1 84.38 314 ARG A C 1
ATOM 2451 O O . ARG A 1 314 ? 4.293 -8.484 6.285 1 84.38 314 ARG A O 1
ATOM 2458 N N . PHE A 1 315 ? 3.891 -6.426 7.113 1 86.25 315 PHE A N 1
ATOM 2459 C CA . PHE A 1 315 ? 3.863 -6.941 8.477 1 86.25 315 PHE A CA 1
ATOM 2460 C C . PHE A 1 315 ? 2.43 -7.129 8.953 1 86.25 315 PHE A C 1
ATOM 2462 O O . PHE A 1 315 ? 1.562 -6.301 8.672 1 86.25 315 PHE A O 1
ATOM 2469 N N . HIS A 1 316 ? 2.258 -8.242 9.477 1 81.75 316 HIS A N 1
ATOM 2470 C CA . HIS A 1 316 ? 0.991 -8.477 10.164 1 81.75 316 HIS A CA 1
ATOM 2471 C C . HIS A 1 316 ? 1.104 -8.164 11.648 1 81.75 316 HIS A C 1
ATOM 2473 O O . HIS A 1 316 ? 1.771 -8.891 12.391 1 81.75 316 HIS A O 1
ATOM 2479 N N . VAL A 1 317 ? 0.47 -7.043 11.992 1 77.12 317 VAL A N 1
ATOM 2480 C CA . VAL A 1 317 ? 0.524 -6.629 13.391 1 77.12 317 VAL A CA 1
ATOM 2481 C C . VAL A 1 317 ? -0.609 -7.289 14.172 1 77.12 317 VAL A C 1
ATOM 2483 O O . VAL A 1 317 ? -1.785 -7.086 13.867 1 77.12 317 VAL A O 1
ATOM 2486 N N . SER A 1 318 ? -0.177 -8.227 14.961 1 73 318 SER A N 1
ATOM 2487 C CA . SER A 1 318 ? -1.17 -8.906 15.781 1 73 318 SER A CA 1
ATOM 2488 C C . SER A 1 318 ? -1.482 -8.109 17.047 1 73 318 SER A C 1
ATOM 2490 O O . SER A 1 318 ? -0.745 -7.191 17.406 1 73 318 SER A O 1
ATOM 2492 N N . GLY A 1 319 ? -2.598 -8.312 17.578 1 67.12 319 GLY A N 1
ATOM 2493 C CA . GLY A 1 319 ? -3.049 -7.672 18.797 1 67.12 319 GLY A CA 1
ATOM 2494 C C . GLY A 1 319 ? -2.102 -7.883 19.969 1 67.12 319 GLY A C 1
ATOM 2495 O O . GLY A 1 319 ? -2.08 -7.086 20.906 1 67.12 319 GLY A O 1
ATOM 2496 N N . GLU A 1 320 ? -1.209 -8.844 19.828 1 72.25 320 GLU A N 1
ATOM 2497 C CA . GLU A 1 320 ? -0.375 -9.195 20.984 1 72.25 320 GLU A CA 1
ATOM 2498 C C . GLU A 1 320 ? 0.905 -8.367 21 1 72.25 320 GLU A C 1
ATOM 2500 O O . GLU A 1 320 ? 1.602 -8.32 22.016 1 72.25 320 GLU A O 1
ATOM 2505 N N . ASN A 1 321 ? 1.176 -7.719 20.031 1 79.06 321 ASN A N 1
ATOM 2506 C CA . ASN A 1 321 ? 2.4 -6.93 19.984 1 79.06 321 ASN A CA 1
ATOM 2507 C C . ASN A 1 321 ? 2.281 -5.664 20.828 1 79.06 321 ASN A C 1
ATOM 2509 O O . ASN A 1 321 ? 1.174 -5.195 21.094 1 79.06 321 ASN A O 1
ATOM 2513 N N . GLY A 1 322 ? 3.352 -5.32 21.438 1 81.19 322 GLY A N 1
ATOM 2514 C CA . GLY A 1 322 ? 3.381 -4.102 22.234 1 81.19 322 GLY A CA 1
ATOM 2515 C C . GLY A 1 322 ? 2.938 -2.873 21.469 1 81.19 322 GLY A C 1
ATOM 2516 O O . GLY A 1 322 ? 2.92 -2.881 20.234 1 81.19 322 GLY A O 1
ATOM 2517 N N . TRP A 1 323 ? 2.496 -1.938 22.188 1 82.56 323 TRP A N 1
ATOM 2518 C CA . TRP A 1 323 ? 2.006 -0.704 21.594 1 82.56 323 TRP A CA 1
ATOM 2519 C C . TRP A 1 323 ? 3.096 -0.031 20.766 1 82.56 323 TRP A C 1
ATOM 2521 O O . TRP A 1 323 ? 2.82 0.532 19.703 1 82.56 323 TRP A O 1
ATOM 2531 N N . PHE A 1 324 ? 4.324 -0.116 21.266 1 87.5 324 PHE A N 1
ATOM 2532 C CA . PHE A 1 324 ? 5.449 0.5 20.578 1 87.5 324 PHE A CA 1
ATOM 2533 C C . PHE A 1 324 ? 5.676 -0.162 19.219 1 87.5 324 PHE A C 1
ATOM 2535 O O . PHE A 1 324 ? 5.867 0.522 18.203 1 87.5 324 PHE A O 1
ATOM 2542 N N . ASP A 1 325 ? 5.594 -1.44 19.219 1 88.19 325 ASP A N 1
ATOM 2543 C CA . ASP A 1 325 ? 5.777 -2.188 17.969 1 88.19 325 ASP A CA 1
ATOM 2544 C C . ASP A 1 325 ? 4.637 -1.909 16.984 1 88.19 325 ASP A C 1
ATOM 2546 O O . ASP A 1 325 ? 4.867 -1.781 15.789 1 88.19 325 ASP A O 1
ATOM 2550 N N . LYS A 1 326 ? 3.5 -1.743 17.547 1 86.75 326 LYS A N 1
ATOM 2551 C CA . LYS A 1 326 ? 2.342 -1.483 16.688 1 86.75 326 LYS A CA 1
ATOM 2552 C C . LYS A 1 326 ? 2.447 -0.117 16.016 1 86.75 326 LYS A C 1
ATOM 2554 O O . LYS A 1 326 ? 2.166 0.017 14.828 1 86.75 326 LYS A O 1
ATOM 2559 N N . LEU A 1 327 ? 2.943 0.776 16.781 1 86.19 327 LEU A N 1
ATOM 2560 C CA . LEU A 1 327 ? 3.061 2.133 16.25 1 86.19 327 LEU A CA 1
ATOM 2561 C C . LEU A 1 327 ? 4.191 2.229 15.234 1 86.19 327 LEU A C 1
ATOM 2563 O O . LEU A 1 327 ? 4.012 2.791 14.156 1 86.19 327 LEU A O 1
ATOM 2567 N N . MET A 1 328 ? 5.289 1.675 15.648 1 90 328 MET A N 1
ATOM 2568 C CA . MET A 1 328 ? 6.465 1.778 14.789 1 90 328 MET A CA 1
ATOM 2569 C C . MET A 1 328 ? 6.277 0.971 13.508 1 90 328 MET A C 1
ATOM 2571 O O . MET A 1 328 ? 6.629 1.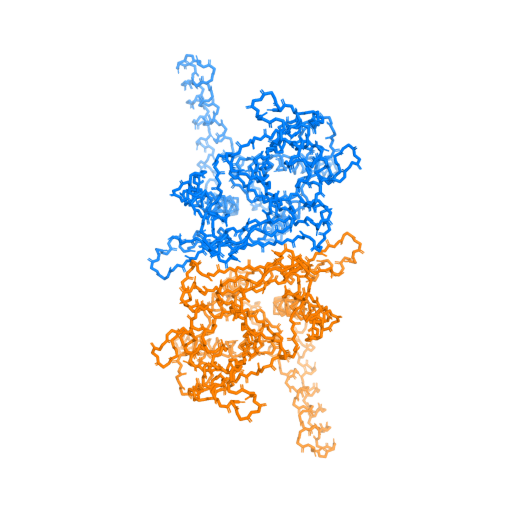431 12.422 1 90 328 MET A O 1
ATOM 2575 N N . LEU A 1 329 ? 5.727 -0.167 13.625 1 89.94 329 LEU A N 1
ATOM 2576 C CA . LEU A 1 329 ? 5.504 -1.001 12.445 1 89.94 329 LEU A CA 1
ATOM 2577 C C . LEU A 1 329 ? 4.383 -0.431 11.586 1 89.94 329 LEU A C 1
ATOM 2579 O O . LEU A 1 329 ? 4.418 -0.555 10.359 1 89.94 329 LEU A O 1
ATOM 2583 N N . GLY A 1 330 ? 3.482 0.129 12.25 1 86.5 330 GLY A N 1
ATOM 2584 C CA . GLY A 1 330 ? 2.453 0.827 11.5 1 86.5 330 GLY A CA 1
ATOM 2585 C C . GLY A 1 330 ? 2.994 1.982 10.68 1 86.5 330 GLY A C 1
ATOM 2586 O O . GLY A 1 330 ? 2.604 2.168 9.523 1 86.5 330 GLY A O 1
ATOM 2587 N N . LEU A 1 331 ? 3.811 2.676 11.32 1 88.06 331 LEU A N 1
ATOM 2588 C CA . LEU A 1 331 ? 4.449 3.789 10.625 1 88.06 331 LEU A CA 1
ATOM 2589 C C . LEU A 1 331 ? 5.289 3.291 9.453 1 88.06 331 LEU A C 1
ATOM 2591 O O . LEU A 1 331 ? 5.254 3.869 8.367 1 88.06 331 LEU A O 1
ATOM 2595 N N . TYR A 1 332 ? 5.996 2.236 9.727 1 90.5 332 TYR A N 1
ATOM 2596 C CA . TYR A 1 332 ? 6.805 1.655 8.664 1 90.5 332 TYR A CA 1
ATOM 2597 C C . TYR A 1 332 ? 5.938 1.229 7.484 1 90.5 332 TYR A C 1
ATOM 2599 O O . TYR A 1 332 ? 6.27 1.5 6.328 1 90.5 332 TYR A O 1
ATOM 2607 N N . GLU A 1 333 ? 4.867 0.562 7.727 1 88.06 333 GLU A N 1
ATOM 2608 C CA . GLU A 1 333 ? 3.979 0.088 6.668 1 88.06 333 GLU A CA 1
ATOM 2609 C C . GLU A 1 333 ? 3.367 1.255 5.898 1 88.06 333 GLU A C 1
ATOM 2611 O O . GLU A 1 333 ? 3.221 1.189 4.676 1 88.06 333 GLU A O 1
ATOM 2616 N N . PHE A 1 334 ? 3.084 2.236 6.641 1 87.25 334 PHE A N 1
ATOM 2617 C CA . PHE A 1 334 ? 2.523 3.426 6.008 1 87.25 334 PHE A CA 1
ATOM 2618 C C . PHE A 1 334 ? 3.525 4.051 5.047 1 87.25 334 PHE A C 1
ATOM 2620 O O . PHE A 1 334 ? 3.186 4.367 3.906 1 87.25 334 PHE A O 1
ATOM 2627 N N . LEU A 1 335 ? 4.738 4.211 5.52 1 88.31 335 LEU A N 1
ATOM 2628 C CA . LEU A 1 335 ? 5.785 4.824 4.711 1 88.31 335 LEU A CA 1
ATOM 2629 C C . LEU A 1 335 ? 6.164 3.922 3.541 1 88.31 335 LEU A C 1
ATOM 2631 O O . LEU A 1 335 ? 6.359 4.398 2.42 1 88.31 335 LEU A O 1
ATOM 2635 N N . HIS A 1 336 ? 6.211 2.705 3.83 1 86.31 336 HIS A N 1
ATOM 2636 C CA . HIS A 1 336 ? 6.605 1.728 2.822 1 86.31 336 HIS A CA 1
ATOM 2637 C C . HIS A 1 336 ? 5.566 1.631 1.711 1 86.31 336 HIS A C 1
ATOM 2639 O O . HIS A 1 336 ? 5.914 1.447 0.543 1 86.31 336 HIS A O 1
ATOM 2645 N N . ASN A 1 337 ? 4.348 1.719 2.062 1 82.62 337 ASN A N 1
ATOM 2646 C CA . ASN A 1 337 ? 3.268 1.622 1.087 1 82.62 337 ASN A CA 1
ATOM 2647 C C . ASN A 1 337 ? 3.205 2.859 0.195 1 82.62 337 ASN A C 1
ATOM 2649 O O . ASN A 1 337 ? 2.684 2.799 -0.92 1 82.62 337 ASN A O 1
ATOM 2653 N N . ASN A 1 338 ? 3.75 3.842 0.672 1 81.19 338 ASN A N 1
ATOM 2654 C CA . ASN A 1 338 ? 3.602 5.086 -0.079 1 81.19 338 ASN A CA 1
ATOM 2655 C C . ASN A 1 338 ? 4.93 5.543 -0.674 1 81.19 338 ASN A C 1
ATOM 2657 O O . ASN A 1 338 ? 5 6.59 -1.315 1 81.19 338 ASN A O 1
ATOM 2661 N N . CYS A 1 339 ? 5.863 4.797 -0.381 1 78.19 339 CYS A N 1
ATOM 2662 C CA . CYS A 1 339 ? 7.148 5.172 -0.958 1 78.19 339 CYS A CA 1
ATOM 2663 C C . CYS A 1 339 ? 7.301 4.609 -2.367 1 78.19 339 CYS A C 1
ATOM 2665 O O . CYS A 1 339 ? 6.48 3.803 -2.809 1 78.19 339 CYS A O 1
ATOM 2667 N N . ARG A 1 340 ? 8.188 5.188 -3.043 1 70.94 340 ARG A N 1
ATOM 2668 C CA . ARG A 1 340 ? 8.43 4.746 -4.414 1 70.94 340 ARG A CA 1
ATOM 2669 C C . ARG A 1 340 ? 9.016 3.336 -4.438 1 70.94 340 ARG A C 1
ATOM 2671 O O . ARG A 1 340 ? 9.742 2.941 -3.521 1 70.94 340 ARG A O 1
ATOM 2678 N N . SER A 1 341 ? 8.422 2.537 -5.281 1 65.19 341 SER A N 1
ATOM 2679 C CA . SER A 1 341 ? 8.898 1.163 -5.402 1 65.19 341 SER A CA 1
ATOM 2680 C C . SER A 1 341 ? 10.398 1.121 -5.695 1 65.19 341 SER A C 1
ATOM 2682 O O . SER A 1 341 ? 10.938 2.043 -6.305 1 65.19 341 SER A O 1
ATOM 2684 N N . ALA A 1 342 ? 11.047 0.221 -4.938 1 61.41 342 ALA A N 1
ATOM 2685 C CA . ALA A 1 342 ? 12.484 0.016 -5.137 1 61.41 342 ALA A CA 1
ATOM 2686 C C . ALA A 1 342 ? 12.789 -0.365 -6.582 1 61.41 342 ALA A C 1
ATOM 2688 O O . ALA A 1 342 ? 13.898 -0.138 -7.07 1 61.41 342 ALA A O 1
ATOM 2689 N N . LEU A 1 343 ? 11.766 -1.115 -7.141 1 58.97 343 LEU A N 1
ATOM 2690 C CA . LEU A 1 343 ? 12.047 -1.562 -8.5 1 58.97 343 LEU A CA 1
ATOM 2691 C C . LEU A 1 343 ? 11.867 -0.421 -9.492 1 58.97 343 LEU A C 1
ATOM 2693 O O . LEU A 1 343 ? 10.836 0.249 -9.5 1 58.97 343 LEU A O 1
ATOM 2697 N N . PRO A 1 344 ? 13.008 0.122 -9.82 1 52.38 344 PRO A N 1
ATOM 2698 C CA . PRO A 1 344 ? 12.883 1.184 -10.82 1 52.38 344 PRO A CA 1
ATOM 2699 C C . PRO A 1 344 ? 11.773 0.915 -11.828 1 52.38 344 PRO A C 1
ATOM 2701 O O . PRO A 1 344 ? 11.406 -0.241 -12.062 1 52.38 344 PRO A O 1
ATOM 2704 N N . ALA A 1 345 ? 10.859 1.897 -11.992 1 50.34 345 ALA A N 1
ATOM 2705 C CA . ALA A 1 345 ? 9.852 1.813 -13.047 1 50.34 345 ALA A CA 1
ATOM 2706 C C . ALA A 1 345 ? 10.305 0.858 -14.148 1 50.34 345 ALA A C 1
ATOM 2708 O O . ALA A 1 345 ? 11.031 1.253 -15.062 1 50.34 345 ALA A O 1
ATOM 2709 N N . LEU A 1 346 ? 10.594 -0.332 -13.664 1 54.5 346 LEU A N 1
ATOM 2710 C CA . LEU A 1 346 ? 10.977 -1.277 -14.711 1 54.5 346 LEU A CA 1
ATOM 2711 C C . LEU A 1 346 ? 9.969 -1.261 -15.852 1 54.5 346 LEU A C 1
ATOM 2713 O O . LEU A 1 346 ? 8.766 -1.163 -15.625 1 54.5 346 LEU A O 1
ATOM 2717 N N . TRP A 1 347 ? 10.266 -0.651 -16.859 1 59.56 347 TRP A N 1
ATOM 2718 C CA . TRP A 1 347 ? 9.609 -0.474 -18.156 1 59.56 347 TRP A CA 1
ATOM 2719 C C . TRP A 1 347 ? 9.062 -1.801 -18.672 1 59.56 347 TRP A C 1
ATOM 2721 O O . TRP A 1 347 ? 9.18 -2.102 -19.859 1 59.56 347 TRP A O 1
ATOM 2731 N N . PHE A 1 348 ? 8.688 -2.635 -17.688 1 71.25 348 PHE A N 1
ATOM 2732 C CA . PHE A 1 348 ? 8.086 -3.842 -18.234 1 71.25 348 PHE A CA 1
ATOM 2733 C C . PHE A 1 348 ? 6.609 -3.615 -18.547 1 71.25 348 PHE A C 1
ATOM 2735 O O . PHE A 1 348 ? 5.965 -2.764 -17.938 1 71.25 348 PHE A O 1
ATOM 2742 N N . PRO A 1 349 ? 6.387 -4.281 -19.641 1 76.62 349 PRO A N 1
ATOM 2743 C CA . PRO A 1 349 ? 4.957 -4.18 -19.922 1 76.62 349 PRO A CA 1
ATOM 2744 C C . PRO A 1 349 ? 4.082 -4.516 -18.719 1 76.62 349 PRO A C 1
ATOM 2746 O O . PRO A 1 349 ? 4.398 -5.434 -17.953 1 76.62 349 PRO A O 1
ATOM 2749 N N . LEU A 1 350 ? 3.158 -3.787 -18.484 1 79.06 350 LEU A N 1
ATOM 2750 C CA . LEU A 1 350 ? 2.271 -3.889 -17.328 1 79.06 350 LEU A CA 1
ATOM 2751 C C . LEU A 1 350 ? 1.621 -5.266 -17.266 1 79.06 350 LEU A C 1
ATOM 2753 O O . LEU A 1 350 ? 1.319 -5.762 -16.172 1 79.06 350 LEU A O 1
ATOM 2757 N N . ASN A 1 351 ? 1.508 -5.895 -18.391 1 83.19 351 ASN A N 1
ATOM 2758 C CA . ASN A 1 351 ? 0.805 -7.172 -18.453 1 83.19 351 ASN A CA 1
ATOM 2759 C C . ASN A 1 351 ? 1.683 -8.32 -17.953 1 83.19 351 ASN A C 1
ATOM 2761 O O . ASN A 1 351 ? 1.177 -9.383 -17.609 1 83.19 351 ASN A O 1
ATOM 2765 N N . GLN A 1 352 ? 2.936 -8.078 -17.859 1 88.25 352 GLN A N 1
ATOM 2766 C CA . GLN A 1 352 ? 3.838 -9.141 -17.438 1 88.25 352 GLN A CA 1
ATOM 2767 C C . GLN A 1 352 ? 4.367 -8.891 -16.031 1 88.25 352 GLN A C 1
ATOM 2769 O O . GLN A 1 352 ? 5.297 -9.562 -15.578 1 88.25 352 GLN A O 1
ATOM 2774 N N . ARG A 1 353 ? 3.742 -7.941 -15.453 1 86.94 353 ARG A N 1
ATOM 2775 C CA . ARG A 1 353 ? 4.184 -7.609 -14.109 1 86.94 353 ARG A CA 1
ATOM 2776 C C . ARG A 1 353 ? 3.219 -8.164 -13.062 1 86.94 353 ARG A C 1
ATOM 2778 O O . ARG A 1 353 ? 2.006 -7.957 -13.164 1 86.94 353 ARG A O 1
ATOM 2785 N N . MET A 1 354 ? 3.75 -8.906 -12.203 1 88.88 354 MET A N 1
ATOM 2786 C CA . MET A 1 354 ? 2.953 -9.453 -11.109 1 88.88 354 MET A CA 1
ATOM 2787 C C . MET A 1 354 ? 3.6 -9.148 -9.758 1 88.88 354 MET A C 1
ATOM 2789 O O . MET A 1 354 ? 4.809 -9.312 -9.594 1 88.88 354 MET A O 1
ATOM 2793 N N . GLU A 1 355 ? 2.857 -8.625 -8.922 1 88 355 GLU A N 1
ATOM 2794 C CA . GLU A 1 355 ? 3.342 -8.359 -7.57 1 88 355 GLU A CA 1
ATOM 2795 C C . GLU A 1 355 ? 2.723 -9.328 -6.562 1 88 355 GLU A C 1
ATOM 2797 O O . GLU A 1 355 ? 1.506 -9.531 -6.559 1 88 355 GLU A O 1
ATOM 2802 N N . ILE A 1 356 ? 3.561 -9.961 -5.82 1 89.19 356 ILE A N 1
ATOM 2803 C CA . ILE A 1 356 ? 3.107 -10.891 -4.789 1 89.19 356 ILE A CA 1
ATOM 2804 C C . ILE A 1 356 ? 3.477 -10.352 -3.41 1 89.19 356 ILE A C 1
ATOM 2806 O O . ILE A 1 356 ? 4.59 -9.852 -3.207 1 89.19 356 ILE A O 1
ATOM 2810 N N . SER A 1 357 ? 2.533 -10.305 -2.58 1 87 357 SER A N 1
ATOM 2811 C CA . SER A 1 357 ? 2.791 -9.82 -1.227 1 87 357 SER A CA 1
ATOM 2812 C C . SER A 1 357 ? 2.684 -10.953 -0.207 1 87 357 SER A C 1
ATOM 2814 O O . SER A 1 357 ? 1.899 -11.883 -0.387 1 87 357 SER A O 1
ATOM 2816 N N . MET A 1 358 ? 3.58 -10.969 0.726 1 85.38 358 MET A N 1
ATOM 2817 C CA . MET A 1 358 ? 3.594 -11.906 1.846 1 85.38 358 MET A CA 1
ATOM 2818 C C . MET A 1 358 ? 3.523 -11.164 3.176 1 85.38 358 MET A C 1
ATOM 2820 O O . MET A 1 358 ? 4.117 -10.094 3.328 1 85.38 358 MET A O 1
ATOM 2824 N N . LEU A 1 359 ? 2.779 -11.727 4.102 1 84.75 359 LEU A N 1
ATOM 2825 C CA . LEU A 1 359 ? 2.656 -11.117 5.422 1 84.75 359 LEU A CA 1
ATOM 2826 C C . LEU A 1 359 ? 3.662 -11.719 6.395 1 84.75 359 LEU A C 1
ATOM 2828 O O . LEU A 1 359 ? 3.68 -12.938 6.602 1 84.75 359 LEU A O 1
ATOM 2832 N N . TYR A 1 360 ? 4.57 -10.867 6.855 1 84.31 360 TYR A N 1
ATOM 2833 C CA . TYR A 1 360 ? 5.508 -11.273 7.898 1 84.31 360 TYR A CA 1
ATOM 2834 C C . TYR A 1 360 ? 4.898 -11.094 9.281 1 84.31 360 TYR A C 1
ATOM 2836 O O . TYR A 1 360 ? 4.18 -10.125 9.531 1 84.31 360 TYR A O 1
ATOM 2844 N N . PRO A 1 361 ? 5.008 -12.07 10.133 1 80 361 PRO A N 1
ATOM 2845 C CA . PRO A 1 361 ? 4.551 -11.867 11.508 1 80 361 PRO A CA 1
ATOM 2846 C C . PRO A 1 361 ? 5.391 -10.828 12.258 1 80 361 PRO A C 1
ATOM 2848 O O . PRO A 1 361 ? 6.617 -10.805 12.117 1 80 361 PRO A O 1
ATOM 2851 N N . ALA A 1 362 ? 4.754 -9.812 12.789 1 77.75 362 ALA A N 1
ATOM 2852 C CA . ALA A 1 362 ? 5.469 -8.75 13.492 1 77.75 362 ALA A CA 1
ATOM 2853 C C . ALA A 1 362 ? 6.074 -9.266 14.797 1 77.75 362 ALA A C 1
ATOM 2855 O O . ALA A 1 362 ? 5.512 -10.156 15.438 1 77.75 362 ALA A O 1
ATOM 2856 N N . MET B 1 1 ? -22.781 27.656 37.062 1 65.94 1 MET B N 1
ATOM 2857 C CA . MET B 1 1 ? -23.062 27.891 35.656 1 65.94 1 MET B CA 1
ATOM 2858 C C . MET B 1 1 ? -21.969 27.297 34.781 1 65.94 1 MET B C 1
ATOM 2860 O O . MET B 1 1 ? -22.266 26.656 33.75 1 65.94 1 MET B O 1
ATOM 2864 N N . PHE B 1 2 ? -20.781 27.156 35.281 1 79.81 2 PHE B N 1
ATOM 2865 C CA . PHE B 1 2 ? -19.641 26.672 34.531 1 79.81 2 PHE B CA 1
ATOM 2866 C C . PHE B 1 2 ? -19.656 25.141 34.438 1 79.81 2 PHE B C 1
ATOM 2868 O O . PHE B 1 2 ? -19.344 24.578 33.375 1 79.81 2 PHE B O 1
ATOM 2875 N N . ILE B 1 3 ? -20.25 24.578 35.469 1 84.06 3 ILE B N 1
ATOM 2876 C CA . ILE B 1 3 ? -20.266 23.125 35.531 1 84.06 3 ILE B CA 1
ATOM 2877 C C . ILE B 1 3 ? -21.297 22.578 34.531 1 84.06 3 ILE B C 1
ATOM 2879 O O . ILE B 1 3 ? -21.016 21.641 33.781 1 84.06 3 ILE B O 1
ATOM 2883 N N . ILE B 1 4 ? -22.469 23.234 34.562 1 81.81 4 ILE B N 1
ATOM 2884 C CA . ILE B 1 4 ? -23.547 22.766 33.688 1 81.81 4 ILE B CA 1
ATOM 2885 C C . ILE B 1 4 ? -23.141 22.984 32.219 1 81.81 4 ILE B C 1
ATOM 2887 O O . ILE B 1 4 ? -23.391 22.125 31.375 1 81.81 4 ILE B O 1
ATOM 2891 N N . ALA B 1 5 ? -22.594 24.047 32.031 1 81.69 5 ALA B N 1
ATOM 2892 C CA . ALA B 1 5 ? -22.141 24.344 30.656 1 81.69 5 ALA B CA 1
ATOM 2893 C C . ALA B 1 5 ? -21.109 23.328 30.188 1 81.69 5 ALA B C 1
ATOM 2895 O O . ALA B 1 5 ? -21.141 22.875 29.047 1 81.69 5 ALA B O 1
ATOM 2896 N N . THR B 1 6 ? -20.312 23 31.078 1 82.31 6 THR B N 1
ATOM 2897 C CA . THR B 1 6 ? -19.281 22.016 30.75 1 82.31 6 THR B CA 1
ATOM 2898 C C . THR B 1 6 ? -19.891 20.641 30.5 1 82.31 6 THR B C 1
ATOM 2900 O O . THR B 1 6 ? -19.5 19.953 29.562 1 82.31 6 THR B O 1
ATOM 2903 N N . LEU B 1 7 ? -20.828 20.375 31.328 1 85.88 7 LEU B N 1
ATOM 2904 C CA . LEU B 1 7 ? -21.469 19.078 31.172 1 85.88 7 LEU B CA 1
ATOM 2905 C C . LEU B 1 7 ? -22.266 19 29.875 1 85.88 7 LEU B C 1
ATOM 2907 O O . LEU B 1 7 ? -22.266 17.984 29.188 1 85.88 7 LEU B O 1
ATOM 2911 N N . THR B 1 8 ? -22.938 20.047 29.656 1 77.5 8 THR B N 1
ATOM 2912 C CA . THR B 1 8 ? -23.703 20.109 28.406 1 77.5 8 THR B CA 1
ATOM 2913 C C . THR B 1 8 ? -22.781 20.016 27.203 1 77.5 8 THR B C 1
ATOM 2915 O O . THR B 1 8 ? -23.109 19.359 26.203 1 77.5 8 THR B O 1
ATOM 2918 N N . ALA B 1 9 ? -21.656 20.578 27.328 1 79.06 9 ALA B N 1
ATOM 2919 C CA . ALA B 1 9 ? -20.688 20.531 26.234 1 79.06 9 ALA B CA 1
ATOM 2920 C C . ALA B 1 9 ? -20.156 19.125 26.031 1 79.06 9 ALA B C 1
ATOM 2922 O O . ALA B 1 9 ? -19.938 18.703 24.891 1 79.06 9 ALA B O 1
ATOM 2923 N N . ILE B 1 10 ? -20.094 18.484 27.031 1 82.81 10 ILE B N 1
ATOM 2924 C CA . ILE B 1 10 ? -19.594 17.125 26.969 1 82.81 10 ILE B CA 1
ATOM 2925 C C . ILE B 1 10 ? -20.609 16.234 26.266 1 82.81 10 ILE B C 1
ATOM 2927 O O . ILE B 1 10 ? -20.25 15.445 25.375 1 82.81 10 ILE B O 1
ATOM 2931 N N . VAL B 1 11 ? -21.812 16.406 26.672 1 80.06 11 VAL B N 1
ATOM 2932 C CA . VAL B 1 11 ? -22.875 15.578 26.094 1 80.06 11 VAL B CA 1
ATOM 2933 C C . VAL B 1 11 ? -23.031 15.914 24.609 1 80.06 11 VAL B C 1
ATOM 2935 O O . VAL B 1 11 ? -23.188 15.016 23.781 1 80.06 11 VAL B O 1
ATOM 2938 N N . ALA B 1 12 ? -22.969 17.125 24.375 1 77.62 12 ALA B N 1
ATOM 2939 C CA . ALA B 1 12 ? -23.094 17.547 22.984 1 77.62 12 ALA B CA 1
ATOM 2940 C C . ALA B 1 12 ? -21.922 17.016 22.141 1 77.62 12 ALA B C 1
ATOM 2942 O O . ALA B 1 12 ? -22.125 16.594 21 1 77.62 12 ALA B O 1
ATOM 2943 N N . SER B 1 13 ? -20.797 17.016 22.719 1 82.81 13 SER B N 1
ATOM 2944 C CA . SER B 1 13 ? -19.625 16.531 22.016 1 82.81 13 SER B CA 1
ATOM 2945 C C . SER B 1 13 ? -19.719 15.031 21.75 1 82.81 13 SER B C 1
ATOM 2947 O O . SER B 1 13 ? -19.359 14.562 20.656 1 82.81 13 SER B O 1
ATOM 2949 N N . GLN B 1 14 ? -20.234 14.367 22.641 1 80.5 14 GLN B N 1
ATOM 2950 C CA . GLN B 1 14 ? -20.391 12.922 22.469 1 80.5 14 GLN B CA 1
ATOM 2951 C C . GLN B 1 14 ? -21.422 12.602 21.391 1 80.5 14 GLN B C 1
ATOM 2953 O O . GLN B 1 14 ? -21.219 11.688 20.594 1 80.5 14 GLN B O 1
ATOM 2958 N N . SER B 1 15 ? -22.438 13.344 21.469 1 79.06 15 SER B N 1
ATOM 2959 C CA . SER B 1 15 ? -23.469 13.141 20.453 1 79.06 15 SER B CA 1
ATOM 2960 C C . SER B 1 15 ? -22.922 13.445 19.062 1 79.06 15 SER B C 1
ATOM 2962 O O . SER B 1 15 ? -23.25 12.734 18.094 1 79.06 15 SER B O 1
ATOM 2964 N N . LEU B 1 16 ? -22.156 14.43 19 1 81.25 16 LEU B N 1
ATOM 2965 C CA . LEU B 1 16 ? -21.594 14.82 17.719 1 81.25 16 LEU B CA 1
ATOM 2966 C C . LEU B 1 16 ? -20.594 13.773 17.219 1 81.25 16 LEU B C 1
ATOM 2968 O O . LEU B 1 16 ? -20.547 13.484 16.031 1 81.25 16 LEU B O 1
ATOM 2972 N N . ILE B 1 17 ? -19.891 13.266 18.062 1 84.19 17 ILE B N 1
ATOM 2973 C CA . ILE B 1 17 ? -18.922 12.227 17.719 1 84.19 17 ILE B CA 1
ATOM 2974 C C . ILE B 1 17 ? -19.656 10.992 17.203 1 84.19 17 ILE B C 1
ATOM 2976 O O . ILE B 1 17 ? -19.281 10.422 16.172 1 84.19 17 ILE B O 1
ATOM 2980 N N . SER B 1 18 ? -20.703 10.641 17.891 1 81.5 18 SER B N 1
ATOM 2981 C CA . SER B 1 18 ? -21.5 9.492 17.469 1 81.5 18 SER B CA 1
ATOM 2982 C C . SER B 1 18 ? -22.125 9.711 16.094 1 81.5 18 SER B C 1
ATOM 2984 O O . SER B 1 18 ? -22.156 8.797 15.273 1 81.5 18 SER B O 1
ATOM 2986 N N . ALA B 1 19 ? -22.609 10.891 15.938 1 79.94 19 ALA B N 1
ATOM 2987 C CA . ALA B 1 19 ? -23.188 11.227 14.641 1 79.94 19 ALA B CA 1
ATOM 2988 C C . ALA B 1 19 ? -22.125 11.148 13.539 1 79.94 19 ALA B C 1
ATOM 2990 O O . ALA B 1 19 ? -22.422 10.695 12.422 1 79.94 19 ALA B O 1
ATOM 2991 N N . ALA B 1 20 ? -20.984 11.602 13.844 1 84.75 20 ALA B N 1
ATOM 2992 C CA . ALA B 1 20 ? -19.891 11.562 12.867 1 84.75 20 ALA B CA 1
ATOM 2993 C C . ALA B 1 20 ? -19.562 10.125 12.484 1 84.75 20 ALA B C 1
ATOM 2995 O O . ALA B 1 20 ? -19.312 9.828 11.312 1 84.75 20 ALA B O 1
ATOM 2996 N N . PHE B 1 21 ? -19.609 9.266 13.438 1 84.38 21 PHE B N 1
ATOM 2997 C CA . PHE B 1 21 ? -19.344 7.859 13.164 1 84.38 21 PHE B CA 1
ATOM 2998 C C . PHE B 1 21 ? -20.391 7.289 12.227 1 84.38 21 PHE B C 1
ATOM 3000 O O . PHE B 1 21 ? -20.078 6.523 11.312 1 84.38 21 PHE B O 1
ATOM 3007 N N . SER B 1 22 ? -21.578 7.684 12.414 1 79.44 22 SER B N 1
ATOM 3008 C CA . SER B 1 22 ? -22.688 7.18 11.602 1 79.44 22 SER B CA 1
ATOM 3009 C C . SER B 1 22 ? -22.562 7.652 10.156 1 79.44 22 SER B C 1
ATOM 3011 O O . SER B 1 22 ? -22.797 6.879 9.227 1 79.44 22 SER B O 1
ATOM 3013 N N . VAL B 1 23 ? -22.25 8.859 10.023 1 81.25 23 VAL B N 1
ATOM 3014 C CA . VAL B 1 23 ? -22.125 9.422 8.688 1 81.25 23 VAL B CA 1
ATOM 3015 C C . VAL B 1 23 ? -20.953 8.758 7.949 1 81.25 23 VAL B C 1
ATOM 3017 O O . VAL B 1 23 ? -21.062 8.445 6.766 1 81.25 23 VAL B O 1
ATOM 3020 N N . ILE B 1 24 ? -19.922 8.555 8.602 1 82.56 24 ILE B N 1
ATOM 3021 C CA . ILE B 1 24 ? -18.75 7.918 8 1 82.56 24 ILE B CA 1
ATOM 3022 C C . ILE B 1 24 ? -19.078 6.473 7.633 1 82.56 24 ILE B C 1
ATOM 3024 O O . ILE B 1 24 ? -18.703 5.996 6.562 1 82.56 24 ILE B O 1
ATOM 3028 N N . LYS B 1 25 ? -19.766 5.855 8.523 1 79 25 LYS B N 1
ATOM 3029 C CA . LYS B 1 25 ? -20.188 4.484 8.25 1 79 25 LYS B CA 1
ATOM 3030 C C . LYS B 1 25 ? -21.016 4.414 6.973 1 79 25 LYS B C 1
ATOM 3032 O O . LYS B 1 25 ? -20.828 3.516 6.148 1 79 25 LYS B O 1
ATOM 3037 N N . GLN B 1 26 ? -21.875 5.32 6.891 1 75.56 26 GLN B N 1
ATOM 3038 C CA . GLN B 1 26 ? -22.734 5.355 5.707 1 75.56 26 GLN B CA 1
ATOM 3039 C C . GLN B 1 26 ? -21.922 5.66 4.449 1 75.56 26 GLN B C 1
ATOM 3041 O O . GLN B 1 26 ? -22.156 5.078 3.393 1 75.56 26 GLN B O 1
ATOM 3046 N N . SER B 1 27 ? -21.016 6.574 4.578 1 81.38 27 SER B N 1
ATOM 3047 C CA . SER B 1 27 ? -20.188 6.941 3.441 1 81.38 27 SER B CA 1
ATOM 3048 C C . SER B 1 27 ? -19.312 5.773 2.992 1 81.38 27 SER B C 1
ATOM 3050 O O . SER B 1 27 ? -19.094 5.582 1.794 1 81.38 27 SER B O 1
ATOM 3052 N N . VAL B 1 28 ? -18.859 5.008 3.895 1 78.31 28 VAL B N 1
ATOM 3053 C CA . VAL B 1 28 ? -18.062 3.834 3.59 1 78.31 28 VAL B CA 1
ATOM 3054 C C . VAL B 1 28 ? -18.922 2.766 2.928 1 78.31 28 VAL B C 1
ATOM 3056 O O . VAL B 1 28 ? -18.5 2.107 1.978 1 78.31 28 VAL B O 1
ATOM 3059 N N . ALA B 1 29 ? -20.141 2.664 3.479 1 72.88 29 ALA B N 1
ATOM 3060 C CA . ALA B 1 29 ? -21.062 1.679 2.924 1 72.88 29 ALA B CA 1
ATOM 3061 C C . ALA B 1 29 ? -21.406 1.997 1.47 1 72.88 29 ALA B C 1
ATOM 3063 O O . ALA B 1 29 ? -21.594 1.09 0.659 1 72.88 29 ALA B O 1
ATOM 3064 N N . LEU B 1 30 ? -21.438 3.271 1.192 1 75.25 30 LEU B N 1
ATOM 3065 C CA . LEU B 1 30 ? -21.734 3.707 -0.166 1 75.25 30 LEU B CA 1
ATOM 3066 C C . LEU B 1 30 ? -20.469 3.77 -1.017 1 75.25 30 LEU B C 1
ATOM 3068 O O . LEU B 1 30 ? -20.531 4.109 -2.201 1 75.25 30 LEU B O 1
ATOM 3072 N N . ASP B 1 31 ? -19.281 3.467 -0.405 1 77 31 ASP B N 1
ATOM 3073 C CA . ASP B 1 31 ? -17.984 3.398 -1.068 1 77 31 ASP B CA 1
ATOM 3074 C C . ASP B 1 31 ? -17.531 4.781 -1.527 1 77 31 ASP B C 1
ATOM 3076 O O . ASP B 1 31 ? -16.969 4.93 -2.615 1 77 31 ASP B O 1
ATOM 3080 N N . TYR B 1 32 ? -17.953 5.789 -0.795 1 82.19 32 TYR B N 1
ATOM 3081 C CA . TYR B 1 32 ? -17.531 7.152 -1.086 1 82.19 32 TYR B CA 1
ATOM 3082 C C . TYR B 1 32 ? -16.359 7.562 -0.186 1 82.19 32 TYR B C 1
ATOM 3084 O O . TYR B 1 32 ? -15.82 8.656 -0.326 1 82.19 32 TYR B O 1
ATOM 3092 N N . PHE B 1 33 ? -16.109 6.707 0.679 1 84.25 33 PHE B N 1
ATOM 3093 C CA . PHE B 1 33 ? -15.039 6.957 1.635 1 84.25 33 PHE B CA 1
ATOM 3094 C C . PHE B 1 33 ? -14.195 5.707 1.842 1 84.25 33 PHE B C 1
ATOM 3096 O O . PHE B 1 33 ? -14.695 4.586 1.731 1 84.25 33 PHE B O 1
ATOM 3103 N N . PRO B 1 34 ? -12.867 5.965 2.064 1 82.88 34 PRO B N 1
ATOM 3104 C CA . PRO B 1 34 ? -12.023 4.793 2.307 1 82.88 34 PRO B CA 1
ATOM 3105 C C . PRO B 1 34 ? -12.492 3.959 3.494 1 82.88 34 PRO B C 1
ATOM 3107 O O . PRO B 1 34 ? -13.078 4.496 4.438 1 82.88 34 PRO B O 1
ATOM 3110 N N . ARG B 1 35 ? -12.211 2.756 3.41 1 77.44 35 ARG B N 1
ATOM 3111 C CA . ARG B 1 35 ? -12.68 1.823 4.43 1 77.44 35 ARG B CA 1
ATOM 3112 C C . ARG B 1 35 ? -11.961 2.059 5.754 1 77.44 35 ARG B C 1
ATOM 3114 O O . ARG B 1 35 ? -10.742 2.215 5.789 1 77.44 35 ARG B O 1
ATOM 3121 N N . VAL B 1 36 ? -12.719 2.258 6.75 1 74.88 36 VAL B N 1
ATOM 3122 C CA . VAL B 1 36 ? -12.211 2.41 8.109 1 74.88 36 VAL B CA 1
ATOM 3123 C C . VAL B 1 36 ? -12.758 1.297 8.992 1 74.88 36 VAL B C 1
ATOM 3125 O O . VAL B 1 36 ? -13.758 0.659 8.656 1 74.88 36 VAL B O 1
ATOM 3128 N N . LYS B 1 37 ? -12.047 1.021 10.062 1 70.75 37 LYS B N 1
ATOM 3129 C CA . LYS B 1 37 ? -12.531 -0 10.984 1 70.75 37 LYS B CA 1
ATOM 3130 C C . LYS B 1 37 ? -13.812 0.454 11.688 1 70.75 37 LYS B C 1
ATOM 3132 O O . LYS B 1 37 ? -13.859 1.546 12.258 1 70.75 37 LYS B O 1
ATOM 3137 N N . ILE B 1 38 ? -14.812 -0.306 11.438 1 69.69 38 ILE B N 1
ATOM 3138 C CA . ILE B 1 38 ? -16.078 -0.001 12.086 1 69.69 38 ILE B CA 1
ATOM 3139 C C . ILE B 1 38 ? -16.422 -1.083 13.109 1 69.69 38 ILE B C 1
ATOM 3141 O O . ILE B 1 38 ? -16.484 -2.268 12.773 1 69.69 38 ILE B O 1
ATOM 3145 N N . VAL B 1 39 ? -16.422 -0.689 14.367 1 70.56 39 VAL B N 1
ATOM 3146 C CA . VAL B 1 39 ? -16.766 -1.625 15.43 1 70.56 39 VAL B CA 1
ATOM 3147 C C . VAL B 1 39 ? -18.188 -1.346 15.914 1 70.56 39 VAL B C 1
ATOM 3149 O O . VAL B 1 39 ? -18.516 -0.211 16.266 1 70.56 39 VAL B O 1
ATOM 3152 N N . HIS B 1 40 ? -19 -2.328 15.742 1 66.25 40 HIS B N 1
ATOM 3153 C CA . HIS B 1 40 ? -20.359 -2.176 16.234 1 66.25 40 HIS B CA 1
ATOM 3154 C C . HIS B 1 40 ? -20.438 -2.461 17.734 1 66.25 40 HIS B C 1
ATOM 3156 O O . HIS B 1 40 ? -20 -3.52 18.188 1 66.25 40 HIS B O 1
ATOM 3162 N N . THR B 1 41 ? -20.734 -1.523 18.531 1 64.31 41 THR B N 1
ATOM 3163 C CA . THR B 1 41 ? -20.734 -1.637 19.984 1 64.31 41 THR B CA 1
ATOM 3164 C C . THR B 1 41 ? -22.016 -2.293 20.484 1 64.31 41 THR B C 1
ATOM 3166 O O . THR B 1 41 ? -22.062 -2.783 21.609 1 64.31 41 THR B O 1
ATOM 3169 N N . SER B 1 42 ? -23.016 -2.219 19.672 1 64.69 42 SER B N 1
ATOM 3170 C CA . SER B 1 42 ? -24.25 -2.822 20.141 1 64.69 42 SER B CA 1
ATOM 3171 C C . SER B 1 42 ? -24.828 -3.789 19.109 1 64.69 42 SER B C 1
ATOM 3173 O O . SER B 1 42 ? -24.672 -3.576 17.906 1 64.69 42 SER B O 1
ATOM 3175 N N . LEU B 1 43 ? -25.219 -4.934 19.594 1 62.66 43 LEU B N 1
ATOM 3176 C CA . LEU B 1 43 ? -25.859 -5.945 18.75 1 62.66 43 LEU B CA 1
ATOM 3177 C C . LEU B 1 43 ? -27.25 -5.512 18.344 1 62.66 43 LEU B C 1
ATOM 3179 O O . LEU B 1 43 ? -27.766 -5.957 17.312 1 62.66 43 LEU B O 1
ATOM 3183 N N . HIS B 1 44 ? -27.812 -4.566 19.141 1 58.31 44 HIS B N 1
ATOM 3184 C CA . HIS B 1 44 ? -29.219 -4.238 18.953 1 58.31 44 HIS B CA 1
ATOM 3185 C C . HIS B 1 44 ? -29.375 -2.959 18.141 1 58.31 44 HIS B C 1
ATOM 3187 O O . HIS B 1 44 ? -30.406 -2.77 17.469 1 58.31 44 HIS B O 1
ATOM 3193 N N . LYS B 1 45 ? -28.422 -2.123 18.297 1 58.69 45 LYS B N 1
ATOM 3194 C CA . LYS B 1 45 ? -28.578 -0.855 17.578 1 58.69 45 LYS B CA 1
ATOM 3195 C C . LYS B 1 45 ? -27.531 -0.712 16.484 1 58.69 45 LYS B C 1
ATOM 3197 O O . LYS B 1 45 ? -26.328 -0.581 16.766 1 58.69 45 LYS B O 1
ATOM 3202 N N . GLU B 1 46 ? -27.969 -0.82 15.289 1 60.31 46 GLU B N 1
ATOM 3203 C CA . GLU B 1 46 ? -27.109 -0.754 14.117 1 60.31 46 GLU B CA 1
ATOM 3204 C C . GLU B 1 46 ? -26.297 0.538 14.102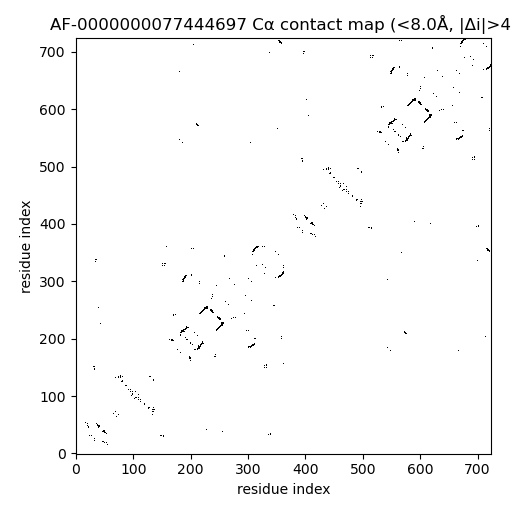 1 60.31 46 GLU B C 1
ATOM 3206 O O . GLU B 1 46 ? -25.156 0.562 13.602 1 60.31 46 GLU B O 1
ATOM 3211 N N . GLY B 1 47 ? -26.781 1.515 14.773 1 59.22 47 GLY B N 1
ATOM 3212 C CA . GLY B 1 47 ? -26.203 2.846 14.703 1 59.22 47 GLY B CA 1
ATOM 3213 C C . GLY B 1 47 ? -25.062 3.051 15.688 1 59.22 47 GLY B C 1
ATOM 3214 O O . GLY B 1 47 ? -24.328 4.027 15.586 1 59.22 47 GLY B O 1
ATOM 3215 N N . ALA B 1 48 ? -24.969 2.104 16.594 1 65.25 48 ALA B N 1
ATOM 3216 C CA . ALA B 1 48 ? -23.891 2.287 17.578 1 65.25 48 ALA B CA 1
ATOM 3217 C C . ALA B 1 48 ? -22.562 1.781 17.016 1 65.25 48 ALA B C 1
ATOM 3219 O O . ALA B 1 48 ? -22.297 0.576 17.016 1 65.25 48 ALA B O 1
ATOM 3220 N N . VAL B 1 49 ? -21.938 2.705 16.359 1 72.81 49 VAL B N 1
ATOM 3221 C CA . VAL B 1 49 ? -20.703 2.334 15.648 1 72.81 49 VAL B CA 1
ATOM 3222 C C . VAL B 1 49 ? -19.531 3.105 16.234 1 72.81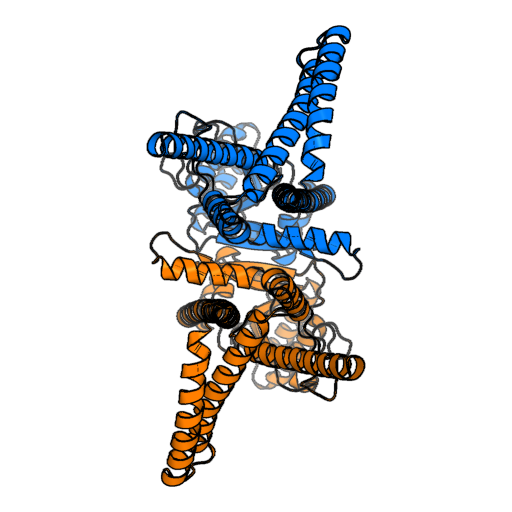 49 VAL B C 1
ATOM 3224 O O . VAL B 1 49 ? -19.672 4.25 16.656 1 72.81 49 VAL B O 1
ATOM 3227 N N . TYR B 1 50 ? -18.5 2.426 16.578 1 74.88 50 TYR B N 1
ATOM 3228 C CA . TYR B 1 50 ? -17.25 3.033 17 1 74.88 50 TYR B CA 1
ATOM 3229 C C . TYR B 1 50 ? -16.156 2.834 15.953 1 74.88 50 TYR B C 1
ATOM 3231 O O . TYR B 1 50 ? -15.953 1.722 15.461 1 74.88 50 TYR B O 1
ATOM 3239 N N . SER B 1 51 ? -15.656 3.936 15.531 1 77.44 51 SER B N 1
ATOM 3240 C CA . SER B 1 51 ? -14.531 3.891 14.609 1 77.44 51 SER B CA 1
ATOM 3241 C C . SER B 1 51 ? -13.281 4.516 15.219 1 77.44 51 SER B C 1
ATOM 3243 O O . SER B 1 51 ? -13.172 5.742 15.305 1 77.44 51 SER B O 1
ATOM 3245 N N . PRO B 1 52 ? -12.367 3.74 15.609 1 77.62 52 PRO B N 1
ATOM 3246 C CA . PRO B 1 52 ? -11.18 4.27 16.281 1 77.62 52 PRO B CA 1
ATOM 3247 C C . PRO B 1 52 ? -10.391 5.246 15.414 1 77.62 52 PRO B C 1
ATOM 3249 O O . PRO B 1 52 ? -9.906 6.27 15.898 1 77.62 52 PRO B O 1
ATOM 3252 N N . GLU B 1 53 ? -10.203 4.93 14.188 1 79.69 53 GLU B N 1
ATOM 3253 C CA . GLU B 1 53 ? -9.461 5.805 13.289 1 79.69 53 GLU B CA 1
ATOM 3254 C C . GLU B 1 53 ? -10.125 7.172 13.172 1 79.69 53 GLU B C 1
ATOM 3256 O O . GLU B 1 53 ? -9.453 8.203 13.219 1 79.69 53 GLU B O 1
ATOM 3261 N N . THR B 1 54 ? -11.414 7.09 13.031 1 81.44 54 THR B N 1
ATOM 3262 C CA . THR B 1 54 ? -12.156 8.344 12.93 1 81.44 54 THR B CA 1
ATOM 3263 C C . THR B 1 54 ? -12.078 9.133 14.234 1 81.44 54 THR B C 1
ATOM 3265 O O . THR B 1 54 ? -11.969 10.359 14.219 1 81.44 54 THR B O 1
ATOM 3268 N N . ASN B 1 55 ? -12.07 8.422 15.289 1 83 55 ASN B N 1
ATOM 3269 C CA . ASN B 1 55 ? -11.977 9.062 16.594 1 83 55 ASN B CA 1
ATOM 3270 C C . ASN B 1 55 ? -10.656 9.805 16.766 1 83 55 ASN B C 1
ATOM 3272 O O . ASN B 1 55 ? -10.633 10.938 17.25 1 83 55 ASN B O 1
ATOM 3276 N N . TYR B 1 56 ? -9.711 9.211 16.344 1 81 56 TYR B N 1
ATOM 3277 C CA . TYR B 1 56 ? -8.398 9.844 16.469 1 81 56 TYR B CA 1
ATOM 3278 C C . TYR B 1 56 ? -8.281 11.047 15.539 1 81 56 TYR B C 1
ATOM 3280 O O . TYR B 1 56 ? -7.699 12.07 15.906 1 81 56 TYR B O 1
ATOM 3288 N N . ILE B 1 57 ? -8.75 10.867 14.414 1 83.38 57 ILE B N 1
ATOM 3289 C CA . ILE B 1 57 ? -8.711 11.977 13.469 1 83.38 57 ILE B CA 1
ATOM 3290 C C . ILE B 1 57 ? -9.484 13.164 14.031 1 83.38 57 ILE B C 1
ATOM 3292 O O . ILE B 1 57 ? -9.023 14.305 13.953 1 83.38 57 ILE B O 1
ATOM 3296 N N . LEU B 1 58 ? -10.625 12.859 14.641 1 86.12 58 LEU B N 1
ATOM 3297 C CA . LEU B 1 58 ? -11.438 13.906 15.242 1 86.12 58 LEU B CA 1
ATOM 3298 C C . LEU B 1 58 ? -10.703 14.562 16.406 1 86.12 58 LEU B C 1
ATOM 3300 O O . LEU B 1 58 ? -10.766 15.789 16.578 1 86.12 58 LEU B O 1
ATOM 3304 N N . MET B 1 59 ? -10.039 13.727 17.141 1 86.62 59 MET B N 1
ATOM 3305 C CA . MET B 1 59 ? -9.273 14.25 18.266 1 86.62 59 MET B CA 1
ATOM 3306 C C . MET B 1 59 ? -8.172 15.195 17.781 1 86.62 59 MET B C 1
ATOM 3308 O O . MET B 1 59 ? -8.023 16.297 18.312 1 86.62 59 MET B O 1
ATOM 3312 N N . VAL B 1 60 ? -7.473 14.797 16.812 1 81.81 60 VAL B N 1
ATOM 3313 C CA . VAL B 1 60 ? -6.379 15.609 16.281 1 81.81 60 VAL B CA 1
ATOM 3314 C C . VAL B 1 60 ? -6.934 16.906 15.703 1 81.81 60 VAL B C 1
ATOM 3316 O O . VAL B 1 60 ? -6.375 17.984 15.922 1 81.81 60 VAL B O 1
ATOM 3319 N N . LEU B 1 61 ? -7.973 16.781 14.992 1 81.81 61 LEU B N 1
ATOM 3320 C CA . LEU B 1 61 ? -8.594 17.969 14.391 1 81.81 61 LEU B CA 1
ATOM 3321 C C . LEU B 1 61 ? -9.062 18.938 15.477 1 81.81 61 LEU B C 1
ATOM 3323 O O . LEU B 1 61 ? -8.914 20.156 15.328 1 81.81 61 LEU B O 1
ATOM 3327 N N . CYS B 1 62 ? -9.594 18.422 16.578 1 83.38 62 CYS B N 1
ATOM 3328 C CA . CYS B 1 62 ? -10.055 19.25 17.688 1 83.38 62 CYS B CA 1
ATOM 3329 C C . CYS B 1 62 ? -8.891 19.984 18.344 1 83.38 62 CYS B C 1
ATOM 3331 O O . CYS B 1 62 ? -9 21.172 18.656 1 83.38 62 CYS B O 1
ATOM 3333 N N . VAL B 1 63 ? -7.836 19.297 18.469 1 80.25 63 VAL B N 1
ATOM 3334 C CA . VAL B 1 63 ? -6.652 19.891 19.094 1 80.25 63 VAL B CA 1
ATOM 3335 C C . VAL B 1 63 ? -6.086 20.984 18.188 1 80.25 63 VAL B C 1
ATOM 3337 O O . VAL B 1 63 ? -5.719 22.062 18.672 1 80.25 63 VAL B O 1
ATOM 3340 N N . ILE B 1 64 ? -6.008 20.734 16.953 1 74.25 64 ILE B N 1
ATOM 3341 C CA . ILE B 1 64 ? -5.5 21.703 16 1 74.25 64 ILE B CA 1
ATOM 3342 C C . ILE B 1 64 ? -6.371 22.969 16.047 1 74.25 64 ILE B C 1
ATOM 3344 O O . ILE B 1 64 ? -5.855 24.078 16.016 1 74.25 64 ILE B O 1
ATOM 3348 N N . VAL B 1 65 ? -7.633 22.859 16.141 1 76.12 65 VAL B N 1
ATOM 3349 C CA . VAL B 1 65 ? -8.562 23.984 16.141 1 76.12 65 VAL B CA 1
ATOM 3350 C C . VAL B 1 65 ? -8.398 24.781 17.438 1 76.12 65 VAL B C 1
ATOM 3352 O O . VAL B 1 65 ? -8.383 26.016 17.391 1 76.12 65 VAL B O 1
ATOM 3355 N N . ILE B 1 66 ? -8.172 24.094 18.5 1 75.69 66 ILE B N 1
ATOM 3356 C CA . ILE B 1 66 ? -8.062 24.766 19.781 1 75.69 66 ILE B CA 1
ATOM 3357 C C . ILE B 1 66 ? -6.75 25.547 19.859 1 75.69 66 ILE B C 1
ATOM 3359 O O . ILE B 1 66 ? -6.707 26.656 20.375 1 75.69 66 ILE B O 1
ATOM 3363 N N . VAL B 1 67 ? -5.77 24.922 19.359 1 70.38 67 VAL B N 1
ATOM 3364 C CA . VAL B 1 67 ? -4.457 25.547 19.406 1 70.38 67 VAL B CA 1
ATOM 3365 C C . VAL B 1 67 ? -4.402 26.719 18.422 1 70.38 67 VAL B C 1
ATOM 3367 O O . VAL B 1 67 ? -3.785 27.75 18.719 1 70.38 67 VAL B O 1
ATOM 3370 N N . SER B 1 68 ? -4.98 26.578 17.312 1 69.81 68 SER B N 1
ATOM 3371 C CA . SER B 1 68 ? -4.93 27.594 16.266 1 69.81 68 SER B CA 1
ATOM 3372 C C . SER B 1 68 ? -5.805 28.797 16.625 1 69.81 68 SER B C 1
ATOM 3374 O O . SER B 1 68 ? -5.434 29.938 16.344 1 69.81 68 SER B O 1
ATOM 3376 N N . PHE B 1 69 ? -6.965 28.594 17.109 1 69.88 69 PHE B N 1
ATOM 3377 C CA . PHE B 1 69 ? -7.906 29.688 17.297 1 69.88 69 PHE B CA 1
ATOM 3378 C C . PHE B 1 69 ? -7.98 30.094 18.766 1 69.88 69 PHE B C 1
ATOM 3380 O O . PHE B 1 69 ? -8.414 31.203 19.094 1 69.88 69 PHE B O 1
ATOM 3387 N N . GLY B 1 70 ? -7.289 29.297 19.516 1 64.69 70 GLY B N 1
ATOM 3388 C CA . GLY B 1 70 ? -7.367 29.625 20.922 1 64.69 70 GLY B CA 1
ATOM 3389 C C . GLY B 1 70 ? -8.789 29.719 21.438 1 64.69 70 GLY B C 1
ATOM 3390 O O . GLY B 1 70 ? -9.703 29.125 20.859 1 64.69 70 GLY B O 1
ATOM 3391 N N . GLY B 1 71 ? -9.266 30.031 22.578 1 63.69 71 GLY B N 1
ATOM 3392 C CA . GLY B 1 71 ? -10.547 30.094 23.25 1 63.69 71 GLY B CA 1
ATOM 3393 C C . GLY B 1 71 ? -11.328 31.359 22.938 1 63.69 71 GLY B C 1
ATOM 3394 O O . GLY B 1 71 ? -12.211 31.75 23.703 1 63.69 71 GLY B O 1
ATOM 3395 N N . GLY B 1 72 ? -11.039 32 21.734 1 65.12 72 GLY B N 1
ATOM 3396 C CA . GLY B 1 72 ? -11.578 33.375 21.656 1 65.12 72 GLY B CA 1
ATOM 3397 C C . GLY B 1 72 ? -12.75 33.469 20.703 1 65.12 72 GLY B C 1
ATOM 3398 O O . GLY B 1 72 ? -13.422 32.469 20.406 1 65.12 72 GLY B O 1
ATOM 3399 N N . LYS B 1 73 ? -13.203 34.625 20.328 1 73.12 73 LYS B N 1
ATOM 3400 C CA . LYS B 1 73 ? -14.266 35.125 19.453 1 73.12 73 LYS B CA 1
ATOM 3401 C C . LYS B 1 73 ? -14.195 34.469 18.078 1 73.12 73 LYS B C 1
ATOM 3403 O O . LYS B 1 73 ? -15.227 34.281 17.438 1 73.12 73 LYS B O 1
ATOM 3408 N N . GLU B 1 74 ? -13.164 33.938 17.734 1 78 74 GLU B N 1
ATOM 3409 C CA . GLU B 1 74 ? -12.961 33.375 16.406 1 78 74 GLU B CA 1
ATOM 3410 C C . GLU B 1 74 ? -13.633 32 16.281 1 78 74 GLU B C 1
ATOM 3412 O O . GLU B 1 74 ? -14.18 31.656 15.234 1 78 74 GLU B O 1
ATOM 3417 N N . ILE B 1 75 ? -13.766 31.297 17.375 1 76.69 75 ILE B N 1
ATOM 3418 C CA . ILE B 1 75 ? -14.414 29.984 17.359 1 76.69 75 ILE B CA 1
ATOM 3419 C C . ILE B 1 75 ? -15.922 30.156 17.219 1 76.69 75 ILE B C 1
ATOM 3421 O O . ILE B 1 75 ? -16.594 29.359 16.562 1 76.69 75 ILE B O 1
ATOM 3425 N N . GLY B 1 76 ? -16.406 31.188 17.922 1 76 76 GLY B N 1
ATOM 3426 C CA . GLY B 1 76 ? -17.828 31.484 17.812 1 76 76 GLY B CA 1
ATOM 3427 C C . GLY B 1 76 ? -18.25 31.8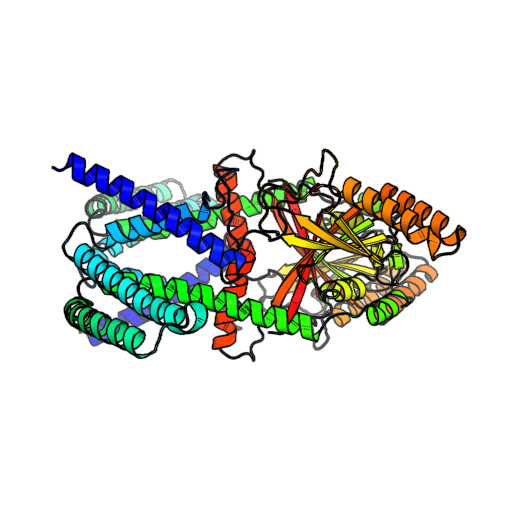28 16.391 1 76 76 GLY B C 1
ATOM 3428 O O . GLY B 1 76 ? -19.297 31.359 15.922 1 76 76 GLY B O 1
ATOM 3429 N N . ASN B 1 77 ? -17.438 32.594 15.734 1 79.25 77 ASN B N 1
ATOM 3430 C CA . ASN B 1 77 ? -17.703 32.906 14.336 1 79.25 77 ASN B CA 1
ATOM 3431 C C . ASN B 1 77 ? -17.703 31.672 13.453 1 79.25 77 ASN B C 1
ATOM 3433 O O . ASN B 1 77 ? -18.531 31.547 12.555 1 79.25 77 ASN B O 1
ATOM 3437 N N . ALA B 1 78 ? -16.812 30.812 13.703 1 80.94 78 ALA B N 1
ATOM 3438 C CA . ALA B 1 78 ? -16.734 29.562 12.945 1 80.94 78 ALA B CA 1
ATOM 3439 C C . ALA B 1 78 ? -17.984 28.703 13.18 1 80.94 78 ALA B C 1
ATOM 3441 O O . ALA B 1 78 ? -18.516 28.109 12.242 1 80.94 78 ALA B O 1
ATOM 3442 N N . PHE B 1 79 ? -18.359 28.703 14.391 1 78.44 79 PHE B N 1
ATOM 3443 C CA . PHE B 1 79 ? -19.531 27.906 14.75 1 78.44 79 PHE B CA 1
ATOM 3444 C C . PHE B 1 79 ? -20.781 28.422 14.055 1 78.44 79 PHE B C 1
ATOM 3446 O O . PHE B 1 79 ? -21.578 27.656 13.531 1 78.44 79 PHE B O 1
ATOM 3453 N N . GLY B 1 80 ? -20.938 29.656 14.07 1 78.12 80 GLY B N 1
ATOM 3454 C CA . GLY B 1 80 ? -22.078 30.25 13.406 1 78.12 80 GLY B CA 1
ATOM 3455 C C . GLY B 1 80 ? -22.141 29.938 11.922 1 78.12 80 GLY B C 1
ATOM 3456 O O . GLY B 1 80 ? -23.203 29.625 11.391 1 78.12 80 GLY B O 1
ATOM 3457 N N . LEU B 1 81 ? -21.094 29.984 11.273 1 83.81 81 LEU B N 1
ATOM 3458 C CA . LEU B 1 81 ? -21.047 29.703 9.836 1 83.81 81 LEU B CA 1
ATOM 3459 C C . LEU B 1 81 ? -21.391 28.25 9.547 1 83.81 81 LEU B C 1
ATOM 3461 O O . LEU B 1 81 ? -22.125 27.969 8.594 1 83.81 81 LEU B O 1
ATOM 3465 N N . VAL B 1 82 ? -20.938 27.375 10.367 1 84.44 82 VAL B N 1
ATOM 3466 C CA . VAL B 1 82 ? -21.203 25.953 10.164 1 84.44 82 VAL B CA 1
ATOM 3467 C C . VAL B 1 82 ? -22.688 25.672 10.328 1 84.44 82 VAL B C 1
ATOM 3469 O O . VAL B 1 82 ? -23.297 24.984 9.508 1 84.44 82 VAL B O 1
ATOM 3472 N N . VAL B 1 83 ? -23.234 26.266 11.32 1 82.25 83 VAL B N 1
ATOM 3473 C CA . VAL B 1 83 ? -24.641 26 11.641 1 82.25 83 VAL B CA 1
ATOM 3474 C C . VAL B 1 83 ? -25.531 26.5 10.516 1 82.25 83 VAL B C 1
ATOM 3476 O O . VAL B 1 83 ? -26.453 25.797 10.078 1 82.25 83 VAL B O 1
ATOM 3479 N N . ILE B 1 84 ? -25.203 27.578 10.039 1 85.94 84 ILE B N 1
ATOM 3480 C CA . ILE B 1 84 ? -26.078 28.172 9.031 1 85.94 84 ILE B CA 1
ATOM 3481 C C . ILE B 1 84 ? -25.953 27.391 7.723 1 85.94 84 ILE B C 1
ATOM 3483 O O . ILE B 1 84 ? -26.953 27.203 7.012 1 85.94 84 ILE B O 1
ATOM 3487 N N . PHE B 1 85 ? -24.844 26.984 7.398 1 86.75 85 PHE B N 1
ATOM 3488 C CA . PHE B 1 85 ? -24.672 26.25 6.152 1 86.75 85 PHE B CA 1
ATOM 3489 C C . PHE B 1 85 ? -25.328 24.875 6.242 1 86.75 85 PHE B C 1
ATOM 3491 O O . PHE B 1 85 ? -25.891 24.391 5.266 1 86.75 85 PHE B O 1
ATOM 3498 N N . VAL B 1 86 ? -25.219 24.281 7.395 1 85.69 86 VAL B N 1
ATOM 3499 C CA . VAL B 1 86 ? -25.875 22.984 7.578 1 85.69 86 VAL B CA 1
ATOM 3500 C C . VAL B 1 86 ? -27.391 23.156 7.453 1 85.69 86 VAL B C 1
ATOM 3502 O O . VAL B 1 86 ? -28.062 22.344 6.832 1 85.69 86 VAL B O 1
ATOM 3505 N N . MET B 1 87 ? -27.875 24.25 8.047 1 88.06 87 MET B N 1
ATOM 3506 C CA . MET B 1 87 ? -29.297 24.531 7.941 1 88.06 87 MET B CA 1
ATOM 3507 C C . MET B 1 87 ? -29.703 24.75 6.488 1 88.06 87 MET B C 1
ATOM 3509 O O . MET B 1 87 ? -30.766 24.297 6.062 1 88.06 87 MET B O 1
ATOM 3513 N N . PHE B 1 88 ? -28.891 25.375 5.781 1 88.62 88 PHE B N 1
ATOM 3514 C CA . PHE B 1 88 ? -29.156 25.656 4.375 1 88.62 88 PHE B CA 1
ATOM 3515 C C . PHE B 1 88 ? -29.203 24.359 3.568 1 88.62 88 PHE B C 1
ATOM 3517 O O . PHE B 1 88 ? -30.125 24.141 2.777 1 88.62 88 PHE B O 1
ATOM 3524 N N . ILE B 1 89 ? -28.25 23.453 3.781 1 87.38 89 ILE B N 1
ATOM 3525 C CA . ILE B 1 89 ? -28.203 22.188 3.076 1 87.38 89 ILE B CA 1
ATOM 3526 C C . ILE B 1 89 ? -29.422 21.344 3.436 1 87.38 89 ILE B C 1
ATOM 3528 O O . ILE B 1 89 ? -30.016 20.703 2.564 1 87.38 89 ILE B O 1
ATOM 3532 N N . THR B 1 90 ? -29.797 21.375 4.668 1 88.25 90 THR B N 1
ATOM 3533 C CA . THR B 1 90 ? -30.969 20.625 5.133 1 88.25 90 THR B CA 1
ATOM 3534 C C . THR B 1 90 ? -32.219 21.141 4.457 1 88.25 90 THR B C 1
ATOM 3536 O O . THR B 1 90 ? -33.094 20.359 4.07 1 88.25 90 THR B O 1
ATOM 3539 N N . THR B 1 91 ? -32.281 22.406 4.297 1 90.69 91 THR B N 1
ATOM 3540 C CA . THR B 1 91 ? -33.438 22.984 3.635 1 90.69 91 THR B CA 1
ATOM 3541 C C . THR B 1 91 ? -33.562 22.516 2.188 1 90.69 91 THR B C 1
ATOM 3543 O O . THR B 1 91 ? -34.625 22.156 1.715 1 90.69 91 THR B O 1
ATOM 3546 N N . ILE B 1 92 ? -32.406 22.406 1.539 1 89.69 92 ILE B N 1
ATOM 3547 C CA . ILE B 1 92 ? -32.375 21.969 0.147 1 89.69 92 ILE B CA 1
ATOM 3548 C C . ILE B 1 92 ? -32.75 20.484 0.059 1 89.69 92 ILE B C 1
ATOM 3550 O O . ILE B 1 92 ? -33.594 20.094 -0.779 1 89.69 92 ILE B O 1
ATOM 3554 N N . LEU B 1 93 ? -32.219 19.688 0.942 1 90 93 LEU B N 1
ATOM 3555 C CA . LEU B 1 93 ? -32.469 18.25 0.911 1 90 93 LEU B CA 1
ATOM 3556 C C . LEU B 1 93 ? -33.938 17.953 1.264 1 90 93 LEU B C 1
ATOM 3558 O O . LEU B 1 93 ? -34.562 17.094 0.643 1 90 93 LEU B O 1
ATOM 3562 N N . LEU B 1 94 ? -34.375 18.688 2.232 1 89.94 94 LEU B N 1
ATOM 3563 C CA . LEU B 1 94 ? -35.781 18.469 2.645 1 89.94 94 LEU B CA 1
ATOM 3564 C C . LEU B 1 94 ? -36.75 18.891 1.542 1 89.94 94 LEU B C 1
ATOM 3566 O O . LEU B 1 94 ? -37.781 18.281 1.364 1 89.94 94 LEU B O 1
ATOM 3570 N N . THR B 1 95 ? -36.438 19.891 0.827 1 91.44 95 THR B N 1
ATOM 3571 C CA . THR B 1 95 ? -37.281 20.312 -0.302 1 91.44 95 THR B CA 1
ATOM 3572 C C . THR B 1 95 ? -37.344 19.219 -1.36 1 91.44 95 THR B C 1
ATOM 3574 O O . THR B 1 95 ? -38.406 18.922 -1.894 1 91.44 95 THR B O 1
ATOM 3577 N N . LEU B 1 96 ? -36.188 18.594 -1.561 1 90.69 96 LEU B N 1
ATOM 3578 C CA . LEU B 1 96 ? -36.125 17.5 -2.537 1 90.69 96 LEU B CA 1
ATOM 3579 C C . LEU B 1 96 ? -36.938 16.312 -2.062 1 90.69 96 LEU B C 1
ATOM 3581 O O . LEU B 1 96 ? -37.656 15.688 -2.855 1 90.69 96 LEU B O 1
ATOM 3585 N N . VAL B 1 97 ? -36.844 16.078 -0.791 1 90.06 97 VAL B N 1
ATOM 3586 C CA . VAL B 1 97 ? -37.625 14.961 -0.22 1 90.06 97 VAL B CA 1
ATOM 3587 C C . VAL B 1 97 ? -39.094 15.25 -0.318 1 90.06 97 VAL B C 1
ATOM 3589 O O . VAL B 1 97 ? -39.906 14.352 -0.618 1 90.06 97 VAL B O 1
ATOM 3592 N N . MET B 1 98 ? -39.469 16.438 -0.128 1 91.88 98 MET B N 1
ATOM 3593 C CA . MET B 1 98 ? -40.875 16.828 -0.172 1 91.88 98 MET B CA 1
ATOM 3594 C C . MET B 1 98 ? -41.438 16.688 -1.583 1 91.88 98 MET B C 1
ATOM 3596 O O . MET B 1 98 ? -42.594 16.312 -1.761 1 91.88 98 MET B O 1
ATOM 3600 N N . ILE B 1 99 ? -40.594 16.875 -2.596 1 91 99 ILE B N 1
ATOM 3601 C CA . ILE B 1 99 ? -41.031 16.828 -3.988 1 91 99 ILE B CA 1
ATOM 3602 C C . ILE B 1 99 ? -41.031 15.367 -4.461 1 91 99 ILE B C 1
ATOM 3604 O O . ILE B 1 99 ? -42.031 14.914 -5.039 1 91 99 ILE B O 1
ATOM 3608 N N . ILE B 1 100 ? -40 14.617 -4.199 1 89.5 100 ILE B N 1
ATOM 3609 C CA . ILE B 1 100 ? -39.781 13.312 -4.812 1 89.5 100 ILE B CA 1
ATOM 3610 C C . ILE B 1 100 ? -40.469 12.234 -3.969 1 89.5 100 ILE B C 1
ATOM 3612 O O . ILE B 1 100 ? -41.156 11.359 -4.504 1 89.5 100 ILE B O 1
ATOM 3616 N N . ILE B 1 101 ? -40.281 12.289 -2.678 1 88 101 ILE B N 1
ATOM 3617 C CA . ILE B 1 101 ? -40.75 11.188 -1.839 1 88 101 ILE B CA 1
ATOM 3618 C C . ILE B 1 101 ? -42.156 11.453 -1.342 1 88 101 ILE B C 1
ATOM 3620 O O . ILE B 1 101 ? -43.031 10.609 -1.479 1 88 101 ILE B O 1
ATOM 3624 N N . TRP B 1 102 ? -42.375 12.672 -0.668 1 90.06 102 TRP B N 1
ATOM 3625 C CA . TRP B 1 102 ? -43.656 12.953 -0.052 1 90.06 102 TRP B CA 1
ATOM 3626 C C . TRP B 1 102 ? -44.656 13.5 -1.08 1 90.06 102 TRP B C 1
ATOM 3628 O O . TRP B 1 102 ? -45.875 13.555 -0.824 1 90.06 102 TRP B O 1
ATOM 3638 N N . ARG B 1 103 ? -44.281 13.891 -2.311 1 90.06 103 ARG B N 1
ATOM 3639 C CA . ARG B 1 103 ? -45.094 14.406 -3.395 1 90.06 103 ARG B CA 1
ATOM 3640 C C . ARG B 1 103 ? -46.062 15.492 -2.893 1 90.06 103 ARG B C 1
ATOM 3642 O O . ARG B 1 103 ? -47.25 15.469 -3.188 1 90.06 103 ARG B O 1
ATOM 3649 N N . THR B 1 104 ? -45.625 16.297 -2.07 1 88.88 104 THR B N 1
ATOM 3650 C CA . THR B 1 104 ? -46.375 17.406 -1.519 1 88.88 104 THR B CA 1
ATOM 3651 C C . THR B 1 104 ? -46.688 18.422 -2.604 1 88.88 104 THR B C 1
ATOM 3653 O O . THR B 1 104 ? -45.906 18.625 -3.533 1 88.88 104 THR B O 1
ATOM 3656 N N . PRO B 1 105 ? -47.938 18.938 -2.57 1 91.06 105 PRO B N 1
ATOM 3657 C CA . PRO B 1 105 ? -48.312 19.938 -3.568 1 91.06 105 PRO B CA 1
ATOM 3658 C C . PRO B 1 105 ? -47.281 21.078 -3.648 1 91.06 105 PRO B C 1
ATOM 3660 O O . PRO B 1 105 ? -46.719 21.469 -2.629 1 91.06 105 PRO B O 1
ATOM 3663 N N . LEU B 1 106 ? -46.938 21.609 -4.762 1 90.12 106 LEU B N 1
ATOM 3664 C CA . LEU B 1 106 ? -45.875 22.547 -5.094 1 90.12 106 LEU B CA 1
ATOM 3665 C C . LEU B 1 106 ? -46.062 23.859 -4.328 1 90.12 106 LEU B C 1
ATOM 3667 O O . LEU B 1 106 ? -45.094 24.531 -4.012 1 90.12 106 LEU B O 1
ATOM 3671 N N . ILE B 1 107 ? -47.375 24.141 -3.969 1 90.5 107 ILE B N 1
ATOM 3672 C CA . ILE B 1 107 ? -47.625 25.391 -3.264 1 90.5 107 ILE B CA 1
ATOM 3673 C C . ILE B 1 107 ? -47 25.328 -1.863 1 90.5 107 ILE B C 1
ATOM 3675 O O . ILE B 1 107 ? -46.406 26.297 -1.389 1 90.5 107 ILE B O 1
ATOM 3679 N N . PHE B 1 108 ? -47.156 24.234 -1.198 1 91.56 108 PHE B N 1
ATOM 3680 C CA . PHE B 1 108 ? -46.625 24.062 0.146 1 91.56 108 PHE B CA 1
ATOM 3681 C C . PHE B 1 108 ? -45.094 23.953 0.108 1 91.56 108 PHE B C 1
ATOM 3683 O O . PHE B 1 108 ? -44.406 24.453 1.007 1 91.56 108 PHE B O 1
ATOM 3690 N N . VAL B 1 109 ? -44.531 23.344 -0.912 1 92.19 109 VAL B N 1
ATOM 3691 C CA . VAL B 1 109 ? -43.094 23.234 -1.093 1 92.19 109 VAL B CA 1
ATOM 3692 C C . VAL B 1 109 ? -42.5 24.609 -1.347 1 92.19 109 VAL B C 1
ATOM 3694 O O . VAL B 1 109 ? -41.469 24.953 -0.789 1 92.19 109 VAL B O 1
ATOM 3697 N N . GLY B 1 110 ? -43.188 25.344 -2.115 1 92.38 110 GLY B N 1
ATOM 3698 C CA . GLY B 1 110 ? -42.75 26.688 -2.406 1 92.38 110 GLY B CA 1
ATOM 3699 C C . GLY B 1 110 ? -42.75 27.594 -1.188 1 92.38 110 GLY B C 1
ATOM 3700 O O . GLY B 1 110 ? -41.812 28.359 -0.977 1 92.38 110 GLY B O 1
ATOM 3701 N N . LEU B 1 111 ? -43.812 27.5 -0.427 1 92.12 111 LEU B N 1
ATOM 3702 C CA . LEU B 1 111 ? -43.938 28.297 0.787 1 92.12 111 LEU B CA 1
ATOM 3703 C C . LEU B 1 111 ? -42.812 27.953 1.765 1 92.12 111 LEU B C 1
ATOM 3705 O O . LEU B 1 111 ? -42.188 28.844 2.363 1 92.12 111 LEU B O 1
ATOM 3709 N N . TYR B 1 112 ? -42.562 26.703 1.931 1 91.19 112 TYR B N 1
ATOM 3710 C CA . TYR B 1 112 ? -41.5 26.234 2.801 1 91.19 112 TYR B CA 1
ATOM 3711 C C . TYR B 1 112 ? -40.125 26.719 2.299 1 91.19 112 TYR B C 1
ATOM 3713 O O . TYR B 1 112 ? -39.344 27.297 3.057 1 91.19 112 TYR B O 1
ATOM 3721 N N . PHE B 1 113 ? -39.938 26.562 1.108 1 91.44 113 PHE B N 1
ATOM 3722 C CA . PHE B 1 113 ? -38.625 26.875 0.518 1 91.44 113 PHE B CA 1
ATOM 3723 C C . PHE B 1 113 ? -38.375 28.375 0.565 1 91.44 113 PHE B C 1
ATOM 3725 O O . PHE B 1 113 ? -37.281 28.812 0.961 1 91.44 113 PHE B O 1
ATOM 3732 N N . VAL B 1 114 ? -39.344 29.141 0.228 1 91.5 114 VAL B N 1
ATOM 3733 C CA . VAL B 1 114 ? -39.188 30.578 0.164 1 91.5 114 VAL B CA 1
ATOM 3734 C C . VAL B 1 114 ? -39 31.141 1.572 1 91.5 114 VAL B C 1
ATOM 3736 O O . VAL B 1 114 ? -38.125 32 1.8 1 91.5 114 VAL B O 1
ATOM 3739 N N . SER B 1 115 ? -39.781 30.719 2.504 1 91.56 115 SER B N 1
ATOM 3740 C CA . SER B 1 115 ? -39.688 31.219 3.873 1 91.56 115 SER B CA 1
ATOM 3741 C C . SER B 1 115 ? -38.344 30.891 4.504 1 91.56 115 SER B C 1
ATOM 3743 O O . SER B 1 115 ? -37.688 31.781 5.055 1 91.56 115 SER B O 1
ATOM 3745 N N . PHE B 1 116 ? -37.906 29.734 4.359 1 91.44 116 PHE B N 1
ATOM 3746 C CA . PHE B 1 116 ? -36.688 29.312 5.016 1 91.44 116 PHE B CA 1
ATOM 3747 C C . PHE B 1 116 ? -35.469 29.781 4.227 1 91.44 116 PHE B C 1
ATOM 3749 O O . PHE B 1 116 ? -34.438 30.109 4.812 1 91.44 116 PHE B O 1
ATOM 3756 N N . PHE B 1 117 ? -35.562 29.844 2.961 1 89.5 117 PHE B N 1
ATOM 3757 C CA . PHE B 1 117 ? -34.469 30.281 2.127 1 89.5 117 PHE B CA 1
ATOM 3758 C C . PHE B 1 117 ? -34.156 31.75 2.377 1 89.5 117 PHE B C 1
ATOM 3760 O O . PHE B 1 117 ? -33 32.156 2.445 1 89.5 117 PHE B O 1
ATOM 3767 N N . ILE B 1 118 ? -35.188 32.562 2.594 1 89.94 118 ILE B N 1
ATOM 3768 C CA . ILE B 1 118 ? -35 34 2.867 1 89.94 118 ILE B CA 1
ATOM 3769 C C . ILE B 1 118 ? -34.375 34.188 4.25 1 89.94 118 ILE B C 1
ATOM 3771 O O . ILE B 1 118 ? -33.406 34.938 4.406 1 89.94 118 ILE B O 1
ATOM 3775 N N . LEU B 1 119 ? -34.906 33.469 5.18 1 90.81 119 LEU B N 1
ATOM 3776 C CA . LEU B 1 119 ? -34.375 33.562 6.539 1 90.81 119 LEU B CA 1
ATOM 3777 C C . LEU B 1 119 ? -32.906 33.125 6.59 1 90.81 119 LEU B C 1
ATOM 3779 O O . LEU B 1 119 ? -32.062 33.844 7.168 1 90.81 119 LEU B O 1
ATOM 3783 N N . GLU B 1 120 ? -32.656 32.062 5.977 1 90.69 120 GLU B N 1
ATOM 3784 C CA . GLU B 1 120 ? -31.297 31.547 6 1 90.69 120 GLU B CA 1
ATOM 3785 C C . GLU B 1 120 ? -30.359 32.406 5.141 1 90.69 120 GLU B C 1
ATOM 3787 O O . GLU B 1 120 ? -29.188 32.562 5.465 1 90.69 120 GLU B O 1
ATOM 3792 N N . GLY B 1 121 ? -30.844 32.938 4.117 1 88.62 121 GLY B N 1
ATOM 3793 C CA . GLY B 1 121 ? -30.047 33.812 3.275 1 88.62 121 GLY B CA 1
ATOM 3794 C C . GLY B 1 121 ? -29.578 35.062 3.994 1 88.62 121 GLY B C 1
ATOM 3795 O O . GLY B 1 121 ? -28.406 35.469 3.859 1 88.62 121 GLY B O 1
ATOM 3796 N N . VAL B 1 122 ? -30.438 35.656 4.801 1 88.88 122 VAL B N 1
ATOM 3797 C CA . VAL B 1 122 ? -30.094 36.844 5.578 1 88.88 122 VAL B CA 1
ATOM 3798 C C . VAL B 1 122 ? -29.031 36.469 6.613 1 88.88 122 VAL B C 1
ATOM 3800 O O . VAL B 1 122 ? -28.062 37.219 6.801 1 88.88 122 VAL B O 1
ATOM 3803 N N . TYR B 1 123 ? -29.25 35.406 7.145 1 87.56 123 TYR B N 1
ATOM 3804 C CA . TYR B 1 123 ? -28.297 34.969 8.156 1 87.56 123 TYR B CA 1
ATOM 3805 C C . TYR B 1 123 ? -26.938 34.688 7.539 1 87.56 123 TYR B C 1
ATOM 3807 O O . TYR B 1 123 ? -25.906 35.031 8.117 1 87.56 123 TYR B O 1
ATOM 3815 N N . ILE B 1 124 ? -26.906 34.031 6.387 1 87.44 124 ILE B N 1
ATOM 3816 C CA . ILE B 1 124 ? -25.656 33.719 5.699 1 87.44 124 ILE B CA 1
ATOM 3817 C C . ILE B 1 124 ? -24.906 35 5.359 1 87.44 124 ILE B C 1
ATOM 3819 O O . ILE B 1 124 ? -23.688 35.094 5.516 1 87.44 124 ILE B O 1
ATOM 3823 N N . SER B 1 125 ? -25.625 36 4.941 1 86.56 125 SER B N 1
ATOM 3824 C CA . SER B 1 125 ? -25.016 37.25 4.574 1 86.56 125 SER B CA 1
ATOM 3825 C C . SER B 1 125 ? -24.359 37.938 5.785 1 86.56 125 SER B C 1
ATOM 3827 O O . SER B 1 125 ? -23.297 38.531 5.668 1 86.56 125 SER B O 1
ATOM 3829 N N . ALA B 1 126 ? -24.891 37.75 6.945 1 84.06 126 ALA B N 1
ATOM 3830 C CA . ALA B 1 126 ? -24.391 38.344 8.172 1 84.06 126 ALA B CA 1
ATOM 3831 C C . ALA B 1 126 ? -23.125 37.625 8.648 1 84.06 126 ALA B C 1
ATOM 3833 O O . ALA B 1 126 ? -22.188 38.281 9.141 1 84.06 126 ALA B O 1
ATOM 3834 N N . VAL B 1 127 ? -23.141 36.375 8.391 1 81.75 127 VAL B N 1
ATOM 3835 C CA . VAL B 1 127 ? -22.062 35.562 8.961 1 81.75 127 VAL B CA 1
ATOM 3836 C C . VAL B 1 127 ? -20.875 35.531 8 1 81.75 127 VAL B C 1
ATOM 3838 O O . VAL B 1 127 ? -19.734 35.438 8.43 1 81.75 127 VAL B O 1
ATOM 3841 N N . LEU B 1 128 ? -21.109 35.719 6.734 1 84.25 128 LEU B N 1
ATOM 3842 C CA . LEU B 1 128 ? -20.047 35.625 5.734 1 84.25 128 LEU B CA 1
ATOM 3843 C C . LEU B 1 128 ? -19.078 36.781 5.902 1 84.25 128 LEU B C 1
ATOM 3845 O O . LEU B 1 128 ? -17.891 36.688 5.539 1 84.25 128 LEU B O 1
ATOM 3849 N N . VAL B 1 129 ? -19.469 37.875 6.559 1 80.62 129 VAL B N 1
ATOM 3850 C CA . VAL B 1 129 ? -18.594 39 6.812 1 80.62 129 VAL B CA 1
ATOM 3851 C C . VAL B 1 129 ? -17.5 38.625 7.812 1 80.62 129 VAL B C 1
ATOM 3853 O O . VAL B 1 129 ? -16.391 39.156 7.754 1 80.62 129 VAL B O 1
ATOM 3856 N N . LYS B 1 130 ? -17.812 37.688 8.562 1 77.94 130 LYS B N 1
ATOM 3857 C CA . LYS B 1 130 ? -16.859 37.25 9.586 1 77.94 130 LYS B CA 1
ATOM 3858 C C . LYS B 1 130 ? -16.016 36.094 9.102 1 77.94 130 LYS B C 1
ATOM 3860 O O . LYS B 1 130 ? -15.438 35.344 9.906 1 77.94 130 LYS B O 1
ATOM 3865 N N . PHE B 1 131 ? -15.984 35.875 7.828 1 79.69 131 PHE B N 1
ATOM 3866 C CA . PHE B 1 131 ? -15.242 34.781 7.23 1 79.69 131 PHE B CA 1
ATOM 3867 C C . PHE B 1 131 ? -13.75 34.906 7.504 1 79.69 131 PHE B C 1
ATOM 3869 O O . PHE B 1 131 ? -13.07 33.938 7.789 1 79.69 131 PHE B O 1
ATOM 3876 N N . THR B 1 132 ? -13.273 36.094 7.453 1 76.5 132 THR B N 1
ATOM 3877 C CA . THR B 1 132 ? -11.844 36.312 7.598 1 76.5 132 THR B CA 1
ATOM 3878 C C . THR B 1 132 ? -11.422 36.219 9.062 1 76.5 132 THR B C 1
ATOM 3880 O O . THR B 1 132 ? -10.242 36.031 9.359 1 76.5 132 THR B O 1
ATOM 3883 N N . GLU B 1 133 ? -12.469 36.375 9.953 1 77.88 133 GLU B N 1
ATOM 3884 C CA . GLU B 1 133 ? -12.156 36.344 11.375 1 77.88 133 GLU B CA 1
ATOM 3885 C C . GLU B 1 133 ? -12.328 34.906 11.938 1 77.88 133 GLU B C 1
ATOM 3887 O O . GLU B 1 133 ? -12.875 34.75 13.031 1 77.88 133 GLU B O 1
ATOM 3892 N N . GLY B 1 134 ? -12.055 33.875 11.125 1 73.5 134 GLY B N 1
ATOM 3893 C CA . GLY B 1 134 ? -12.094 32.5 11.648 1 73.5 134 GLY B CA 1
ATOM 3894 C C . GLY B 1 134 ? -13.094 31.625 10.922 1 73.5 134 GLY B C 1
ATOM 3895 O O . GLY B 1 134 ? -13.047 30.406 11.039 1 73.5 134 GLY B O 1
ATOM 3896 N N . GLY B 1 135 ? -14 32.25 10.211 1 75.94 135 GLY B N 1
ATOM 3897 C CA . GLY B 1 135 ? -15.055 31.531 9.523 1 75.94 135 GLY B CA 1
ATOM 3898 C C . GLY B 1 135 ? -14.539 30.656 8.398 1 75.94 135 GLY B C 1
ATOM 3899 O O . GLY B 1 135 ? -15.242 29.766 7.934 1 75.94 135 GLY B O 1
ATOM 3900 N N . TRP B 1 136 ? -13.312 30.75 8.086 1 79.81 136 TRP B N 1
ATOM 3901 C CA . TRP B 1 136 ? -12.773 30 6.957 1 79.81 136 TRP B CA 1
ATOM 3902 C C . TRP B 1 136 ? -12.438 28.578 7.363 1 79.81 136 TRP B C 1
ATOM 3904 O O . TRP B 1 136 ? -12.328 27.688 6.508 1 79.81 136 TRP B O 1
ATOM 3914 N N . LEU B 1 137 ? -12.422 28.297 8.617 1 79.5 137 LEU B N 1
ATOM 3915 C CA . LEU B 1 137 ? -11.93 27.016 9.109 1 79.5 137 LEU B CA 1
ATOM 3916 C C . LEU B 1 137 ? -12.891 25.891 8.727 1 79.5 137 LEU B C 1
ATOM 3918 O O . LEU B 1 137 ? -12.469 24.875 8.172 1 79.5 137 LEU B O 1
ATOM 3922 N N . PRO B 1 138 ? -14.172 26.078 9.039 1 80.75 138 PRO B N 1
ATOM 3923 C CA . PRO B 1 138 ? -15.094 25 8.672 1 80.75 138 PRO B CA 1
ATOM 3924 C C . PRO B 1 138 ? -15.117 24.734 7.164 1 80.75 138 PRO B C 1
ATOM 3926 O O . PRO B 1 138 ? -15.266 23.594 6.738 1 80.75 138 PRO B O 1
ATOM 3929 N N . PHE B 1 139 ? -14.961 25.734 6.441 1 83.31 139 PHE B N 1
ATOM 3930 C CA . PHE B 1 139 ? -14.938 25.578 4.992 1 83.31 139 PHE B CA 1
ATOM 3931 C C . PHE B 1 139 ? -13.695 24.828 4.543 1 83.31 139 PHE B C 1
ATOM 3933 O O . PHE B 1 139 ? -13.758 24 3.633 1 83.31 139 PHE B O 1
ATOM 3940 N N . ALA B 1 140 ? -12.641 25.156 5.18 1 83.5 140 ALA B N 1
ATOM 3941 C CA . ALA B 1 140 ? -11.398 24.484 4.836 1 83.5 140 ALA B CA 1
ATOM 3942 C C . ALA B 1 140 ? -11.477 23 5.148 1 83.5 140 ALA B C 1
ATOM 3944 O O . ALA B 1 140 ? -11.078 22.156 4.328 1 83.5 140 ALA B O 1
ATOM 3945 N N . ILE B 1 141 ? -12.008 22.672 6.25 1 83.69 141 ILE B N 1
ATOM 3946 C CA . ILE B 1 141 ? -12.117 21.281 6.668 1 83.69 141 ILE B CA 1
ATOM 3947 C C . ILE B 1 141 ? -13.07 20.547 5.73 1 83.69 141 ILE B C 1
ATOM 3949 O O . ILE B 1 141 ? -12.773 19.422 5.293 1 83.69 141 ILE B O 1
ATOM 3953 N N . SER B 1 142 ? -14.203 21.172 5.465 1 86.75 142 SER B N 1
ATOM 3954 C CA . SER B 1 142 ? -15.18 20.547 4.578 1 86.75 142 SER B CA 1
ATOM 3955 C C . SER B 1 142 ? -14.602 20.344 3.182 1 86.75 142 SER B C 1
ATOM 3957 O O . SER B 1 142 ? -14.883 19.344 2.529 1 86.75 142 SER B O 1
ATOM 3959 N N . MET B 1 143 ? -13.836 21.266 2.758 1 88.12 143 MET B N 1
ATOM 3960 C CA . MET B 1 143 ? -13.211 21.172 1.44 1 88.12 143 MET B CA 1
ATOM 3961 C C . MET B 1 143 ? -12.211 20.016 1.393 1 88.12 143 MET B C 1
ATOM 3963 O O . MET B 1 143 ? -12.156 19.281 0.407 1 88.12 143 MET B O 1
ATOM 3967 N N . ILE B 1 144 ? -11.492 19.906 2.416 1 87.88 144 ILE B N 1
ATOM 3968 C CA . ILE B 1 144 ? -10.523 18.812 2.494 1 87.88 144 ILE B CA 1
ATOM 3969 C C . ILE B 1 144 ? -11.25 17.469 2.457 1 87.88 144 ILE B C 1
ATOM 3971 O O . ILE B 1 144 ? -10.852 16.562 1.721 1 87.88 144 ILE B O 1
ATOM 3975 N N . LEU B 1 145 ? -12.312 17.359 3.207 1 87.88 145 LEU B N 1
ATOM 3976 C CA . LEU B 1 145 ? -13.078 16.109 3.229 1 87.88 145 LEU B CA 1
ATOM 3977 C C . LEU B 1 145 ? -13.711 15.844 1.866 1 87.88 145 LEU B C 1
ATOM 3979 O O . LEU B 1 145 ? -13.758 14.695 1.421 1 87.88 145 LEU B O 1
ATOM 3983 N N . ALA B 1 146 ? -14.164 16.906 1.241 1 90.69 146 ALA B N 1
ATOM 3984 C CA . ALA B 1 146 ? -14.75 16.766 -0.089 1 90.69 146 ALA B CA 1
ATOM 3985 C C . ALA B 1 146 ? -13.719 16.266 -1.095 1 90.69 146 ALA B C 1
ATOM 3987 O O . ALA B 1 146 ? -14.023 15.422 -1.943 1 90.69 146 ALA B O 1
ATOM 3988 N N . ILE B 1 147 ? -12.578 16.766 -0.951 1 91.56 147 ILE B N 1
ATOM 3989 C CA . ILE B 1 147 ? -11.508 16.359 -1.853 1 91.56 147 ILE B CA 1
ATOM 3990 C C . ILE B 1 147 ? -11.172 14.883 -1.629 1 91.56 147 ILE B C 1
ATOM 3992 O O . ILE B 1 147 ? -10.969 14.133 -2.588 1 91.56 147 ILE B O 1
ATOM 3996 N N . ILE B 1 148 ? -11.188 14.492 -0.458 1 90 148 ILE B N 1
ATOM 3997 C CA . ILE B 1 148 ? -10.906 13.102 -0.121 1 90 148 ILE B CA 1
ATOM 3998 C C . ILE B 1 148 ? -12 12.203 -0.694 1 90 148 ILE B C 1
ATOM 4000 O O . ILE B 1 148 ? -11.711 11.188 -1.335 1 90 148 ILE B O 1
ATOM 4004 N N . MET B 1 149 ? -13.203 12.633 -0.491 1 91.69 149 MET B N 1
ATOM 4005 C CA . MET B 1 149 ? -14.328 11.836 -0.965 1 91.69 149 MET B CA 1
ATOM 4006 C C . MET B 1 149 ? -14.367 11.797 -2.49 1 91.69 149 MET B C 1
ATOM 4008 O O . MET B 1 149 ? -14.625 10.742 -3.082 1 91.69 149 MET B O 1
ATOM 4012 N N . PHE B 1 150 ? -14.094 12.891 -2.996 1 91.75 150 PHE B N 1
ATOM 4013 C CA . PHE B 1 150 ? -14.102 12.961 -4.453 1 91.75 150 PHE B CA 1
ATOM 4014 C C . PHE B 1 150 ? -12.945 12.156 -5.039 1 91.75 150 PHE B C 1
ATOM 4016 O O . PHE B 1 150 ? -13.102 11.492 -6.066 1 91.75 150 PHE B O 1
ATOM 4023 N N . GLY B 1 151 ? -11.844 12.305 -4.508 1 91.88 151 GLY B N 1
ATOM 4024 C CA . GLY B 1 151 ? -10.711 11.5 -4.953 1 91.88 151 GLY B CA 1
ATOM 4025 C C . GLY B 1 151 ? -10.977 10.008 -4.875 1 91.88 151 GLY B C 1
ATOM 4026 O O . GLY B 1 151 ? -10.656 9.266 -5.801 1 91.88 151 GLY B O 1
ATOM 4027 N N . TRP B 1 152 ? -11.586 9.578 -3.812 1 91.12 152 TRP B N 1
ATOM 4028 C CA . TRP B 1 152 ? -11.938 8.172 -3.65 1 91.12 152 TRP B CA 1
ATOM 4029 C C . TRP B 1 152 ? -12.961 7.742 -4.703 1 91.12 152 TRP B C 1
ATOM 4031 O O . TRP B 1 152 ? -12.805 6.691 -5.332 1 91.12 152 TRP B O 1
ATOM 4041 N N . TYR B 1 153 ? -13.891 8.602 -4.863 1 90.38 153 TYR B N 1
ATOM 4042 C CA . TYR B 1 153 ? -14.945 8.305 -5.828 1 90.38 153 TYR B CA 1
ATOM 4043 C C . TYR B 1 153 ? -14.383 8.219 -7.242 1 90.38 153 TYR B C 1
ATOM 4045 O O . TYR B 1 153 ? -14.695 7.285 -7.988 1 90.38 153 TYR B O 1
ATOM 4053 N N . TYR B 1 154 ? -13.562 9.148 -7.551 1 91.38 154 TYR B N 1
ATOM 4054 C CA . TYR B 1 154 ? -12.961 9.211 -8.875 1 91.38 154 TYR B CA 1
ATOM 4055 C C . TYR B 1 154 ? -12.117 7.965 -9.156 1 91.38 154 TYR B C 1
ATOM 4057 O O . TYR B 1 154 ? -12.234 7.355 -10.219 1 91.38 154 TYR B O 1
ATOM 4065 N N . GLY B 1 155 ? -11.273 7.602 -8.281 1 89.56 155 GLY B N 1
ATOM 4066 C CA . GLY B 1 155 ? -10.445 6.414 -8.438 1 89.56 155 GLY B CA 1
ATOM 4067 C C . GLY B 1 155 ? -11.258 5.133 -8.5 1 89.56 155 GLY B C 1
ATOM 4068 O O . GLY B 1 155 ? -10.969 4.25 -9.312 1 89.56 155 GLY B O 1
ATOM 4069 N N . ARG B 1 156 ? -12.219 5.07 -7.676 1 87.06 156 ARG B N 1
ATOM 4070 C CA . ARG B 1 156 ? -13.078 3.889 -7.664 1 87.06 156 ARG B CA 1
ATOM 4071 C C . ARG B 1 156 ? -13.828 3.74 -8.984 1 87.06 156 ARG B C 1
ATOM 4073 O O . ARG B 1 156 ? -13.938 2.635 -9.523 1 87.06 156 ARG B O 1
ATOM 4080 N N . GLN B 1 157 ? -14.352 4.793 -9.445 1 88.38 157 GLN B N 1
ATOM 4081 C CA . GLN B 1 157 ? -15.078 4.758 -10.711 1 88.38 157 GLN B CA 1
ATOM 4082 C C . GLN B 1 157 ? -14.164 4.316 -11.852 1 88.38 157 GLN B C 1
ATOM 4084 O O . GLN B 1 157 ? -14.57 3.531 -12.711 1 88.38 157 GLN B O 1
ATOM 4089 N N . ARG B 1 158 ? -12.992 4.789 -11.867 1 88.12 158 ARG B N 1
ATOM 4090 C CA . ARG B 1 158 ? -12.039 4.395 -12.898 1 88.12 158 ARG B CA 1
ATOM 4091 C C . ARG B 1 158 ? -11.703 2.91 -12.797 1 88.12 158 ARG B C 1
ATOM 4093 O O . ARG B 1 158 ? -11.547 2.234 -13.82 1 88.12 158 ARG B O 1
ATOM 4100 N N . LYS B 1 159 ? -11.547 2.475 -11.594 1 86.69 159 LYS B N 1
ATOM 4101 C CA . LYS B 1 159 ? -11.281 1.057 -11.367 1 86.69 159 LYS B CA 1
ATOM 4102 C C . LYS B 1 159 ? -12.438 0.194 -11.867 1 86.69 159 LYS B C 1
ATOM 4104 O O . LYS B 1 159 ? -12.219 -0.798 -12.57 1 86.69 159 LYS B O 1
ATOM 4109 N N . LEU B 1 160 ? -13.602 0.595 -11.5 1 83.19 160 LEU B N 1
ATOM 4110 C CA . LEU B 1 160 ? -14.781 -0.157 -11.898 1 83.19 160 LEU B CA 1
ATOM 4111 C C . LEU B 1 160 ? -14.953 -0.122 -13.414 1 83.19 160 LEU B C 1
ATOM 4113 O O . LEU B 1 160 ? -15.359 -1.118 -14.023 1 83.19 160 LEU B O 1
ATOM 4117 N N . ASP B 1 161 ? -14.648 0.985 -13.938 1 86 161 ASP B N 1
ATOM 4118 C CA . ASP B 1 161 ? -14.734 1.117 -15.391 1 86 161 ASP B CA 1
ATOM 4119 C C . ASP B 1 161 ? -13.742 0.184 -16.078 1 86 161 ASP B C 1
ATOM 4121 O O . ASP B 1 161 ? -14.086 -0.477 -17.062 1 86 161 ASP B O 1
ATOM 4125 N N . TYR B 1 162 ? -12.586 0.097 -15.609 1 85.94 162 TYR B N 1
ATOM 4126 C CA . TYR B 1 162 ? -11.594 -0.804 -16.172 1 85.94 162 TYR B CA 1
ATOM 4127 C C . TYR B 1 162 ? -12.016 -2.26 -16 1 85.94 162 TYR B C 1
ATOM 4129 O O . TYR B 1 162 ? -11.891 -3.059 -16.938 1 85.94 162 TYR B O 1
ATOM 4137 N N . GLU B 1 163 ? -12.461 -2.598 -14.852 1 82.62 163 GLU B N 1
ATOM 4138 C CA . GLU B 1 163 ? -12.859 -3.971 -14.562 1 82.62 163 GLU B CA 1
ATOM 4139 C C . GLU B 1 163 ? -14.07 -4.383 -15.391 1 82.62 163 GLU B C 1
ATOM 4141 O O . GLU B 1 163 ? -14.172 -5.531 -15.828 1 82.62 163 GLU B O 1
ATOM 4146 N N . ARG B 1 164 ? -14.93 -3.467 -15.547 1 79.88 164 ARG B N 1
ATOM 4147 C CA . ARG B 1 164 ? -16.109 -3.744 -16.344 1 79.88 164 ARG B CA 1
ATOM 4148 C C . ARG B 1 164 ? -15.758 -3.916 -17.828 1 79.88 164 ARG B C 1
ATOM 4150 O O . ARG B 1 164 ? -16.312 -4.781 -18.5 1 79.88 164 ARG B O 1
ATOM 4157 N N . ASN B 1 165 ? -14.812 -3.168 -18.281 1 83.44 165 ASN B N 1
ATOM 4158 C CA . ASN B 1 165 ? -14.406 -3.211 -19.688 1 83.44 165 ASN B CA 1
ATOM 4159 C C . ASN B 1 165 ? -13.469 -4.387 -19.969 1 83.44 165 ASN B C 1
ATOM 4161 O O . ASN B 1 165 ? -13.352 -4.828 -21.109 1 83.44 165 ASN B O 1
ATOM 4165 N N . ASN B 1 166 ? -12.852 -4.891 -18.938 1 82 166 ASN B N 1
ATOM 4166 C CA . ASN B 1 166 ? -11.898 -5.98 -19.109 1 82 166 ASN B CA 1
ATOM 4167 C C . ASN B 1 166 ? -12.32 -7.223 -18.328 1 82 166 ASN B C 1
ATOM 4169 O O . ASN B 1 166 ? -11.469 -8.008 -17.891 1 82 166 ASN B O 1
ATOM 4173 N N . LYS B 1 167 ? -13.625 -7.305 -18.188 1 78.19 167 LYS B N 1
ATOM 4174 C CA . LYS B 1 167 ? -14.156 -8.477 -17.5 1 78.19 167 LYS B CA 1
ATOM 4175 C C . LYS B 1 167 ? -13.836 -9.758 -18.266 1 78.19 167 LYS B C 1
ATOM 4177 O O . LYS B 1 167 ? -13.844 -9.766 -19.5 1 78.19 167 LYS B O 1
ATOM 4182 N N . ILE B 1 168 ? -13.461 -10.727 -17.469 1 80.56 168 ILE B N 1
ATOM 4183 C CA . ILE B 1 168 ? -13.227 -12.031 -18.078 1 80.56 168 ILE B CA 1
ATOM 4184 C C . ILE B 1 168 ? -14.516 -12.844 -18.078 1 80.56 168 ILE B C 1
ATOM 4186 O O . ILE B 1 168 ? -15.156 -13.008 -17.047 1 80.56 168 ILE B O 1
ATOM 4190 N N . THR B 1 169 ? -14.953 -13.211 -19.219 1 81.44 169 THR B N 1
ATOM 4191 C CA . THR B 1 169 ? -16.125 -14.07 -19.359 1 81.44 169 THR B CA 1
ATOM 4192 C C . THR B 1 169 ? -15.766 -15.531 -19.109 1 81.44 169 THR B C 1
ATOM 4194 O O . THR B 1 169 ? -14.602 -15.914 -19.234 1 81.44 169 THR B O 1
ATOM 4197 N N . PRO B 1 170 ? -16.719 -16.266 -18.641 1 81.75 170 PRO B N 1
ATOM 4198 C CA . PRO B 1 170 ? -16.453 -17.688 -18.469 1 81.75 170 PRO B CA 1
ATOM 4199 C C . PRO B 1 170 ? -15.914 -18.344 -19.734 1 81.75 170 PRO B C 1
ATOM 4201 O O . PRO B 1 170 ? -15.094 -19.266 -19.656 1 81.75 170 PRO B O 1
ATOM 4204 N N . GLU B 1 171 ? -16.281 -17.844 -20.859 1 84.81 171 GLU B N 1
ATOM 4205 C CA . GLU B 1 171 ? -15.789 -18.375 -22.125 1 84.81 171 GLU B CA 1
ATOM 4206 C C . GLU B 1 171 ? -14.297 -18.094 -22.297 1 84.81 171 GLU B C 1
ATOM 4208 O O . GLU B 1 171 ? -13.547 -18.969 -22.719 1 84.81 171 GLU B O 1
ATOM 4213 N N . TYR B 1 172 ? -13.961 -16.969 -21.922 1 87.06 172 TYR B N 1
ATOM 4214 C CA . TYR B 1 172 ? -12.555 -16.609 -22.016 1 87.06 172 TYR B CA 1
ATOM 4215 C C . TYR B 1 172 ? -11.711 -17.391 -21.031 1 87.06 172 TYR B C 1
ATOM 4217 O O . TYR B 1 172 ? -10.586 -17.797 -21.328 1 87.06 172 TYR B O 1
ATOM 4225 N N . LEU B 1 173 ? -12.289 -17.547 -19.922 1 87.94 173 LEU B N 1
ATOM 4226 C CA . LEU B 1 173 ? -11.594 -18.344 -18.922 1 87.94 173 LEU B CA 1
ATOM 4227 C C . LEU B 1 173 ? -11.367 -19.766 -19.438 1 87.94 173 LEU B C 1
ATOM 4229 O O . LEU B 1 173 ? -10.305 -20.359 -19.188 1 87.94 173 LEU B O 1
ATOM 4233 N N . ARG B 1 174 ? -12.328 -20.281 -20.141 1 88.62 174 ARG B N 1
ATOM 4234 C CA . ARG B 1 174 ? -12.195 -21.609 -20.734 1 88.62 174 ARG B CA 1
ATOM 4235 C C . ARG B 1 174 ? -11.062 -21.641 -21.75 1 88.62 174 ARG B C 1
ATOM 4237 O O . ARG B 1 174 ? -10.281 -22.594 -21.781 1 88.62 174 ARG B O 1
ATOM 4244 N N . VAL B 1 175 ? -10.992 -20.594 -22.453 1 89.38 175 VAL B N 1
ATOM 4245 C CA . VAL B 1 175 ? -9.945 -20.5 -23.469 1 89.38 175 VAL B CA 1
ATOM 4246 C C . VAL B 1 175 ? -8.578 -20.406 -22.797 1 89.38 175 VAL B C 1
ATOM 4248 O O . VAL B 1 175 ? -7.625 -21.047 -23.219 1 89.38 175 VAL B O 1
ATOM 4251 N N . LEU B 1 176 ? -8.508 -19.672 -21.734 1 88.75 176 LEU B N 1
ATOM 4252 C CA . LEU B 1 176 ? -7.258 -19.484 -21.016 1 88.75 176 LEU B CA 1
ATOM 4253 C C . LEU B 1 176 ? -6.797 -20.797 -20.391 1 88.75 176 LEU B C 1
ATOM 4255 O O . LEU B 1 176 ? -5.605 -21.109 -20.406 1 88.75 176 LEU B O 1
ATOM 4259 N N . LEU B 1 177 ? -7.734 -21.578 -19.906 1 89.62 177 LEU B N 1
ATOM 4260 C CA . LEU B 1 177 ? -7.395 -22.812 -19.203 1 89.62 177 LEU B CA 1
ATOM 4261 C C . LEU B 1 177 ? -7.133 -23.938 -20.188 1 89.62 177 LEU B C 1
ATOM 4263 O O . LEU B 1 177 ? -6.531 -24.953 -19.844 1 89.62 177 LEU B O 1
ATOM 4267 N N . SER B 1 178 ? -7.621 -23.75 -21.391 1 88.38 178 SER B N 1
ATOM 4268 C CA . SER B 1 178 ? -7.387 -24.75 -22.438 1 88.38 178 SER B CA 1
ATOM 4269 C C . SER B 1 178 ? -6.016 -24.578 -23.078 1 88.38 178 SER B C 1
ATOM 4271 O O . SER B 1 178 ? -5.547 -25.453 -23.797 1 88.38 178 SER B O 1
ATOM 4273 N N . ASN B 1 179 ? -5.371 -23.469 -22.703 1 88.19 179 ASN B N 1
ATOM 4274 C CA . ASN B 1 179 ? -4.02 -23.234 -23.188 1 88.19 179 ASN B CA 1
ATOM 4275 C C . ASN B 1 179 ? -3.033 -24.25 -22.641 1 88.19 179 ASN B C 1
ATOM 4277 O O . ASN B 1 179 ? -3.045 -24.547 -21.438 1 88.19 179 ASN B O 1
ATOM 4281 N N . SER B 1 180 ? -2.23 -24.781 -23.453 1 83.94 180 SER B N 1
ATOM 4282 C CA . SER B 1 180 ? -1.286 -25.844 -23.094 1 83.94 180 SER B CA 1
ATOM 4283 C C . SER B 1 180 ? -0.246 -25.328 -22.109 1 83.94 180 SER B C 1
ATOM 4285 O O . SER B 1 180 ? 0.379 -26.125 -21.391 1 83.94 180 SER B O 1
ATOM 4287 N N . MET B 1 181 ? -0.154 -24.078 -22.062 1 86.5 181 MET B N 1
ATOM 4288 C CA . MET B 1 181 ? 0.862 -23.5 -21.188 1 86.5 181 MET B CA 1
ATOM 4289 C C . MET B 1 181 ? 0.381 -23.469 -19.734 1 86.5 181 MET B C 1
ATOM 4291 O O . MET B 1 181 ? 1.189 -23.359 -18.812 1 86.5 181 MET B O 1
ATOM 4295 N N . VAL B 1 182 ? -0.919 -23.531 -19.562 1 90.56 182 VAL B N 1
ATOM 4296 C CA . VAL B 1 182 ? -1.491 -23.438 -18.234 1 90.56 182 VAL B CA 1
ATOM 4297 C C . VAL B 1 182 ? -1.686 -24.828 -17.641 1 90.56 182 VAL B C 1
ATOM 4299 O O . VAL B 1 182 ? -2.283 -25.703 -18.281 1 90.56 182 VAL B O 1
ATOM 4302 N N . GLN B 1 183 ? -1.101 -25.031 -16.547 1 92.06 183 GLN B N 1
ATOM 4303 C CA . GLN B 1 183 ? -1.205 -26.312 -15.875 1 92.06 183 GLN B CA 1
ATOM 4304 C C . GLN B 1 183 ? -2.119 -26.234 -14.656 1 92.06 183 GLN B C 1
ATOM 4306 O O . GLN B 1 183 ? -2.105 -25.234 -13.93 1 92.06 183 GLN B O 1
ATOM 4311 N N . ARG B 1 184 ? -2.959 -27.281 -14.531 1 91.81 184 ARG B N 1
ATOM 4312 C CA . ARG B 1 184 ? -3.795 -27.375 -13.336 1 91.81 184 ARG B CA 1
ATOM 4313 C C . ARG B 1 184 ? -3.045 -28.047 -12.195 1 91.81 184 ARG B C 1
ATOM 4315 O O . ARG B 1 184 ? -2.598 -29.188 -12.328 1 91.81 184 ARG B O 1
ATOM 4322 N N . VAL B 1 185 ? -2.795 -27.312 -11.172 1 93.31 185 VAL B N 1
ATOM 4323 C CA . VAL B 1 185 ? -2.018 -27.828 -10.047 1 93.31 185 VAL B CA 1
ATOM 4324 C C . VAL B 1 185 ? -2.959 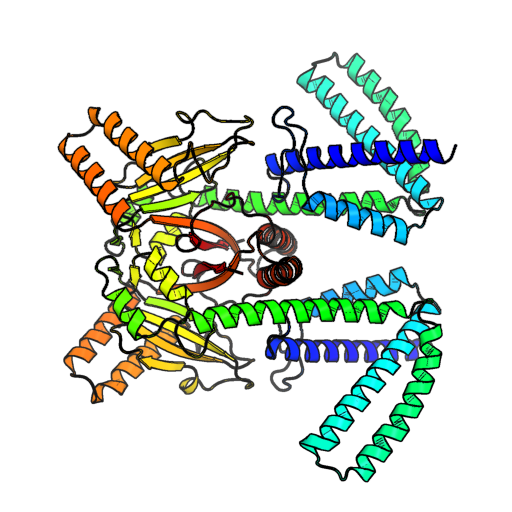-28.266 -8.922 1 93.31 185 VAL B C 1
ATOM 4326 O O . VAL B 1 185 ? -4.047 -27.703 -8.766 1 93.31 185 VAL B O 1
ATOM 4329 N N . PRO B 1 186 ? -2.543 -29.219 -8.203 1 92.5 186 PRO B N 1
ATOM 4330 C CA . PRO B 1 186 ? -3.41 -29.703 -7.125 1 92.5 186 PRO B CA 1
ATOM 4331 C C . PRO B 1 186 ? -3.566 -28.688 -5.996 1 92.5 186 PRO B C 1
ATOM 4333 O O . PRO B 1 186 ? -2.617 -27.969 -5.672 1 92.5 186 PRO B O 1
ATOM 4336 N N . GLY B 1 187 ? -4.816 -28.594 -5.484 1 93.75 187 GLY B N 1
ATOM 4337 C CA . GLY B 1 187 ? -5.098 -27.703 -4.371 1 93.75 187 GLY B CA 1
ATOM 4338 C C . GLY B 1 187 ? -6.371 -26.891 -4.551 1 93.75 187 GLY B C 1
ATOM 4339 O O . GLY B 1 187 ? -7.086 -27.078 -5.543 1 93.75 187 GLY B O 1
ATOM 4340 N N . ILE B 1 188 ? -6.68 -26.156 -3.521 1 94.31 188 ILE B N 1
ATOM 4341 C CA . ILE B 1 188 ? -7.855 -25.297 -3.557 1 94.31 188 ILE B CA 1
ATOM 4342 C C . ILE B 1 188 ? -7.418 -23.828 -3.555 1 94.31 188 ILE B C 1
ATOM 4344 O O . ILE B 1 188 ? -6.57 -23.422 -2.754 1 94.31 188 ILE B O 1
ATOM 4348 N N . CYS B 1 189 ? -7.828 -23.141 -4.477 1 94.19 189 CYS B N 1
ATOM 4349 C CA . CYS B 1 189 ? -7.559 -21.703 -4.531 1 94.19 189 CYS B CA 1
ATOM 4350 C C . CYS B 1 189 ? -8.828 -20.906 -4.281 1 94.19 189 CYS B C 1
ATOM 4352 O O . CYS B 1 189 ? -9.828 -21.062 -4.992 1 94.19 189 CYS B O 1
ATOM 4354 N N . LEU B 1 190 ? -8.883 -20.188 -3.254 1 91.38 190 LEU B N 1
ATOM 4355 C CA . LEU B 1 190 ? -9.961 -19.234 -2.984 1 91.38 190 LEU B CA 1
ATOM 4356 C C . LEU B 1 190 ? -9.586 -17.844 -3.457 1 91.38 190 LEU B C 1
ATOM 4358 O O . LEU B 1 190 ? -8.781 -17.156 -2.82 1 91.38 190 LEU B O 1
ATOM 4362 N N . PHE B 1 191 ? -10.125 -17.453 -4.508 1 90.81 191 PHE B N 1
ATOM 4363 C CA . PHE B 1 191 ? -9.836 -16.141 -5.094 1 90.81 191 PHE B CA 1
ATOM 4364 C C . PHE B 1 191 ? -10.906 -15.125 -4.695 1 90.81 191 PHE B C 1
ATOM 4366 O O . PHE B 1 191 ? -12.07 -15.258 -5.07 1 90.81 191 PHE B O 1
ATOM 4373 N N . TYR B 1 192 ? -10.508 -14.125 -4.074 1 85.56 192 TYR B N 1
ATOM 4374 C CA . TYR B 1 192 ? -11.461 -13.148 -3.566 1 85.56 192 TYR B CA 1
ATOM 4375 C C . TYR B 1 192 ? -11.656 -12.016 -4.566 1 85.56 192 TYR B C 1
ATOM 4377 O O . TYR B 1 192 ? -10.688 -11.477 -5.105 1 85.56 192 TYR B O 1
ATOM 4385 N N . SER B 1 193 ? -12.852 -11.773 -4.902 1 77.19 193 SER B N 1
ATOM 4386 C CA . SER B 1 193 ? -13.203 -10.734 -5.855 1 77.19 193 SER B CA 1
ATOM 4387 C C . SER B 1 193 ? -14.219 -9.758 -5.254 1 77.19 193 SER B C 1
ATOM 4389 O O . SER B 1 193 ? -15.016 -10.133 -4.402 1 77.19 193 SER B O 1
ATOM 4391 N N . ASN B 1 194 ? -14.141 -8.461 -5.652 1 68.12 194 ASN B N 1
ATOM 4392 C CA . ASN B 1 194 ? -15.094 -7.453 -5.195 1 68.12 194 ASN B CA 1
ATOM 4393 C C . ASN B 1 194 ? -16.219 -7.254 -6.199 1 68.12 194 ASN B C 1
ATOM 4395 O O . ASN B 1 194 ? -17.156 -6.48 -5.953 1 68.12 194 ASN B O 1
ATOM 4399 N N . ILE B 1 195 ? -16.094 -7.906 -7.328 1 66.5 195 ILE B N 1
ATOM 4400 C CA . ILE B 1 195 ? -17.125 -7.715 -8.352 1 66.5 195 ILE B CA 1
ATOM 4401 C C . ILE B 1 195 ? -18.172 -8.82 -8.25 1 66.5 195 ILE B C 1
ATOM 4403 O O . ILE B 1 195 ? -17.828 -10 -8.102 1 66.5 195 ILE B O 1
ATOM 4407 N N . GLU B 1 196 ? -19.406 -8.414 -8.156 1 61.22 196 GLU B N 1
ATOM 4408 C CA . GLU B 1 196 ? -20.484 -9.375 -8.016 1 61.22 196 GLU B CA 1
ATOM 4409 C C . GLU B 1 196 ? -20.703 -10.148 -9.32 1 61.22 196 GLU B C 1
ATOM 4411 O O . GLU B 1 196 ? -21.047 -11.336 -9.289 1 61.22 196 GLU B O 1
ATOM 4416 N N . ASP B 1 197 ? -20.547 -9.414 -10.383 1 61.16 197 ASP B N 1
ATOM 4417 C CA . ASP B 1 197 ? -20.859 -10.078 -11.641 1 61.16 197 ASP B CA 1
ATOM 4418 C C . ASP B 1 197 ? -19.609 -10.227 -12.5 1 61.16 197 ASP B C 1
ATOM 4420 O O . ASP B 1 197 ? -18.984 -9.234 -12.875 1 61.16 197 ASP B O 1
ATOM 4424 N N . GLY B 1 198 ? -19.266 -11.438 -12.727 1 66.62 198 GLY B N 1
ATOM 4425 C CA . GLY B 1 198 ? -18.141 -11.711 -13.617 1 66.62 198 GLY B CA 1
ATOM 4426 C C . GLY B 1 198 ? -16.844 -11.969 -12.875 1 66.62 198 GLY B C 1
ATOM 4427 O O . GLY B 1 198 ? -16.828 -12.039 -11.648 1 66.62 198 GLY B O 1
ATOM 4428 N N . LEU B 1 199 ? -15.93 -12.289 -13.672 1 78.44 199 LEU B N 1
ATOM 4429 C CA . LEU B 1 199 ? -14.617 -12.594 -13.117 1 78.44 199 LEU B CA 1
ATOM 4430 C C . LEU B 1 199 ? -13.688 -11.391 -13.234 1 78.44 199 LEU B C 1
ATOM 4432 O O . LEU B 1 199 ? -13.75 -10.648 -14.219 1 78.44 199 LEU B O 1
ATOM 4436 N N . THR B 1 200 ? -13.031 -11.062 -12.258 1 81.88 200 THR B N 1
ATOM 4437 C CA . THR B 1 200 ? -12.102 -9.938 -12.219 1 81.88 200 THR B CA 1
ATOM 4438 C C . THR B 1 200 ? -10.969 -10.148 -13.219 1 81.88 200 THR B C 1
ATOM 4440 O O . THR B 1 200 ? -10.547 -11.281 -13.461 1 81.88 200 THR B O 1
ATOM 4443 N N . PRO B 1 201 ? -10.523 -9.109 -13.883 1 86.88 201 PRO B N 1
ATOM 4444 C CA . PRO B 1 201 ? -9.367 -9.211 -14.781 1 86.88 201 PRO B CA 1
ATOM 4445 C C . PRO B 1 201 ? -8.117 -9.719 -14.07 1 86.88 201 PRO B C 1
ATOM 4447 O O . PRO B 1 201 ? -7.195 -10.227 -14.711 1 86.88 201 PRO B O 1
ATOM 4450 N N . LEU B 1 202 ? -8.164 -9.641 -12.812 1 88.19 202 LEU B N 1
ATOM 4451 C CA . LEU B 1 202 ? -7.016 -10.062 -12.016 1 88.19 202 LEU B CA 1
ATOM 4452 C C . LEU B 1 202 ? -6.809 -11.57 -12.117 1 88.19 202 LEU B C 1
ATOM 4454 O O . LEU B 1 202 ? -5.672 -12.039 -12.156 1 88.19 202 LEU B O 1
ATOM 4458 N N . LEU B 1 203 ? -7.902 -12.289 -12.195 1 89.38 203 LEU B N 1
ATOM 4459 C CA . LEU B 1 203 ? -7.797 -13.734 -12.336 1 89.38 203 LEU B CA 1
ATOM 4460 C C . LEU B 1 203 ? -7.125 -14.109 -13.656 1 89.38 203 LEU B C 1
ATOM 4462 O O . LEU B 1 203 ? -6.234 -14.961 -13.688 1 89.38 203 LEU B O 1
ATOM 4466 N N . GLY B 1 204 ? -7.574 -13.453 -14.688 1 89.38 204 GLY B N 1
ATOM 4467 C CA . GLY B 1 204 ? -6.938 -13.688 -15.977 1 89.38 204 GLY B CA 1
ATOM 4468 C C . GLY B 1 204 ? -5.469 -13.312 -15.992 1 89.38 204 GLY B C 1
ATOM 4469 O O . GLY B 1 204 ? -4.645 -14.023 -16.562 1 89.38 204 GLY B O 1
ATOM 4470 N N . HIS B 1 205 ? -5.203 -12.188 -15.367 1 90.75 205 HIS B N 1
ATOM 4471 C CA . HIS B 1 205 ? -3.822 -11.727 -15.258 1 90.75 205 HIS B CA 1
ATOM 4472 C C . HIS B 1 205 ? -2.967 -12.734 -14.492 1 90.75 205 HIS B C 1
ATOM 4474 O O . HIS B 1 205 ? -1.834 -13.016 -14.891 1 90.75 205 HIS B O 1
ATOM 4480 N N . TYR B 1 206 ? -3.547 -13.281 -13.531 1 91.44 206 TYR B N 1
ATOM 4481 C CA . TYR B 1 206 ? -2.846 -14.273 -12.719 1 91.44 206 TYR B CA 1
ATOM 4482 C C . TYR B 1 206 ? -2.572 -15.539 -13.516 1 91.44 206 TYR B C 1
ATOM 4484 O O . TYR B 1 206 ? -1.445 -16.047 -13.531 1 91.44 206 TYR B O 1
ATOM 4492 N N . ILE B 1 207 ? -3.535 -16.016 -14.18 1 92.25 207 ILE B N 1
ATOM 4493 C CA . ILE B 1 207 ? -3.416 -17.266 -14.945 1 92.25 207 ILE B CA 1
ATOM 4494 C C . ILE B 1 207 ? -2.424 -17.062 -16.094 1 92.25 207 ILE B C 1
ATOM 4496 O O . ILE B 1 207 ? -1.588 -17.938 -16.359 1 92.25 207 ILE B O 1
ATOM 4500 N N . LYS B 1 208 ? -2.465 -15.945 -16.688 1 90.69 208 LYS B N 1
ATOM 4501 C CA . LYS B 1 208 ? -1.603 -15.672 -17.828 1 90.69 208 LYS B CA 1
ATOM 4502 C C . LYS B 1 208 ? -0.138 -15.586 -17.406 1 90.69 208 LYS B C 1
ATOM 4504 O O . LYS B 1 208 ? 0.755 -15.969 -18.172 1 90.69 208 LYS B O 1
ATOM 4509 N N . ASN B 1 209 ? 0.079 -15.117 -16.234 1 91.44 209 ASN B N 1
ATOM 4510 C CA . ASN B 1 209 ? 1.455 -14.891 -15.805 1 91.44 209 ASN B CA 1
ATOM 4511 C C . ASN B 1 209 ? 1.984 -16.062 -14.977 1 91.44 209 ASN B C 1
ATOM 4513 O O . ASN B 1 209 ? 3.162 -16.406 -15.07 1 91.44 209 ASN B O 1
ATOM 4517 N N . ALA B 1 210 ? 1.159 -16.641 -14.195 1 91.81 210 ALA B N 1
ATOM 4518 C CA . ALA B 1 210 ? 1.595 -17.766 -13.367 1 91.81 210 ALA B CA 1
ATOM 4519 C C . ALA B 1 210 ? 1.57 -19.078 -14.148 1 91.81 210 ALA B C 1
ATOM 4521 O O . ALA B 1 210 ? 2.229 -20.047 -13.766 1 91.81 210 ALA B O 1
ATOM 4522 N N . HIS B 1 211 ? 0.833 -19.172 -15.227 1 92.94 211 HIS B N 1
ATOM 4523 C CA . HIS B 1 211 ? 0.674 -20.359 -16.062 1 92.94 211 HIS B CA 1
ATOM 4524 C C . HIS B 1 211 ? 0.192 -21.547 -15.234 1 92.94 211 HIS B C 1
ATOM 4526 O O . HIS B 1 211 ? 0.608 -22.688 -15.477 1 92.94 211 HIS B O 1
ATOM 4532 N N . ALA B 1 212 ? -0.549 -21.219 -14.195 1 92.81 212 ALA B N 1
ATOM 4533 C CA . ALA B 1 212 ? -1.048 -22.297 -13.336 1 92.81 212 ALA B CA 1
ATOM 4534 C C . ALA B 1 212 ? -2.318 -21.859 -12.609 1 92.81 212 ALA B C 1
ATOM 4536 O O . ALA B 1 212 ? -2.525 -20.672 -12.352 1 92.81 212 ALA B O 1
ATOM 4537 N N . LEU B 1 213 ? -3.168 -22.828 -12.391 1 93.81 213 LEU B N 1
ATOM 4538 C CA . LEU B 1 213 ? -4.375 -22.656 -11.586 1 93.81 213 LEU B CA 1
ATOM 4539 C C . LEU B 1 213 ? -4.711 -23.938 -10.828 1 93.81 213 LEU B C 1
ATOM 4541 O O . LEU B 1 213 ? -4.582 -25.031 -11.367 1 93.81 213 LEU B O 1
ATOM 4545 N N . HIS B 1 214 ? -5.074 -23.734 -9.688 1 95 214 HIS B N 1
ATOM 4546 C CA . HIS B 1 214 ? -5.422 -24.891 -8.867 1 95 214 HIS B CA 1
ATOM 4547 C C . HIS B 1 214 ? -6.59 -25.672 -9.469 1 95 214 HIS B C 1
ATOM 4549 O O . HIS B 1 214 ? -7.441 -25.094 -10.141 1 95 214 HIS B O 1
ATOM 4555 N N . THR B 1 215 ? -6.66 -26.969 -9.242 1 93.5 215 THR B N 1
ATOM 4556 C CA . THR B 1 215 ? -7.676 -27.844 -9.797 1 93.5 215 THR B CA 1
ATOM 4557 C C . THR B 1 215 ? -9.07 -27.422 -9.352 1 93.5 215 THR B C 1
ATOM 4559 O O . THR B 1 215 ? -10.023 -27.484 -10.125 1 93.5 215 THR B O 1
ATOM 4562 N N . VAL B 1 216 ? -9.125 -27.031 -8.055 1 94.19 216 VAL B N 1
ATOM 4563 C CA . VAL B 1 216 ? -10.383 -26.5 -7.551 1 94.19 216 VAL B CA 1
ATOM 4564 C C . VAL B 1 216 ? -10.219 -25.016 -7.227 1 94.19 216 VAL B C 1
ATOM 4566 O O . VAL B 1 216 ? -9.406 -24.641 -6.379 1 94.19 216 VAL B O 1
ATOM 4569 N N . THR B 1 217 ? -10.852 -24.219 -7.977 1 93.62 217 THR B N 1
ATOM 4570 C CA . THR B 1 217 ? -10.781 -22.766 -7.781 1 93.62 217 THR B CA 1
ATOM 4571 C C . THR B 1 217 ? -12.156 -22.188 -7.465 1 93.62 217 THR B C 1
ATOM 4573 O O . THR B 1 217 ? -13.109 -22.406 -8.219 1 93.62 217 THR B O 1
ATOM 4576 N N . VAL B 1 218 ? -12.227 -21.547 -6.336 1 92.62 218 VAL B N 1
ATOM 4577 C CA . VAL B 1 218 ? -13.469 -20.938 -5.902 1 92.62 218 VAL B CA 1
ATOM 4578 C C . VAL B 1 218 ? -13.328 -19.406 -5.918 1 92.62 218 VAL B C 1
ATOM 4580 O O . VAL B 1 218 ? -12.484 -18.859 -5.211 1 92.62 218 VAL B O 1
ATOM 4583 N N . ILE B 1 219 ? -14.07 -18.781 -6.719 1 90.94 219 ILE B N 1
ATOM 4584 C CA . ILE B 1 219 ? -14.094 -17.328 -6.754 1 90.94 219 ILE B CA 1
ATOM 4585 C C . ILE B 1 219 ? -15.102 -16.797 -5.73 1 90.94 219 ILE B C 1
ATOM 4587 O O . ILE B 1 219 ? -16.312 -16.859 -5.957 1 90.94 219 ILE B O 1
ATOM 4591 N N . ALA B 1 220 ? -14.578 -16.297 -4.691 1 87.69 220 ALA B N 1
ATOM 4592 C CA . ALA B 1 220 ? -15.422 -15.867 -3.574 1 87.69 220 ALA B CA 1
ATOM 4593 C C . ALA B 1 220 ? -15.695 -14.367 -3.643 1 87.69 220 ALA B C 1
ATOM 4595 O O . ALA B 1 220 ? -14.766 -13.562 -3.701 1 87.69 220 ALA B O 1
ATOM 4596 N N . THR B 1 221 ? -16.906 -14.039 -3.713 1 85.12 221 THR B N 1
ATOM 4597 C CA . THR B 1 221 ? -17.328 -12.648 -3.656 1 85.12 221 THR B CA 1
ATOM 4598 C C . THR B 1 221 ? -17.984 -12.336 -2.311 1 85.12 221 THR B C 1
ATOM 4600 O O . THR B 1 221 ? -18.922 -13.016 -1.901 1 85.12 221 THR B O 1
ATOM 4603 N N . LEU B 1 222 ? -17.453 -11.367 -1.67 1 79.5 222 LEU B N 1
ATOM 4604 C CA . LEU B 1 222 ? -17.969 -11.008 -0.359 1 79.5 222 LEU B CA 1
ATOM 4605 C C . LEU B 1 222 ? -19.031 -9.914 -0.481 1 79.5 222 LEU B C 1
ATOM 4607 O O . LEU B 1 222 ? -18.781 -8.867 -1.088 1 79.5 222 LEU B O 1
ATOM 4611 N N . LYS B 1 223 ? -20.188 -10.234 -0.046 1 79.31 223 LYS B N 1
ATOM 4612 C CA . LYS B 1 223 ? -21.297 -9.273 -0.041 1 79.31 223 LYS B CA 1
ATOM 4613 C C . LYS B 1 223 ? -21.766 -8.992 1.382 1 79.31 223 LYS B C 1
ATOM 4615 O O . LYS B 1 223 ? -22.188 -9.906 2.098 1 79.31 223 LYS B O 1
ATOM 4620 N N . ARG B 1 224 ? -21.672 -7.758 1.707 1 74.25 224 ARG B N 1
ATOM 4621 C CA . ARG B 1 224 ? -22.141 -7.352 3.033 1 74.25 224 ARG B CA 1
ATOM 4622 C C . ARG B 1 224 ? -23.625 -7.039 3.027 1 74.25 224 ARG B C 1
ATOM 4624 O O . ARG B 1 224 ? -24.109 -6.289 2.174 1 74.25 224 ARG B O 1
ATOM 4631 N N . LEU B 1 225 ? -24.344 -7.711 3.945 1 76.19 225 LEU B N 1
ATOM 4632 C CA . LEU B 1 225 ? -25.781 -7.48 4.066 1 76.19 225 LEU B CA 1
ATOM 4633 C C . LEU B 1 225 ? -26.094 -6.629 5.293 1 76.19 225 LEU B C 1
ATOM 4635 O O . LEU B 1 225 ? -25.359 -6.676 6.289 1 76.19 225 LEU B O 1
ATOM 4639 N N . PRO B 1 226 ? -27.047 -5.785 5.23 1 74.06 226 PRO B N 1
ATOM 4640 C CA . PRO B 1 226 ? -27.438 -4.934 6.359 1 74.06 226 PRO B CA 1
ATOM 4641 C C . PRO B 1 226 ? -28.203 -5.695 7.434 1 74.06 226 PRO B C 1
ATOM 4643 O O . PRO B 1 226 ? -29.312 -5.297 7.801 1 74.06 226 PRO B O 1
ATOM 4646 N N . VAL B 1 227 ? -27.797 -6.875 7.719 1 75.75 227 VAL B N 1
ATOM 4647 C CA . VAL B 1 227 ? -28.391 -7.703 8.766 1 75.75 227 VAL B CA 1
ATOM 4648 C C . VAL B 1 227 ? -27.328 -8.078 9.789 1 75.75 227 VAL B C 1
ATOM 4650 O O . VAL B 1 227 ? -26.125 -8.039 9.492 1 75.75 227 VAL B O 1
ATOM 4653 N N . ALA B 1 228 ? -27.703 -8.242 11.031 1 74.44 228 ALA B N 1
ATOM 4654 C CA . ALA B 1 228 ? -26.75 -8.586 12.086 1 74.44 228 ALA B CA 1
ATOM 4655 C C . ALA B 1 228 ? -26.094 -9.93 11.82 1 74.44 228 ALA B C 1
ATOM 4657 O O . ALA B 1 228 ? -24.859 -10.031 11.805 1 74.44 228 ALA B O 1
ATOM 4658 N N . ASN B 1 229 ? -26.891 -10.977 11.695 1 77.62 229 ASN B N 1
ATOM 4659 C CA . ASN B 1 229 ? -26.359 -12.312 11.422 1 77.62 229 ASN B CA 1
ATOM 4660 C C . ASN B 1 229 ? -27.094 -12.969 10.258 1 77.62 229 ASN B C 1
ATOM 4662 O O . ASN B 1 229 ? -28.312 -12.836 10.125 1 77.62 229 ASN B O 1
ATOM 4666 N N . VAL B 1 230 ? -26.375 -13.477 9.328 1 80.69 230 VAL B N 1
ATOM 4667 C CA . VAL B 1 230 ? -26.938 -14.242 8.219 1 80.69 230 VAL B CA 1
ATOM 4668 C C . VAL B 1 230 ? -27 -15.727 8.602 1 80.69 230 VAL B C 1
ATOM 4670 O O . VAL B 1 230 ? -26.047 -16.266 9.188 1 80.69 230 VAL B O 1
ATOM 4673 N N . ALA B 1 231 ? -28.125 -16.297 8.266 1 81 231 ALA B N 1
ATOM 4674 C CA . ALA B 1 231 ? -28.297 -17.719 8.57 1 81 231 ALA B CA 1
ATOM 4675 C C . ALA B 1 231 ? -27.234 -18.562 7.867 1 81 231 ALA B C 1
ATOM 4677 O O . ALA B 1 231 ? -26.812 -18.234 6.75 1 81 231 ALA B O 1
ATOM 4678 N N . SER B 1 232 ? -26.703 -19.562 8.516 1 76.56 232 SER B N 1
ATOM 4679 C CA . SER B 1 232 ? -25.625 -20.422 8.016 1 76.56 232 SER B CA 1
ATOM 4680 C C . SER B 1 232 ? -25.984 -21.016 6.656 1 76.56 232 SER B C 1
ATOM 4682 O O . SER B 1 232 ? -25.109 -21.172 5.797 1 76.56 232 SER B O 1
ATOM 4684 N N . ARG B 1 233 ? -27.25 -21.25 6.41 1 76.62 233 ARG B N 1
ATOM 4685 C CA . ARG B 1 233 ? -27.688 -21.891 5.168 1 76.62 233 ARG B CA 1
ATOM 4686 C C . ARG B 1 233 ? -27.641 -20.922 4.004 1 76.62 233 ARG B C 1
ATOM 4688 O O . ARG B 1 233 ? -27.484 -21.328 2.85 1 76.62 233 ARG B O 1
ATOM 4695 N N . GLU B 1 234 ? -27.75 -19.688 4.336 1 82.94 234 GLU B N 1
ATOM 4696 C CA . GLU B 1 234 ? -27.812 -18.672 3.283 1 82.94 234 GLU B CA 1
ATOM 4697 C C . GLU B 1 234 ? -26.5 -17.938 3.148 1 82.94 234 GLU B C 1
ATOM 4699 O O . GLU B 1 234 ? -26.359 -17.047 2.301 1 82.94 234 GLU B O 1
ATOM 4704 N N . ARG B 1 235 ? -25.547 -18.359 3.822 1 85.5 235 ARG B N 1
ATOM 4705 C CA . ARG B 1 235 ? -24.281 -17.641 3.863 1 85.5 235 ARG B CA 1
ATOM 4706 C C . ARG B 1 235 ? -23.484 -17.844 2.574 1 85.5 235 ARG B C 1
ATOM 4708 O O . ARG B 1 235 ? -22.844 -16.922 2.082 1 85.5 235 ARG B O 1
ATOM 4715 N N . PHE B 1 236 ? -23.672 -19.125 2.146 1 88.5 236 PHE B N 1
ATOM 4716 C CA . PHE B 1 236 ? -22.891 -19.438 0.953 1 88.5 236 PHE B CA 1
ATOM 4717 C C . PHE B 1 236 ? -23.797 -19.781 -0.219 1 88.5 236 PHE B C 1
ATOM 4719 O O . PHE B 1 236 ? -24.703 -20.609 -0.092 1 88.5 236 PHE B O 1
ATOM 4726 N N . THR B 1 237 ? -23.719 -19.047 -1.238 1 88.75 237 THR B N 1
ATOM 4727 C CA . THR B 1 237 ? -24.391 -19.375 -2.492 1 88.75 237 THR B CA 1
ATOM 4728 C C . THR B 1 237 ? -23.375 -19.766 -3.564 1 88.75 237 THR B C 1
ATOM 4730 O O . THR B 1 237 ? -22.578 -18.938 -3.998 1 88.75 237 THR B O 1
ATOM 4733 N N . ILE B 1 238 ? -23.406 -21 -3.955 1 90.94 238 ILE B N 1
ATOM 4734 C CA . ILE B 1 238 ? -22.406 -21.531 -4.883 1 90.94 238 ILE B CA 1
ATOM 4735 C C . ILE B 1 238 ? -23.016 -21.656 -6.277 1 90.94 238 ILE B C 1
ATOM 4737 O O . ILE B 1 238 ? -24.188 -22.031 -6.418 1 90.94 238 ILE B O 1
ATOM 4741 N N . LYS B 1 239 ? -22.25 -21.234 -7.215 1 87.56 239 LYS B N 1
ATOM 4742 C CA . LYS B 1 239 ? -22.656 -21.375 -8.617 1 87.56 239 LYS B CA 1
ATOM 4743 C C . LYS B 1 239 ? -21.531 -22 -9.438 1 87.56 239 LYS B C 1
ATOM 4745 O O . LYS B 1 239 ? -20.344 -21.734 -9.195 1 87.56 239 LYS B O 1
ATOM 4750 N N . ASN B 1 240 ? -21.906 -22.875 -10.289 1 87.38 240 ASN B N 1
ATOM 4751 C CA . ASN B 1 240 ? -20.953 -23.453 -11.227 1 87.38 240 ASN B CA 1
ATOM 4752 C C . ASN B 1 240 ? -20.734 -22.547 -12.438 1 87.38 240 ASN B C 1
ATOM 4754 O O . ASN B 1 240 ? -21.703 -22.109 -13.062 1 87.38 240 ASN B O 1
ATOM 4758 N N . LEU B 1 241 ? -19.531 -22.203 -12.766 1 84.31 241 LEU B N 1
ATOM 4759 C CA . LEU B 1 241 ? -19.219 -21.266 -13.844 1 84.31 241 LEU B CA 1
ATOM 4760 C C . LEU B 1 241 ? -19.047 -22.016 -15.164 1 84.31 241 LEU B C 1
ATOM 4762 O O . LEU B 1 241 ? -18.656 -21.422 -16.172 1 84.31 241 LEU B O 1
ATOM 4766 N N . GLY B 1 242 ? -19.234 -23.297 -15.227 1 81.44 242 GLY B N 1
ATOM 4767 C CA . GLY B 1 242 ? -19.219 -24.062 -16.469 1 81.44 242 GLY B CA 1
ATOM 4768 C C . GLY B 1 242 ? -17.844 -24.641 -16.781 1 81.44 242 GLY B C 1
ATOM 4769 O O . GLY B 1 242 ? -17.609 -25.125 -17.891 1 81.44 242 GLY B O 1
ATOM 4770 N N . ILE B 1 243 ? -16.953 -24.484 -15.977 1 85.25 243 ILE B N 1
ATOM 4771 C CA . ILE B 1 243 ? -15.602 -25.016 -16.141 1 85.25 243 ILE B CA 1
ATOM 4772 C C . ILE B 1 243 ? -15.312 -26.016 -15.023 1 85.25 243 ILE B C 1
ATOM 4774 O O . ILE B 1 243 ? -15.641 -25.781 -13.859 1 85.25 243 ILE B O 1
ATOM 4778 N N . ALA B 1 244 ? -14.742 -27.078 -15.453 1 84.5 244 ALA B N 1
ATOM 4779 C CA . ALA B 1 244 ? -14.461 -28.125 -14.477 1 84.5 244 ALA B CA 1
ATOM 4780 C C . ALA B 1 244 ? -13.562 -27.609 -13.352 1 84.5 244 ALA B C 1
ATOM 4782 O O . ALA B 1 244 ? -12.477 -27.094 -13.617 1 84.5 244 ALA B O 1
ATOM 4783 N N . GLY B 1 245 ? -14.086 -27.656 -12.117 1 88.94 245 GLY B N 1
ATOM 4784 C CA . GLY B 1 245 ? -13.281 -27.328 -10.953 1 88.94 245 GLY B CA 1
ATOM 4785 C C . GLY B 1 245 ? -13.336 -25.859 -10.586 1 88.94 245 GLY B C 1
ATOM 4786 O O . GLY B 1 245 ? -12.641 -25.406 -9.664 1 88.94 245 GLY B O 1
ATOM 4787 N N . VAL B 1 246 ? -14.031 -25.078 -11.367 1 90.19 246 VAL B N 1
ATOM 4788 C CA . VAL B 1 246 ? -14.133 -23.656 -11.086 1 90.19 246 VAL B CA 1
ATOM 4789 C C . VAL B 1 246 ? -15.555 -23.312 -10.625 1 90.19 246 VAL B C 1
ATOM 4791 O O . VAL B 1 246 ? -16.531 -23.625 -11.32 1 90.19 246 VAL B O 1
ATOM 4794 N N . TYR B 1 247 ? -15.656 -22.688 -9.477 1 91 247 TYR B N 1
ATOM 4795 C CA . TYR B 1 247 ? -16.953 -22.375 -8.891 1 91 247 TYR B CA 1
ATOM 4796 C C . TYR B 1 247 ? -17.016 -20.922 -8.438 1 91 247 TYR B C 1
ATOM 4798 O O . TYR B 1 247 ? -15.992 -20.328 -8.117 1 91 247 TYR B O 1
ATOM 4806 N N . GLY B 1 248 ? -18.094 -20.406 -8.531 1 89.44 248 GLY B N 1
ATOM 4807 C CA . GLY B 1 248 ? -18.375 -19.109 -7.914 1 89.44 248 GLY B CA 1
ATOM 4808 C C . GLY B 1 248 ? -19.078 -19.219 -6.582 1 89.44 248 GLY B C 1
ATOM 4809 O O . GLY B 1 248 ? -19.969 -20.062 -6.414 1 89.44 248 GLY B O 1
ATOM 4810 N N . CYS B 1 249 ? -18.562 -18.5 -5.641 1 89.44 249 CYS B N 1
ATOM 4811 C CA . CYS B 1 249 ? -19.172 -18.531 -4.316 1 89.44 249 CYS B CA 1
ATOM 4812 C C . CYS B 1 249 ? -19.484 -17.125 -3.822 1 89.44 249 CYS B C 1
ATOM 4814 O O . CYS B 1 249 ? -18.578 -16.281 -3.73 1 89.44 249 CYS B O 1
ATOM 4816 N N . LEU B 1 250 ? -20.703 -16.859 -3.607 1 88.38 250 LEU B N 1
ATOM 4817 C CA . LEU B 1 250 ? -21.125 -15.609 -2.99 1 88.38 250 LEU B CA 1
ATOM 4818 C C . LEU B 1 250 ? -21.219 -15.758 -1.476 1 88.38 250 LEU B C 1
ATOM 4820 O O . LEU B 1 250 ? -21.984 -16.578 -0.977 1 88.38 250 LEU B O 1
ATOM 4824 N N . VAL B 1 251 ? -20.359 -15.086 -0.785 1 84.81 251 VAL B N 1
ATOM 4825 C CA . VAL B 1 251 ? -20.359 -15.133 0.673 1 84.81 251 VAL B CA 1
ATOM 4826 C C . VAL B 1 251 ? -21.094 -13.922 1.234 1 84.81 251 VAL B C 1
ATOM 4828 O O . VAL B 1 251 ? -20.641 -12.789 1.081 1 84.81 251 VAL B O 1
ATOM 4831 N N . LYS B 1 252 ? -22.219 -14.227 1.814 1 83.31 252 LYS B N 1
ATOM 4832 C CA . LYS B 1 252 ? -23.016 -13.18 2.443 1 83.31 252 LYS B CA 1
ATOM 4833 C C . LYS B 1 252 ? -22.75 -13.102 3.943 1 83.31 252 LYS B C 1
ATOM 4835 O O . LYS B 1 252 ? -22.688 -14.133 4.621 1 83.31 252 LYS B O 1
ATOM 4840 N N . TYR B 1 253 ? -22.438 -11.93 4.445 1 77.5 253 TYR B N 1
ATOM 4841 C CA . TYR B 1 253 ? -22.172 -11.789 5.871 1 77.5 253 TYR B CA 1
ATOM 4842 C C . TYR B 1 253 ? -22.797 -10.516 6.426 1 77.5 253 TYR B C 1
ATOM 4844 O O . TYR B 1 253 ? -22.953 -9.531 5.703 1 77.5 253 TYR B O 1
ATOM 4852 N N . GLY B 1 254 ? -23.266 -10.711 7.617 1 73.38 254 GLY B N 1
ATOM 4853 C CA . GLY B 1 254 ? -23.844 -9.57 8.312 1 73.38 254 GLY B CA 1
ATOM 4854 C C . GLY B 1 254 ? -22.812 -8.742 9.055 1 73.38 254 GLY B C 1
ATOM 4855 O O . GLY B 1 254 ? -21.609 -9.031 9 1 73.38 254 GLY B O 1
ATOM 4856 N N . TYR B 1 255 ? -23.281 -7.707 9.703 1 67.94 255 TYR B N 1
ATOM 4857 C CA . TYR B 1 255 ? -22.359 -6.781 10.344 1 67.94 255 TYR B CA 1
ATOM 4858 C C . TYR B 1 255 ? -21.812 -7.371 11.633 1 67.94 255 TYR B C 1
ATOM 4860 O O . TYR B 1 255 ? -20.75 -6.953 12.109 1 67.94 255 TYR B O 1
ATOM 4868 N N . ALA B 1 256 ? -22.516 -8.352 12.188 1 69.12 256 ALA B N 1
ATOM 4869 C CA . ALA B 1 256 ? -22.062 -8.945 13.453 1 69.12 256 ALA B CA 1
ATOM 4870 C C . ALA B 1 256 ? -21.406 -10.297 13.219 1 69.12 256 ALA B C 1
ATOM 4872 O O . ALA B 1 256 ? -20.875 -10.906 14.148 1 69.12 256 ALA B O 1
ATOM 4873 N N . ASP B 1 257 ? -21.391 -10.727 11.961 1 69.75 257 ASP B N 1
ATOM 4874 C CA . ASP B 1 257 ? -20.828 -12.047 11.664 1 69.75 257 ASP B CA 1
ATOM 4875 C C . ASP B 1 257 ? -19.297 -11.984 11.586 1 69.75 257 ASP B C 1
ATOM 4877 O O . ASP B 1 257 ? -18.734 -11.008 11.102 1 69.75 257 ASP B O 1
ATOM 4881 N N . SER B 1 258 ? -18.625 -12.891 12.32 1 64.19 258 SER B N 1
ATOM 4882 C CA . SER B 1 258 ? -17.188 -13.047 12.18 1 64.19 258 SER B CA 1
ATOM 4883 C C . SER B 1 258 ? -16.828 -13.914 10.977 1 64.19 258 SER B C 1
ATOM 4885 O O . SER B 1 258 ? -17.391 -14.992 10.797 1 64.19 258 SER B O 1
ATOM 4887 N N . LEU B 1 259 ? -16.234 -13.336 10.016 1 62.09 259 LEU B N 1
ATOM 4888 C CA . LEU B 1 259 ? -15.898 -14.078 8.805 1 62.09 259 LEU B CA 1
ATOM 4889 C C . LEU B 1 259 ? -14.875 -15.172 9.094 1 62.09 259 LEU B C 1
ATOM 4891 O O . LEU B 1 259 ? -14.719 -16.109 8.305 1 62.09 259 LEU B O 1
ATOM 4895 N N . GLY B 1 260 ? -14.172 -15.109 10.203 1 61.81 260 GLY B N 1
ATOM 4896 C CA . GLY B 1 260 ? -13.156 -16.109 10.484 1 61.81 260 GLY B CA 1
ATOM 4897 C C . GLY B 1 260 ? -13.742 -17.469 10.867 1 61.81 260 GLY B C 1
ATOM 4898 O O . GLY B 1 260 ? -13.172 -18.5 10.547 1 61.81 260 GLY B O 1
ATOM 4899 N N . THR B 1 261 ? -14.766 -17.484 11.609 1 60.72 261 THR B N 1
ATOM 4900 C CA . THR B 1 261 ? -15.359 -18.734 12.078 1 60.72 261 THR B CA 1
ATOM 4901 C C . THR B 1 261 ? -16.844 -18.797 11.711 1 60.72 261 THR B C 1
ATOM 4903 O O . THR B 1 261 ? -17.578 -17.844 11.945 1 60.72 261 THR B O 1
ATOM 4906 N N . VAL B 1 262 ? -17.125 -19.625 10.75 1 55.47 262 VAL B N 1
ATOM 4907 C CA . VAL B 1 262 ? -18.516 -19.891 10.438 1 55.47 262 VAL B CA 1
ATOM 4908 C C . VAL B 1 262 ? -19 -21.094 11.234 1 55.47 262 VAL B C 1
ATOM 4910 O O . VAL B 1 262 ? -18.609 -22.234 10.953 1 55.47 262 VAL B O 1
ATOM 4913 N N . GLU B 1 263 ? -19.938 -20.812 12.086 1 53.84 263 GLU B N 1
ATOM 4914 C CA . GLU B 1 263 ? -20.562 -21.844 12.906 1 53.84 263 GLU B CA 1
ATOM 4915 C C . GLU B 1 263 ? -19.516 -22.797 13.492 1 53.84 263 GLU B C 1
ATOM 4917 O O . GLU B 1 263 ? -19.672 -24.016 13.438 1 53.84 263 GLU B O 1
ATOM 4922 N N . GLY B 1 264 ? -18.281 -22.25 13.852 1 54.91 264 GLY B N 1
ATOM 4923 C CA . GLY B 1 264 ? -17.281 -23.078 14.508 1 54.91 264 GLY B CA 1
ATOM 4924 C C . GLY B 1 264 ? -16.219 -23.594 13.555 1 54.91 264 GLY B C 1
ATOM 4925 O O . GLY B 1 264 ? -15.148 -24.016 13.984 1 54.91 264 GLY B O 1
ATOM 4926 N N . ASP B 1 265 ? -16.609 -23.703 12.289 1 63.91 265 ASP B N 1
ATOM 4927 C CA . ASP B 1 265 ? -15.656 -24.234 11.32 1 63.91 265 ASP B CA 1
ATOM 4928 C C . ASP B 1 265 ? -14.828 -23.125 10.688 1 63.91 265 ASP B C 1
ATOM 4930 O O . ASP B 1 265 ? -15.258 -21.969 10.641 1 63.91 265 ASP B O 1
ATOM 4934 N N . ASP B 1 266 ? -13.672 -23.578 10.312 1 76.12 266 ASP B N 1
ATOM 4935 C CA . ASP B 1 266 ? -12.82 -22.672 9.547 1 76.12 266 ASP B CA 1
ATOM 4936 C C . ASP B 1 266 ? -13.453 -22.328 8.203 1 76.12 266 ASP B C 1
ATOM 4938 O O . ASP B 1 266 ? -14.234 -23.109 7.652 1 76.12 266 ASP B O 1
ATOM 4942 N N . PHE B 1 267 ? -13.406 -21.156 7.789 1 80.62 267 PHE B N 1
ATOM 4943 C CA . PHE B 1 267 ? -13.977 -20.656 6.543 1 80.62 267 PHE B CA 1
ATOM 4944 C C . PHE B 1 267 ? -13.727 -21.625 5.398 1 80.62 267 PHE B C 1
ATOM 4946 O O . PHE B 1 267 ? -14.633 -21.922 4.617 1 80.62 267 PHE B O 1
ATOM 4953 N N . LEU B 1 268 ? -12.539 -22.203 5.344 1 83.88 268 LEU B N 1
ATOM 4954 C CA . LEU B 1 268 ? -12.188 -23.156 4.293 1 83.88 268 LEU B CA 1
ATOM 4955 C C . LEU B 1 268 ? -13.047 -24.406 4.383 1 83.88 268 LEU B C 1
ATOM 4957 O O . LEU B 1 268 ? -13.539 -24.906 3.369 1 83.88 268 LEU B O 1
ATOM 4961 N N . THR B 1 269 ? -13.18 -24.844 5.551 1 85.56 269 THR B N 1
ATOM 4962 C CA . THR B 1 269 ? -13.969 -26.062 5.758 1 85.56 269 THR B CA 1
ATOM 4963 C C . THR B 1 269 ? -15.438 -25.797 5.441 1 85.56 269 THR B C 1
ATOM 4965 O O . THR B 1 269 ? -16.109 -26.641 4.855 1 85.56 269 THR B O 1
ATOM 4968 N N . ALA B 1 270 ? -15.883 -24.625 5.836 1 85.69 270 ALA B N 1
ATOM 4969 C CA . ALA B 1 270 ? -17.266 -24.266 5.574 1 85.69 270 ALA B CA 1
ATOM 4970 C C . ALA B 1 270 ? -17.547 -24.156 4.074 1 85.69 270 ALA B C 1
ATOM 4972 O O . ALA B 1 270 ? -18.562 -24.656 3.584 1 85.69 270 ALA B O 1
ATOM 4973 N N . VAL B 1 271 ? -16.672 -23.594 3.396 1 87.06 271 VAL B N 1
ATOM 4974 C CA . VAL B 1 271 ? -16.828 -23.422 1.955 1 87.06 271 VAL B CA 1
ATOM 4975 C C . VAL B 1 271 ? -16.75 -24.781 1.261 1 87.06 271 VAL B C 1
ATOM 4977 O O . VAL B 1 271 ? -17.531 -25.062 0.353 1 87.06 271 VAL B O 1
ATOM 4980 N N . THR B 1 272 ? -15.781 -25.625 1.638 1 88.94 272 THR B N 1
ATOM 4981 C CA . THR B 1 272 ? -15.617 -26.938 1.021 1 88.94 272 THR B CA 1
ATOM 4982 C C . THR B 1 272 ? -16.828 -27.812 1.289 1 88.94 272 THR B C 1
ATOM 4984 O O . THR B 1 272 ? -17.234 -28.594 0.426 1 88.94 272 THR B O 1
ATOM 4987 N N . LYS B 1 273 ? -17.344 -27.656 2.475 1 88.56 273 LYS B N 1
ATOM 4988 C CA . LYS B 1 273 ? -18.562 -28.422 2.801 1 88.56 273 LYS B CA 1
ATOM 4989 C C . LYS B 1 273 ? -19.734 -27.969 1.94 1 88.56 273 LYS B C 1
ATOM 4991 O O . LYS B 1 273 ? -20.5 -28.797 1.453 1 88.56 273 LYS B O 1
ATOM 4996 N N . SER B 1 274 ? -19.844 -26.703 1.812 1 89.25 274 SER B N 1
ATOM 4997 C CA . SER B 1 274 ? -20.922 -26.172 0.986 1 89.25 274 SER B CA 1
ATOM 4998 C C . SER B 1 274 ? -20.75 -26.578 -0.475 1 89.25 274 SER B C 1
ATOM 5000 O O . SER B 1 274 ? -21.734 -26.828 -1.172 1 89.25 274 SER B O 1
ATOM 5002 N N . LEU B 1 275 ? -19.547 -26.578 -0.915 1 90.19 275 LEU B N 1
ATOM 5003 C CA . LEU B 1 275 ? -19.266 -27 -2.281 1 90.19 275 LEU B CA 1
ATOM 5004 C C . LEU B 1 275 ? -19.625 -28.469 -2.494 1 90.19 275 LEU B C 1
ATOM 5006 O O . LEU B 1 275 ? -20.188 -28.828 -3.525 1 90.19 275 LEU B O 1
ATOM 5010 N N . LYS B 1 276 ? -19.219 -29.266 -1.531 1 89.5 276 LYS B N 1
ATOM 5011 C CA . LYS B 1 276 ? -19.562 -30.688 -1.604 1 89.5 276 LYS B CA 1
ATOM 5012 C C . LYS B 1 276 ? -21.062 -30.891 -1.652 1 89.5 276 LYS B C 1
ATOM 5014 O O . LYS B 1 276 ? -21.562 -31.703 -2.439 1 89.5 276 LYS B O 1
ATOM 5019 N N . ALA B 1 277 ? -21.75 -30.156 -0.836 1 88.44 277 ALA B N 1
ATOM 5020 C CA . ALA B 1 277 ? -23.203 -30.234 -0.806 1 88.44 277 ALA B CA 1
ATOM 5021 C C . ALA B 1 277 ? -23.812 -29.812 -2.139 1 88.44 277 ALA B C 1
ATOM 5023 O O . ALA B 1 277 ? -24.781 -30.406 -2.617 1 88.44 277 ALA B O 1
ATOM 5024 N N . TYR B 1 278 ? -23.312 -28.812 -2.678 1 88.56 278 TYR B N 1
ATOM 5025 C CA . TYR B 1 278 ? -23.781 -28.312 -3.965 1 88.56 278 TYR B CA 1
ATOM 5026 C C . TYR B 1 278 ? -23.562 -29.344 -5.062 1 88.56 278 TYR B C 1
ATOM 5028 O O . TYR B 1 278 ? -24.453 -29.578 -5.883 1 88.56 278 TYR B O 1
ATOM 5036 N N . ILE B 1 279 ? -22.375 -29.953 -5.074 1 86.25 279 ILE B N 1
ATOM 5037 C CA . ILE B 1 279 ? -22.047 -30.938 -6.086 1 86.25 279 ILE B CA 1
ATOM 5038 C C . ILE B 1 279 ? -22.969 -32.156 -5.945 1 86.25 279 ILE B C 1
ATOM 5040 O O . ILE B 1 279 ? -23.422 -32.719 -6.945 1 86.25 279 ILE B O 1
ATOM 5044 N N . GLU B 1 280 ? -23.234 -32.438 -4.684 1 84.62 280 GLU B N 1
ATOM 5045 C CA . GLU B 1 280 ? -24.125 -33.562 -4.422 1 84.62 280 GLU B CA 1
ATOM 5046 C C . GLU B 1 280 ? -25.562 -33.25 -4.824 1 84.62 280 GLU B C 1
ATOM 5048 O O . GLU B 1 280 ? -26.281 -34.125 -5.301 1 84.62 280 GLU B O 1
ATOM 5053 N N . GLU B 1 281 ? -25.891 -32 -4.621 1 81.62 281 GLU B N 1
ATOM 5054 C CA . GLU B 1 281 ? -27.266 -31.594 -4.926 1 81.62 281 GLU B CA 1
ATOM 5055 C C . GLU B 1 281 ? -27.469 -31.438 -6.43 1 81.62 281 GLU B C 1
ATOM 5057 O O . GLU B 1 281 ? -28.562 -31.688 -6.938 1 81.62 281 GLU B O 1
ATOM 5062 N N . THR B 1 282 ? -26.531 -30.812 -7.074 1 74.75 282 THR B N 1
ATOM 5063 C CA . THR B 1 282 ? -26.656 -30.625 -8.516 1 74.75 282 THR B CA 1
ATOM 5064 C C . THR B 1 282 ? -26.484 -31.938 -9.25 1 74.75 282 THR B C 1
ATOM 5066 O O . THR B 1 282 ? -26.516 -31.984 -10.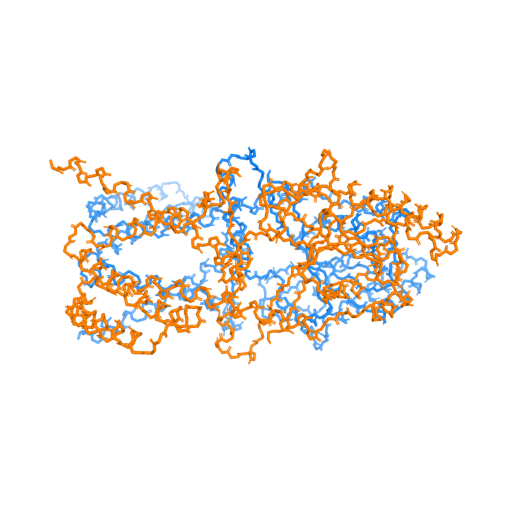484 1 74.75 282 THR B O 1
ATOM 5069 N N . SER B 1 283 ? -26.266 -33.094 -8.586 1 62.97 283 SER B N 1
ATOM 5070 C CA . SER B 1 283 ? -26.094 -34.469 -9.062 1 62.97 283 SER B CA 1
ATOM 5071 C C . SER B 1 283 ? -27.188 -34.844 -10.031 1 62.97 283 SER B C 1
ATOM 5073 O O . SER B 1 283 ? -26.969 -35.656 -10.953 1 62.97 283 SER B O 1
ATOM 5075 N N . ASP B 1 284 ? -28.328 -34.281 -9.914 1 58.56 284 ASP B N 1
ATOM 5076 C CA . ASP B 1 284 ? -29.438 -34.75 -10.75 1 58.56 284 ASP B CA 1
ATOM 5077 C C . ASP B 1 284 ? -29.188 -34.406 -12.219 1 58.56 284 ASP B C 1
ATOM 5079 O O . ASP B 1 284 ? -29.812 -35 -13.102 1 58.56 284 ASP B O 1
ATOM 5083 N N . LYS B 1 285 ? -28.312 -33.406 -12.594 1 58.25 285 LYS B N 1
ATOM 5084 C CA . LYS B 1 285 ? -28.219 -33 -13.984 1 58.25 285 LYS B CA 1
ATOM 5085 C C . LYS B 1 285 ? -26.969 -33.562 -14.656 1 58.25 285 LYS B C 1
ATOM 5087 O O . LYS B 1 285 ? -26.781 -33.438 -15.867 1 58.25 285 LYS B O 1
ATOM 5092 N N . LEU B 1 286 ? -26.031 -34.156 -13.758 1 61 286 LEU B N 1
ATOM 5093 C CA . LEU B 1 286 ? -24.797 -34.656 -14.367 1 61 286 LEU B CA 1
ATOM 5094 C C . LEU B 1 286 ? -24.641 -36.156 -14.156 1 61 286 LEU B C 1
ATOM 5096 O O . LEU B 1 286 ? -25.203 -36.719 -13.211 1 61 286 LEU B O 1
ATOM 5100 N N . PRO B 1 287 ? -24.016 -36.844 -15.172 1 59.97 287 PRO B N 1
ATOM 5101 C CA . PRO B 1 287 ? -23.75 -38.25 -14.977 1 59.97 287 PRO B CA 1
ATOM 5102 C C . PRO B 1 287 ? -23 -38.562 -13.672 1 59.97 287 PRO B C 1
ATOM 5104 O O . PRO B 1 287 ? -22.203 -37.719 -13.219 1 59.97 287 PRO B O 1
ATOM 5107 N N . PHE B 1 288 ? -23.516 -39.562 -12.859 1 55.81 288 PHE B N 1
ATOM 5108 C CA . PHE B 1 288 ? -23.031 -40 -11.555 1 55.81 288 PHE B CA 1
ATOM 5109 C C . PHE B 1 288 ? -21.5 -40.031 -11.516 1 55.81 288 PHE B C 1
ATOM 5111 O O . PHE B 1 288 ? -20.891 -39.625 -10.531 1 55.81 288 PHE B O 1
ATOM 5118 N N . GLU B 1 289 ? -20.812 -40.531 -12.555 1 60.41 289 GLU B N 1
ATOM 5119 C CA . GLU B 1 289 ? -19.359 -40.688 -12.633 1 60.41 289 GLU B CA 1
ATOM 5120 C C . GLU B 1 289 ? -18.672 -39.312 -12.562 1 60.41 289 GLU B C 1
ATOM 5122 O O . GLU B 1 289 ? -17.625 -39.188 -11.914 1 60.41 289 GLU B O 1
ATOM 5127 N N . SER B 1 290 ? -19.359 -38.406 -13.055 1 74.12 290 SER B N 1
ATOM 5128 C CA . SER B 1 290 ? -18.781 -37.062 -13.094 1 74.12 290 SER B CA 1
ATOM 5129 C C . SER B 1 290 ? -18.828 -36.375 -11.719 1 74.12 290 SER B C 1
ATOM 5131 O O . SER B 1 290 ? -17.891 -35.688 -11.32 1 74.12 290 SER B O 1
ATOM 5133 N N . ILE B 1 291 ? -19.828 -36.969 -10.945 1 77.56 291 ILE B N 1
ATOM 5134 C CA . ILE B 1 291 ? -20 -36.406 -9.617 1 77.56 291 ILE B CA 1
ATOM 5135 C C . ILE B 1 291 ? -18.953 -36.969 -8.664 1 77.56 291 ILE B C 1
ATOM 5137 O O . ILE B 1 291 ? -18.328 -36.219 -7.906 1 77.56 291 ILE B O 1
ATOM 5141 N N . GLU B 1 292 ? -18.781 -38.281 -8.711 1 81.69 292 GLU B N 1
ATOM 5142 C CA . GLU B 1 292 ? -17.797 -38.938 -7.848 1 81.69 292 GLU B CA 1
ATOM 5143 C C . GLU B 1 292 ? -16.391 -38.438 -8.148 1 81.69 292 GLU B C 1
ATOM 5145 O O . GLU B 1 292 ? -15.586 -38.25 -7.234 1 81.69 292 GLU B O 1
ATOM 5150 N N . GLU B 1 293 ? -16.203 -38.219 -9.352 1 83.25 293 GLU B N 1
ATOM 5151 C CA . GLU B 1 293 ? -14.898 -37.688 -9.758 1 83.25 293 GLU B CA 1
ATOM 5152 C C . GLU B 1 293 ? -14.672 -36.281 -9.234 1 83.25 293 GLU B C 1
ATOM 5154 O O . GLU B 1 293 ? -13.578 -35.938 -8.781 1 83.25 293 GLU B O 1
ATOM 5159 N N . GLU B 1 294 ? -15.711 -35.562 -9.289 1 85.81 294 GLU B N 1
ATOM 5160 C CA . GLU B 1 294 ? -15.609 -34.188 -8.82 1 85.81 294 GLU B CA 1
ATOM 5161 C C . GLU B 1 294 ? -15.422 -34.125 -7.309 1 85.81 294 GLU B C 1
ATOM 5163 O O . GLU B 1 294 ? -14.656 -33.281 -6.809 1 85.81 294 GLU B O 1
ATOM 5168 N N . ILE B 1 295 ? -16.062 -35 -6.621 1 86.94 295 ILE B N 1
ATOM 5169 C CA . ILE B 1 295 ? -15.945 -35.062 -5.168 1 86.94 295 ILE B CA 1
ATOM 5170 C C . ILE B 1 295 ? -14.555 -35.562 -4.785 1 86.94 295 ILE B C 1
ATOM 5172 O O . ILE B 1 295 ? -13.938 -35.062 -3.844 1 86.94 295 ILE B O 1
ATOM 5176 N N . SER B 1 296 ? -14.156 -36.531 -5.504 1 88.06 296 SER B N 1
ATOM 5177 C CA . SER B 1 296 ? -12.82 -37.062 -5.258 1 88.06 296 SER B CA 1
ATOM 5178 C C . SER B 1 296 ? -11.75 -36 -5.523 1 88.06 296 SER B C 1
ATOM 5180 O O . SER B 1 296 ? -10.797 -35.875 -4.758 1 88.06 296 SER B O 1
ATOM 5182 N N . ASN B 1 297 ? -11.938 -35.25 -6.551 1 88.12 297 ASN B N 1
ATOM 5183 C CA . ASN B 1 297 ? -11.023 -34.156 -6.875 1 88.12 297 ASN B CA 1
ATOM 5184 C C . ASN B 1 297 ? -11.023 -33.094 -5.789 1 88.12 297 ASN B C 1
ATOM 5186 O O . ASN B 1 297 ? -9.977 -32.531 -5.453 1 88.12 297 ASN B O 1
ATOM 5190 N N . LEU B 1 298 ? -12.18 -32.844 -5.316 1 89.88 298 LEU B N 1
ATOM 5191 C CA . LEU B 1 298 ? -12.312 -31.859 -4.258 1 89.88 298 LEU B CA 1
ATOM 5192 C C . LEU B 1 298 ? -11.586 -32.312 -2.996 1 89.88 298 LEU B C 1
ATOM 5194 O O . LEU B 1 298 ? -10.883 -31.531 -2.361 1 89.88 298 LEU B O 1
ATOM 5198 N N . GLU B 1 299 ? -11.727 -33.562 -2.639 1 90.75 299 GLU B N 1
ATOM 5199 C CA . GLU B 1 299 ? -11.07 -34.094 -1.449 1 90.75 299 GLU B CA 1
ATOM 5200 C C . GLU B 1 299 ? -9.555 -34.156 -1.632 1 90.75 299 GLU B C 1
ATOM 5202 O O . GLU B 1 299 ? -8.797 -33.875 -0.698 1 90.75 299 GLU B O 1
ATOM 5207 N N . GLU B 1 300 ? -9.164 -34.5 -2.768 1 90.38 300 GLU B N 1
ATOM 5208 C CA . GLU B 1 300 ? -7.738 -34.5 -3.062 1 90.38 300 GLU B CA 1
ATOM 5209 C C . GLU B 1 300 ? -7.16 -33.094 -3.018 1 90.38 300 GLU B C 1
ATOM 5211 O O . GLU B 1 300 ? -6.066 -32.875 -2.49 1 90.38 300 GLU B O 1
ATOM 5216 N N . ALA B 1 301 ? -7.898 -32.156 -3.586 1 91.5 301 ALA B N 1
ATOM 5217 C CA . ALA B 1 301 ? -7.469 -30.766 -3.578 1 91.5 301 ALA B CA 1
ATOM 5218 C C . ALA B 1 301 ? -7.387 -30.219 -2.154 1 91.5 301 ALA B C 1
ATOM 5220 O O . ALA B 1 301 ? -6.461 -29.484 -1.816 1 91.5 301 ALA B O 1
ATOM 5221 N N . LYS B 1 302 ? -8.336 -30.625 -1.397 1 89.75 302 LYS B N 1
ATOM 5222 C CA . LYS B 1 302 ? -8.352 -30.188 -0.004 1 89.75 302 LYS B CA 1
ATOM 5223 C C . LYS B 1 302 ? -7.141 -30.734 0.753 1 89.75 302 LYS B C 1
ATOM 5225 O O . LYS B 1 302 ? -6.539 -30.031 1.566 1 89.75 302 LYS B O 1
ATOM 5230 N N . SER B 1 303 ? -6.719 -31.922 0.466 1 88.94 303 SER B N 1
ATOM 5231 C CA . SER B 1 303 ? -5.59 -32.562 1.142 1 88.94 303 SER B CA 1
ATOM 5232 C C . SER B 1 303 ? -4.266 -31.953 0.688 1 88.94 303 SER B C 1
ATOM 5234 O O . SER B 1 303 ? -3.287 -31.953 1.437 1 88.94 303 SER B O 1
ATOM 5236 N N . SER B 1 304 ? -4.148 -31.438 -0.508 1 88.75 304 SER B N 1
ATOM 5237 C CA . SER B 1 304 ? -2.926 -30.875 -1.054 1 88.75 304 SER B CA 1
ATOM 5238 C C . SER B 1 304 ? -2.678 -29.469 -0.5 1 88.75 304 SER B C 1
ATOM 5240 O O . SER B 1 304 ? -1.549 -28.969 -0.5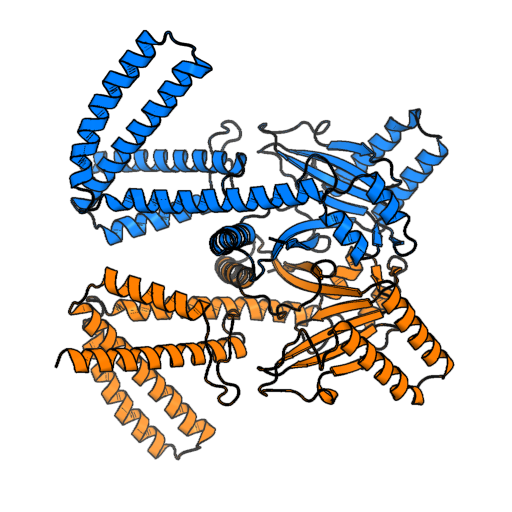29 1 88.75 304 SER B O 1
ATOM 5242 N N . GLY B 1 305 ? -3.719 -28.797 -0.042 1 87.56 305 GLY B N 1
ATOM 5243 C CA . GLY B 1 305 ? -3.555 -27.469 0.534 1 87.56 305 GLY B CA 1
ATOM 5244 C C . GLY B 1 305 ? -4.477 -26.438 -0.081 1 87.56 305 GLY B C 1
ATOM 5245 O O . GLY B 1 305 ? -5.023 -26.656 -1.166 1 87.56 305 GLY B O 1
ATOM 5246 N N . ALA B 1 306 ? -4.703 -25.375 0.687 1 90.88 306 ALA B N 1
ATOM 5247 C CA . ALA B 1 306 ? -5.566 -24.297 0.217 1 90.88 306 ALA B CA 1
ATOM 5248 C C . ALA B 1 306 ? -4.855 -22.953 0.291 1 90.88 306 ALA B C 1
ATOM 5250 O O . ALA B 1 306 ? -4.027 -22.734 1.174 1 90.88 306 ALA B O 1
ATOM 5251 N N . VAL B 1 307 ? -5.078 -22.203 -0.721 1 91.25 307 VAL B N 1
ATOM 5252 C CA . VAL B 1 307 ? -4.473 -20.875 -0.749 1 91.25 307 VAL B CA 1
ATOM 5253 C C . VAL B 1 307 ? -5.562 -19.812 -0.896 1 91.25 307 VAL B C 1
ATOM 5255 O O . VAL B 1 307 ? -6.535 -20 -1.629 1 91.25 307 VAL B O 1
ATOM 5258 N N . HIS B 1 308 ? -5.43 -18.797 -0.125 1 89.62 308 HIS B N 1
ATOM 5259 C CA . HIS B 1 308 ? -6.309 -17.625 -0.231 1 89.62 308 HIS B CA 1
ATOM 5260 C C . HIS B 1 308 ? -5.637 -16.5 -1.005 1 89.62 308 HIS B C 1
ATOM 5262 O O . HIS B 1 308 ? -4.641 -15.938 -0.546 1 89.62 308 HIS B O 1
ATOM 5268 N N . VAL B 1 309 ? -6.156 -16.234 -2.141 1 90.19 309 VAL B N 1
ATOM 5269 C CA . VAL B 1 309 ? -5.543 -15.227 -3.006 1 90.19 309 VAL B CA 1
ATOM 5270 C C . VAL B 1 309 ? -6.391 -13.953 -2.998 1 90.19 309 VAL B C 1
ATOM 5272 O O . VAL B 1 309 ? -7.582 -13.992 -3.307 1 90.19 309 VAL B O 1
ATOM 5275 N N . GLN B 1 310 ? -5.785 -12.938 -2.619 1 86.25 310 GLN B N 1
ATOM 5276 C CA . GLN B 1 310 ? -6.434 -11.633 -2.662 1 86.25 310 GLN B CA 1
ATOM 5277 C C . GLN B 1 310 ? -5.859 -10.766 -3.779 1 86.25 310 GLN B C 1
ATOM 5279 O O . GLN B 1 310 ? -4.641 -10.641 -3.908 1 86.25 310 GLN B O 1
ATOM 5284 N N . GLY B 1 311 ? -6.746 -10.289 -4.59 1 83.94 311 GLY B N 1
ATOM 5285 C CA . GLY B 1 311 ? -6.312 -9.422 -5.672 1 83.94 311 GLY B CA 1
ATOM 5286 C C . GLY B 1 311 ? -6.359 -7.945 -5.312 1 83.94 311 GLY B C 1
ATOM 5287 O O . GLY B 1 311 ? -7.332 -7.48 -4.711 1 83.94 311 GLY B O 1
ATOM 5288 N N . LYS B 1 312 ? -5.254 -7.223 -5.57 1 82.38 312 LYS B N 1
ATOM 5289 C CA . LYS B 1 312 ? -5.184 -5.777 -5.379 1 82.38 312 LYS B CA 1
ATOM 5290 C C . LYS B 1 312 ? -4.887 -5.062 -6.695 1 82.38 312 LYS B C 1
ATOM 5292 O O . LYS B 1 312 ? -3.959 -5.438 -7.414 1 82.38 312 LYS B O 1
ATOM 5297 N N . ALA B 1 313 ? -5.762 -4.184 -7.004 1 84.81 313 ALA B N 1
ATOM 5298 C CA . ALA B 1 313 ? -5.562 -3.414 -8.227 1 84.81 313 ALA B CA 1
ATOM 5299 C C . ALA B 1 313 ? -4.895 -2.074 -7.93 1 84.81 313 ALA B C 1
ATOM 5301 O O . ALA B 1 313 ? -5.238 -1.408 -6.945 1 84.81 313 ALA B O 1
ATOM 5302 N N . ARG B 1 314 ? -3.891 -1.774 -8.711 1 84.44 314 ARG B N 1
ATOM 5303 C CA . ARG B 1 314 ? -3.209 -0.488 -8.609 1 84.44 314 ARG B CA 1
ATOM 5304 C C . ARG B 1 314 ? -3.197 0.228 -9.961 1 84.44 314 ARG B C 1
ATOM 5306 O O . ARG B 1 314 ? -3.303 -0.41 -11.008 1 84.44 314 ARG B O 1
ATOM 5313 N N . PHE B 1 315 ? -3.133 1.528 -9.875 1 86.31 315 PHE B N 1
ATOM 5314 C CA . PHE B 1 315 ? -3.119 2.293 -11.117 1 86.31 315 PHE B CA 1
ATOM 5315 C C . PHE B 1 315 ? -1.696 2.686 -11.492 1 86.31 315 PHE B C 1
ATOM 5317 O O . PHE B 1 315 ? -0.894 3.043 -10.625 1 86.31 315 PHE B O 1
ATOM 5324 N N . HIS B 1 316 ? -1.44 2.426 -12.68 1 81.75 316 HIS B N 1
ATOM 5325 C CA . HIS B 1 316 ? -0.189 2.938 -13.227 1 81.75 316 HIS B CA 1
ATOM 5326 C C . HIS B 1 316 ? -0.392 4.297 -13.891 1 81.75 316 HIS B C 1
ATOM 5328 O O . HIS B 1 316 ? -1.021 4.391 -14.945 1 81.75 316 HIS B O 1
ATOM 5334 N N . VAL B 1 317 ? 0.113 5.305 -13.18 1 77.12 317 VAL B N 1
ATOM 5335 C CA . VAL B 1 317 ? -0.036 6.656 -13.711 1 77.12 317 VAL B CA 1
ATOM 5336 C C . VAL B 1 317 ? 1.117 6.973 -14.656 1 77.12 317 VAL B C 1
ATOM 5338 O O . VAL B 1 317 ? 2.283 6.965 -14.25 1 77.12 317 VAL B O 1
ATOM 5341 N N . SER B 1 318 ? 0.751 6.984 -15.898 1 73.06 318 SER B N 1
ATOM 5342 C CA . SER B 1 318 ? 1.765 7.309 -16.891 1 73.06 318 SER B CA 1
ATOM 5343 C C . SER B 1 318 ? 1.947 8.812 -17.031 1 73.06 318 SER B C 1
ATOM 5345 O O . SER B 1 318 ? 1.121 9.594 -16.547 1 73.06 318 SER B O 1
ATOM 5347 N N . GLY B 1 319 ? 3.051 9.219 -17.469 1 67.25 319 GLY B N 1
ATOM 5348 C CA . GLY B 1 319 ? 3.389 10.609 -17.688 1 67.25 319 GLY B CA 1
ATOM 5349 C C . GLY B 1 319 ? 2.418 11.32 -18.625 1 67.25 319 GLY B C 1
ATOM 5350 O O . GLY B 1 319 ? 2.283 12.547 -18.578 1 67.25 319 GLY B O 1
ATOM 5351 N N . GLU B 1 320 ? 1.62 10.531 -19.328 1 72.31 320 GLU B N 1
ATOM 5352 C CA . GLU B 1 320 ? 0.776 11.148 -20.344 1 72.31 320 GLU B CA 1
ATOM 5353 C C . GLU B 1 320 ? -0.577 11.562 -19.766 1 72.31 320 GLU B C 1
ATOM 5355 O O . GLU B 1 320 ? -1.316 12.328 -20.391 1 72.31 320 GLU B O 1
ATOM 5360 N N . ASN B 1 321 ? -0.862 11.156 -18.672 1 79.06 321 ASN B N 1
ATOM 5361 C CA . ASN B 1 321 ? -2.154 11.492 -18.094 1 79.06 321 ASN B CA 1
ATOM 5362 C C . ASN B 1 321 ? -2.189 12.938 -17.609 1 79.06 321 ASN B C 1
ATOM 5364 O O . ASN B 1 321 ? -1.144 13.539 -17.344 1 79.06 321 ASN B O 1
ATOM 5368 N N . GLY B 1 322 ? -3.312 13.539 -17.75 1 81.31 322 GLY B N 1
ATOM 5369 C CA . GLY B 1 322 ? -3.488 14.906 -17.281 1 81.31 322 GLY B CA 1
ATOM 5370 C C . GLY B 1 322 ? -3.123 15.086 -15.828 1 81.31 322 GLY B C 1
ATOM 5371 O O . GLY B 1 322 ? -3.049 14.109 -15.078 1 81.31 322 GLY B O 1
ATOM 5372 N N . TRP B 1 323 ? -2.795 16.266 -15.516 1 82.69 323 TRP B N 1
ATOM 5373 C CA . TRP B 1 323 ? -2.391 16.578 -14.156 1 82.69 323 TRP B CA 1
ATOM 5374 C C . TRP B 1 323 ? -3.5 16.25 -13.164 1 82.69 323 TRP B C 1
ATOM 5376 O O . TRP B 1 323 ? -3.23 15.781 -12.055 1 82.69 323 TRP B O 1
ATOM 5386 N N . PHE B 1 324 ? -4.746 16.484 -13.586 1 87.69 324 PHE B N 1
ATOM 5387 C CA . PHE B 1 324 ? -5.891 16.203 -12.727 1 87.69 324 PHE B CA 1
ATOM 5388 C C . PHE B 1 324 ? -6 14.719 -12.43 1 87.69 324 PHE B C 1
ATOM 5390 O O . PHE B 1 324 ? -6.203 14.32 -11.281 1 87.69 324 PHE B O 1
ATOM 5397 N N . ASP B 1 325 ? -5.801 13.945 -13.438 1 88.19 325 ASP B N 1
ATOM 5398 C CA . ASP B 1 325 ? -5.859 12.492 -13.273 1 88.19 325 ASP B CA 1
ATOM 5399 C C . ASP B 1 325 ? -4.711 11.992 -12.398 1 88.19 325 ASP B C 1
ATOM 5401 O O . ASP B 1 325 ? -4.898 11.102 -11.57 1 88.19 325 ASP B O 1
ATOM 5405 N N . LYS B 1 326 ? -3.625 12.625 -12.555 1 86.69 326 LYS B N 1
ATOM 5406 C CA . LYS B 1 326 ? -2.459 12.219 -11.773 1 86.69 326 LYS B CA 1
ATOM 5407 C C . LYS B 1 326 ? -2.658 12.508 -10.289 1 86.69 326 LYS B C 1
ATOM 5409 O O . LYS B 1 326 ? -2.342 11.672 -9.445 1 86.69 326 LYS B O 1
ATOM 5414 N N . LEU B 1 327 ? -3.256 13.609 -10.078 1 86.38 327 LEU B N 1
ATOM 5415 C CA . LEU B 1 327 ? -3.469 14.016 -8.695 1 86.38 327 LEU B CA 1
ATOM 5416 C C . LEU B 1 327 ? -4.559 13.172 -8.039 1 86.38 327 LEU B C 1
ATOM 5418 O O . LEU B 1 327 ? -4.383 12.672 -6.926 1 86.38 327 LEU B O 1
ATOM 5422 N N . MET B 1 328 ? -5.629 13.062 -8.773 1 90.12 328 MET B N 1
ATOM 5423 C CA . MET B 1 328 ? -6.77 12.344 -8.219 1 90.12 328 MET B CA 1
ATOM 5424 C C . MET B 1 328 ? -6.453 10.859 -8.062 1 90.12 328 MET B C 1
ATOM 5426 O O . MET B 1 328 ? -6.797 10.25 -7.043 1 90.12 328 MET B O 1
ATOM 5430 N N . LEU B 1 329 ? -5.812 10.305 -9.008 1 90 329 LEU B N 1
ATOM 5431 C CA . LEU B 1 329 ? -5.465 8.891 -8.93 1 90 329 LEU B CA 1
ATOM 5432 C C . LEU B 1 329 ? -4.367 8.656 -7.902 1 90 329 LEU B C 1
ATOM 5434 O O . LEU B 1 329 ? -4.336 7.605 -7.25 1 90 329 LEU B O 1
ATOM 5438 N N . GLY B 1 330 ? -3.543 9.609 -7.836 1 86.5 330 GLY B N 1
ATOM 5439 C CA . GLY B 1 330 ? -2.549 9.523 -6.777 1 86.5 330 GLY B CA 1
ATOM 5440 C C . GLY B 1 330 ? -3.154 9.531 -5.387 1 86.5 330 GLY B C 1
ATOM 5441 O O . GLY B 1 330 ? -2.736 8.766 -4.516 1 86.5 330 GLY B O 1
ATOM 5442 N N . LEU B 1 331 ? -4.059 10.391 -5.27 1 88.19 331 LEU B N 1
ATOM 5443 C CA . LEU B 1 331 ? -4.762 10.469 -3.994 1 88.19 331 LEU B CA 1
ATOM 5444 C C . LEU B 1 331 ? -5.504 9.164 -3.709 1 88.19 331 LEU B C 1
ATOM 5446 O O . LEU B 1 331 ? -5.473 8.664 -2.584 1 88.19 331 LEU B O 1
ATOM 5450 N N . TYR B 1 332 ? -6.121 8.672 -4.727 1 90.44 332 TYR B N 1
ATOM 5451 C CA . TYR B 1 332 ? -6.828 7.406 -4.57 1 90.44 332 TYR B CA 1
ATOM 5452 C C . TYR B 1 332 ? -5.875 6.293 -4.148 1 90.44 332 TYR B C 1
ATOM 5454 O O . TYR B 1 332 ? -6.184 5.516 -3.24 1 90.44 332 TYR B O 1
ATOM 5462 N N . GLU B 1 333 ? -4.777 6.172 -4.777 1 88.12 333 GLU B N 1
ATOM 5463 C CA . GLU B 1 333 ? -3.807 5.129 -4.465 1 88.12 333 GLU B CA 1
ATOM 5464 C C . GLU B 1 333 ? -3.266 5.285 -3.047 1 88.12 333 GLU B C 1
ATOM 5466 O O . GLU B 1 333 ? -3.062 4.293 -2.342 1 88.12 333 GLU B O 1
ATOM 5471 N N . PHE B 1 334 ? -3.094 6.5 -2.715 1 87.19 334 PHE B N 1
ATOM 5472 C CA . PHE B 1 334 ? -2.613 6.773 -1.366 1 87.19 334 PHE B CA 1
ATOM 5473 C C . PHE B 1 334 ? -3.625 6.305 -0.326 1 87.19 334 PHE B C 1
ATOM 5475 O O . PHE B 1 334 ? -3.262 5.629 0.639 1 87.19 334 PHE B O 1
ATOM 5482 N N . LEU B 1 335 ? -4.855 6.66 -0.542 1 88.19 335 LEU B N 1
ATOM 5483 C CA . LEU B 1 335 ? -5.918 6.297 0.392 1 88.19 335 LEU B CA 1
ATOM 5484 C C . LEU B 1 335 ? -6.164 4.793 0.377 1 88.19 335 LEU B C 1
ATOM 5486 O O . LEU B 1 335 ? -6.344 4.18 1.431 1 88.19 335 LEU B O 1
ATOM 5490 N N . HIS B 1 336 ? -6.117 4.281 -0.759 1 86.12 336 HIS B N 1
ATOM 5491 C CA . HIS B 1 336 ? -6.379 2.855 -0.933 1 86.12 336 HIS B CA 1
ATOM 5492 C C . HIS B 1 336 ? -5.289 2.014 -0.281 1 86.12 336 HIS B C 1
ATOM 5494 O O . HIS B 1 336 ? -5.57 0.948 0.274 1 86.12 336 HIS B O 1
ATOM 5500 N N . ASN B 1 337 ? -4.098 2.451 -0.366 1 82.5 337 ASN B N 1
ATOM 5501 C CA . ASN B 1 337 ? -2.971 1.719 0.203 1 82.5 337 ASN B CA 1
ATOM 5502 C C . ASN B 1 337 ? -2.982 1.771 1.729 1 82.5 337 ASN B C 1
ATOM 5504 O O . ASN B 1 337 ? -2.408 0.903 2.389 1 82.5 337 ASN B O 1
ATOM 5508 N N . ASN B 1 338 ? -3.633 2.699 2.188 1 80.81 338 ASN B N 1
ATOM 5509 C CA . ASN B 1 338 ? -3.561 2.873 3.635 1 80.81 338 ASN B CA 1
ATOM 5510 C C . ASN B 1 338 ? -4.895 2.561 4.305 1 80.81 338 ASN B C 1
ATOM 5512 O O . ASN B 1 338 ? -5.035 2.703 5.52 1 80.81 338 ASN B O 1
ATOM 5516 N N . CYS B 1 339 ? -5.762 2.256 3.492 1 77.94 339 CYS B N 1
ATOM 5517 C CA . CYS B 1 339 ? -7.051 1.909 4.086 1 77.94 339 CYS B CA 1
ATOM 5518 C C . CYS B 1 339 ? -7.086 0.441 4.496 1 77.94 339 CYS B C 1
ATOM 5520 O O . CYS B 1 339 ? -6.172 -0.32 4.172 1 77.94 339 CYS B O 1
ATOM 5522 N N . ARG B 1 340 ? -7.984 0.174 5.328 1 70.44 340 ARG B N 1
ATOM 5523 C CA . ARG B 1 340 ? -8.125 -1.198 5.809 1 70.44 340 ARG B CA 1
ATOM 5524 C C . ARG B 1 340 ? -8.578 -2.125 4.688 1 70.44 340 ARG B C 1
ATOM 5526 O O . ARG B 1 340 ? -9.312 -1.708 3.787 1 70.44 340 ARG B O 1
ATOM 5533 N N . SER B 1 341 ? -7.867 -3.215 4.578 1 64.31 341 SER B N 1
ATOM 5534 C CA . SER B 1 341 ? -8.211 -4.188 3.549 1 64.31 341 SER B CA 1
ATOM 5535 C C . SER B 1 341 ? -9.688 -4.578 3.627 1 64.31 341 SER B C 1
ATOM 5537 O O . SER B 1 341 ? -10.281 -4.559 4.707 1 64.31 341 SER B O 1
ATOM 5539 N N . ALA B 1 342 ? -10.297 -4.562 2.428 1 61 342 ALA B N 1
ATOM 5540 C CA . ALA B 1 342 ? -11.695 -4.973 2.324 1 61 342 ALA B CA 1
ATOM 5541 C C . ALA B 1 342 ? -11.898 -6.375 2.9 1 61 342 ALA B C 1
ATOM 5543 O O . ALA B 1 342 ? -12.992 -6.715 3.342 1 61 342 ALA B O 1
ATOM 5544 N N . LEU B 1 343 ? -10.789 -7.188 2.674 1 58.38 343 LEU B N 1
ATOM 5545 C CA . LEU B 1 343 ? -10.977 -8.555 3.139 1 58.38 343 LEU B CA 1
ATOM 5546 C C . LEU B 1 343 ? -10.852 -8.641 4.656 1 58.38 343 LEU B C 1
ATOM 5548 O O . LEU B 1 343 ? -9.867 -8.156 5.227 1 58.38 343 LEU B O 1
ATOM 5552 N N . PRO B 1 344 ? -12 -8.617 5.246 1 52 344 PRO B N 1
ATOM 5553 C CA . PRO B 1 344 ? -11.922 -8.75 6.703 1 52 344 PRO B CA 1
ATOM 5554 C C . PRO B 1 344 ? -10.758 -9.625 7.152 1 52 344 PRO B C 1
ATOM 5556 O O . PRO B 1 344 ? -10.297 -10.484 6.395 1 52 344 PRO B O 1
ATOM 5559 N N . ALA B 1 345 ? -9.906 -9.062 8.047 1 50.06 345 ALA B N 1
ATOM 5560 C CA . ALA B 1 345 ? -8.859 -9.867 8.68 1 50.06 345 ALA B CA 1
ATOM 5561 C C . ALA B 1 345 ? -9.188 -11.359 8.586 1 50.06 345 ALA B C 1
ATOM 5563 O O . ALA B 1 345 ? -9.914 -11.891 9.43 1 50.06 345 ALA B O 1
ATOM 5564 N N . LEU B 1 346 ? -9.406 -11.727 7.352 1 54.44 346 LEU B N 1
ATOM 5565 C CA . LEU B 1 346 ? -9.672 -13.156 7.234 1 54.44 346 LEU B CA 1
ATOM 5566 C C . LEU B 1 346 ? -8.633 -13.961 8.008 1 54.44 346 LEU B C 1
ATOM 5568 O O . LEU B 1 346 ? -7.453 -13.617 8.016 1 54.44 346 LEU B O 1
ATOM 5572 N N . TRP B 1 347 ? -8.969 -14.422 9.086 1 59.81 347 TRP B N 1
ATOM 5573 C CA . TRP B 1 347 ? -8.305 -15.289 10.055 1 59.81 347 TRP B CA 1
ATOM 5574 C C . TRP B 1 347 ? -7.617 -16.453 9.359 1 59.81 347 TRP B C 1
ATOM 5576 O O . TRP B 1 347 ? -7.641 -17.578 9.852 1 59.81 347 TRP B O 1
ATOM 5586 N N . PHE B 1 348 ? -7.184 -16.141 8.117 1 71.31 348 PHE B N 1
ATOM 5587 C CA . PHE B 1 348 ? -6.453 -17.266 7.527 1 71.31 348 PHE B CA 1
ATOM 5588 C C . PHE B 1 348 ? -4.992 -17.234 7.961 1 71.31 348 PHE B C 1
ATOM 5590 O O . PHE B 1 348 ? -4.449 -16.188 8.289 1 71.31 348 PHE B O 1
ATOM 5597 N N . PRO B 1 349 ? -4.664 -18.469 8.094 1 76.69 349 PRO B N 1
ATOM 5598 C CA . PRO B 1 349 ? -3.236 -18.516 8.414 1 76.69 349 PRO B CA 1
ATOM 5599 C C . PRO B 1 349 ? -2.385 -17.703 7.449 1 76.69 349 PRO B C 1
ATOM 5601 O O . PRO B 1 349 ? -2.656 -17.688 6.246 1 76.69 349 PRO B O 1
ATOM 5604 N N . LEU B 1 350 ? -1.536 -17 7.914 1 79.19 350 LEU B N 1
ATOM 5605 C CA . LEU B 1 350 ? -0.691 -16.062 7.164 1 79.19 350 LEU B CA 1
ATOM 5606 C C . LEU B 1 350 ? 0.074 -16.797 6.066 1 79.19 350 LEU B C 1
ATOM 5608 O O . LEU B 1 350 ? 0.375 -16.219 5.02 1 79.19 350 LEU B O 1
ATOM 5612 N N . ASN B 1 351 ? 0.29 -18.062 6.27 1 83.31 351 ASN B N 1
ATOM 5613 C CA . ASN B 1 351 ? 1.102 -18.828 5.328 1 83.31 351 ASN B CA 1
ATOM 5614 C C . ASN B 1 351 ? 0.308 -19.203 4.082 1 83.31 351 ASN B C 1
ATOM 5616 O O . ASN B 1 351 ? 0.89 -19.531 3.049 1 83.31 351 ASN B O 1
ATOM 5620 N N . GLN B 1 352 ? -0.965 -19.078 4.16 1 88.19 352 GLN B N 1
ATOM 5621 C CA . GLN B 1 352 ? -1.785 -19.484 3.018 1 88.19 352 GLN B CA 1
ATOM 5622 C C . GLN B 1 352 ? -2.395 -18.266 2.33 1 88.19 352 GLN B C 1
ATOM 5624 O O . GLN B 1 352 ? -3.283 -18.406 1.487 1 88.19 352 GLN B O 1
ATOM 5629 N N . ARG B 1 353 ? -1.878 -17.188 2.758 1 86.94 353 ARG B N 1
ATOM 5630 C CA . ARG B 1 353 ? -2.404 -15.953 2.176 1 86.94 353 ARG B CA 1
ATOM 5631 C C . ARG B 1 353 ? -1.442 -15.375 1.142 1 86.94 353 ARG B C 1
ATOM 5633 O O . ARG B 1 353 ? -0.25 -15.227 1.413 1 86.94 353 ARG B O 1
ATOM 5640 N N . MET B 1 354 ? -1.938 -15.203 0.002 1 88.88 354 MET B N 1
ATOM 5641 C CA . MET B 1 354 ? -1.144 -14.602 -1.063 1 88.88 354 MET B CA 1
ATOM 5642 C C . MET B 1 354 ? -1.872 -13.406 -1.678 1 88.88 354 MET B C 1
ATOM 5644 O O . MET B 1 354 ? -3.072 -13.484 -1.951 1 88.88 354 MET B O 1
ATOM 5648 N N . GLU B 1 355 ? -1.228 -12.367 -1.747 1 88.12 355 GLU B N 1
ATOM 5649 C CA . GLU B 1 355 ? -1.793 -11.188 -2.391 1 88.12 355 GLU B CA 1
ATOM 5650 C C . GLU B 1 355 ? -1.133 -10.922 -3.742 1 88.12 355 GLU B C 1
ATOM 5652 O O . GLU B 1 355 ? 0.095 -10.938 -3.852 1 88.12 355 GLU B O 1
ATOM 5657 N N . ILE B 1 356 ? -1.933 -10.797 -4.73 1 89.19 356 ILE B N 1
ATOM 5658 C CA . ILE B 1 356 ? -1.443 -10.508 -6.074 1 89.19 356 ILE B CA 1
ATOM 5659 C C . ILE B 1 356 ? -1.918 -9.125 -6.512 1 89.19 356 ILE B C 1
ATOM 5661 O O . ILE B 1 356 ? -3.076 -8.766 -6.293 1 89.19 356 ILE B O 1
ATOM 5665 N N . SER B 1 357 ? -1.029 -8.359 -6.957 1 87.12 357 SER B N 1
ATOM 5666 C CA . SER B 1 357 ? -1.388 -7.02 -7.418 1 87.12 357 SER B CA 1
ATOM 5667 C C . SER B 1 357 ? -1.228 -6.891 -8.93 1 87.12 357 SER B C 1
ATOM 5669 O O . SER B 1 357 ? -0.359 -7.531 -9.523 1 87.12 357 SER B O 1
ATOM 5671 N N . MET B 1 358 ? -2.154 -6.254 -9.555 1 85.5 358 MET B N 1
ATOM 5672 C CA . MET B 1 358 ? -2.135 -5.938 -10.977 1 85.5 358 MET B CA 1
ATOM 5673 C C . MET B 1 358 ? -2.184 -4.434 -11.203 1 85.5 358 MET B C 1
ATOM 5675 O O . MET B 1 358 ? -2.873 -3.713 -10.477 1 85.5 358 MET B O 1
ATOM 5679 N N . LEU B 1 359 ? -1.435 -3.975 -12.18 1 84.88 359 LEU B N 1
ATOM 5680 C CA . LEU B 1 359 ? -1.42 -2.553 -12.5 1 84.88 359 LEU B CA 1
ATOM 5681 C C . LEU B 1 359 ? -2.406 -2.236 -13.617 1 84.88 359 LEU B C 1
ATOM 5683 O O . LEU B 1 359 ? -2.324 -2.812 -14.703 1 84.88 359 LEU B O 1
ATOM 5687 N N . TYR B 1 360 ? -3.398 -1.43 -13.258 1 84.5 360 TYR B N 1
ATOM 5688 C CA . TYR B 1 360 ? -4.344 -0.936 -14.25 1 84.5 360 TYR B CA 1
ATOM 5689 C C . TYR B 1 360 ? -3.811 0.321 -14.93 1 84.5 360 TYR B C 1
ATOM 5691 O O . TYR B 1 360 ? -3.186 1.166 -14.289 1 84.5 360 TYR B O 1
ATOM 5699 N N . PRO B 1 361 ? -3.869 0.391 -16.234 1 79.75 361 PRO B N 1
ATOM 5700 C CA . PRO B 1 361 ? -3.496 1.645 -16.891 1 79.75 361 PRO B CA 1
ATOM 5701 C C . PRO B 1 361 ? -4.449 2.791 -16.562 1 79.75 361 PRO B C 1
ATOM 5703 O O . PRO B 1 361 ? -5.668 2.588 -16.5 1 79.75 361 PRO B O 1
ATOM 5706 N N . ALA B 1 362 ? -3.936 3.891 -16.047 1 77.69 362 ALA B N 1
ATOM 5707 C CA . ALA B 1 362 ? -4.77 5.027 -15.672 1 77.69 362 ALA B CA 1
ATOM 5708 C C . ALA B 1 362 ? -5.391 5.688 -16.906 1 77.69 362 ALA B C 1
ATOM 5710 O O . ALA B 1 362 ? -4.777 5.719 -17.969 1 77.69 362 ALA B O 1
#

Secondary structure (DSSP, 8-state):
-HHHHHHHHHHHHHHHHHHHHHHHHHHHHTTSS-----EE--SS-TT-EE-HHHHHHHHHHHHHHHHHHTTSHHHHHHHHHHHHHHHHHHHHHHHHHHHHTS---HHHHHHHHHHHHHHHHHHHHHHHGGGTTTTHHHHHHHHHHHHHHHHHHHHHHHHHHHHHHTPBPHHHHHHHHHSTT-EEEEEEEEEEES-SSSB-HHHHHHHHHH-EEEEEEEEEEEEE-SSS---HHHHEEEEEEEETTEEEEEEEE-SS--SSEETTEEHHHHHHHHHHHHHHHGGGGS-HHHHHHHHHHHHHHHHH-EEEEEEEEEEE--TTS-HHHHHHHHHHHHHHHHSPPSS------GGGEEEEEEEEE-/-HHHHHHHHHHHHHHHHHHHHHHHHHHHHTTSS-----EE--SS-TT-EE-HHHHHHHHHHHHHHHHHHTTSHHHHHHHHHHHHHHHHHHHHHHHHHHHHTS---HHHHHHHHHHHHHHHHHHHHHHHGGGTTTTHHHHHHHHHHHHHHHHHHHHHHHHHHHHHHTPBPHHHHHHHHHSTT-EEEEEEEEEEES-SSSB-HHHHHHHHHH-EEEEEEEEEEEEE-SSS---HHHHEEEEEEEETTEEEEEEEE-SS--SSEETTEEHHHHHHHHHHHHHHHGGGGS-HHHHHHHHHHHHHHHHH-EEEEEEEEEEE--TTS-HHHHHHHHHHHHHHHHSPPSS------GGGEEEEEEEEE-

Organism: NCBI:txid325984

Foldseek 3Di:
DVVVVVVVVVVVVVVVLLVVLQVVVVCVVVQLAFAFDWDAPDLPDLSRTDTPVSVVVVVVLVVCLCVVLPPDPLVVLQVLLVVLVVLVVCLVVVLVCCVPPVVPDVVVSVVSNVVSVVVSVVSNVVSVVCCVSNNVVVVVVVVVVVLNSVLSVVQVVVQVVLFVVQFDALVNVVVLCPDPQAEAAFAEEEEEDQDPDGDGVVVVVCCVVVSYDHQAYEYEHEDEDQHQADDLVPQWDKADRPDHRYIYIYGYGYPNDDCQADVNDGNVVSVLVVVLVVLVVVPVVDPPVSSVVSNVSSVRNVVVYYAYEYEAEAEDEDPPDDPVCVVSSVSNRVSNVPGDDPPPVRPDDPVRYHYDYDYDYD/DVVVVVVVVVVVVVVVLLVVLQVVVVCVVVQLAFAFDWDQPDLPDLSRTDTPVSVVVVVVLVVVLCVVLPPDPLVVLQVQLVVLVVLVVVLVVVLVCCVPPVVPDVVVSVVSNVVSVVVSVVSNVVSVVCCVSNNCVVVVVVVVVVLLSVLSVVQVVVQVVLFVVQFDALVNVVVLCPDPQAEAAFAEEEEEDQDPDGDGVVVVVCCVVVSYDHQAYEYEHEDEDAHQADDLVPQWDKADRPDHRYIYIYGYGYPNDDCQADVNDGNVVSVLVVVLVVLVVVPVVDDPVSSVVSNVSSVRNVVVYYAYEYEAEAEDEDPPDDPVCVVSSVSNRVSNVPGDDPPPVRPDDPVRYHYDYDYDYD

InterPro domains:
  IPR003855 Potassium transporter [PTHR30540] (1-360)
  IPR053951 K+ potassium transporter, integral membrane domain [PF02705] (1-169)
  IPR053952 K+ potassium transporter, C-terminal domain [PF22776] (186-357)

Sequence (724 aa):
MFIIATLTAIVASQSLISAAFSVIKQSVALDYFPRVKIVHTSLHKEGAVYSPETNYILMVLCVIVIVSFGGGKEIGNAFGLVVIFVMFITTILLTLVMIIIWRTPLIFVGLYFVSFFILEGVYISAVLVKFTEGGWLPFAISMILAIIMFGWYYGRQRKLDYERNNKITPEYLRVLLSNSMVQRVPGICLFYSNIEDGLTPLLGHYIKNAHALHTVTVIATLKRLPVANVASRERFTIKNLGIAGVYGCLVKYGYADSLGTVEGDDFLTAVTKSLKAYIEETSDKLPFESIEEEISNLEEAKSSGAVHVQGKARFHVSGENGWFDKLMLGLYEFLHNNCRSALPALWFPLNQRMEISMLYPAMFIIATLTAIVASQSLISAAFSVIKQSVALDYFPRVKIVHTSLHKEGAVYSPETNYILMVLCVIVIVSFGGGKEIGNAFGLVVIFVMFITTILLTLVMIIIWRTPLIFVGLYFVSFFILEGVYISAVLVKFTEGGWLPFAISMILAIIMFGWYYGRQRKLDYERNNKITPEYLRVLLSNSMVQRVPGICLFYSNIEDGLTPLLGHYIKNAHALHTVTVIATLKRLPVANVASRERFTIKNLGIAGVYGCLVKYGYADSLGTVEGDDFLTAVTKSLKAYIEETSDKLPFESIEEEISNLEEAKSSGAVHVQGKARFHVSGENGWFDKLMLGLYEFLHNNCRSALPALWFPLNQRMEISMLYPA

Solvent-accessible surface area (backbone atoms only — not comparable to full-atom values): 38373 Å² total; per-residue (Å²): 112,67,64,59,52,49,51,51,49,50,52,51,48,49,51,50,51,45,50,50,33,43,52,49,50,50,33,33,73,70,55,36,35,72,48,66,68,74,41,69,78,37,95,84,39,85,69,40,45,44,32,66,67,58,48,49,52,50,50,52,52,50,49,52,50,43,67,73,50,45,94,48,73,29,51,56,40,21,50,52,46,48,54,52,49,52,51,50,52,47,51,53,52,48,50,48,42,35,52,72,73,66,57,50,60,63,68,61,52,46,52,52,48,53,56,51,48,52,55,49,48,55,50,49,62,63,44,58,72,38,29,85,54,41,28,48,52,58,54,51,53,51,48,51,52,48,49,50,28,47,21,35,37,54,35,49,51,52,50,50,49,49,42,66,75,45,45,40,47,62,66,52,50,51,53,56,61,66,32,86,56,33,41,74,22,68,8,31,32,40,36,47,39,90,52,88,77,66,41,57,40,59,57,55,50,44,37,71,55,60,20,41,44,42,46,34,29,34,40,34,23,72,42,82,43,101,39,53,69,57,57,78,80,66,20,59,46,76,42,77,61,85,44,90,47,36,33,36,30,41,38,42,36,19,76,67,49,56,75,42,47,51,94,83,32,49,46,66,56,48,50,52,48,51,49,51,49,46,53,60,63,55,39,85,80,46,64,68,68,59,43,54,50,48,51,50,48,49,53,51,12,57,74,65,34,63,25,40,37,40,67,42,82,40,72,41,79,57,90,81,53,52,70,65,55,48,51,32,43,48,48,21,51,53,48,60,65,68,29,55,70,85,65,59,82,57,70,56,61,55,82,33,42,38,35,39,37,41,58,39,80,105,110,68,64,58,52,49,50,50,48,48,53,51,49,50,51,50,52,44,50,50,35,44,52,48,51,50,34,32,74,70,55,36,35,72,49,67,65,74,40,69,78,38,96,82,40,86,68,40,46,44,32,64,66,59,48,48,51,49,50,51,52,51,51,53,49,43,68,72,50,47,93,47,74,30,50,56,39,22,49,52,46,49,52,51,51,51,52,50,52,48,51,54,52,49,50,49,41,36,52,72,73,67,57,51,60,65,68,62,52,47,52,52,48,52,55,50,48,52,56,48,48,56,51,48,61,64,45,56,72,38,29,86,54,40,27,49,50,57,53,52,52,51,49,53,52,48,48,52,30,47,20,35,36,53,35,48,50,52,50,50,51,50,40,65,74,45,46,40,47,63,66,53,51,51,54,56,61,66,33,85,56,34,43,73,23,68,8,30,32,40,37,48,40,87,52,89,78,66,40,56,40,60,59,56,50,44,36,72,55,59,21,38,42,42,46,34,29,35,40,33,23,72,41,82,44,101,39,53,66,57,56,79,81,66,21,60,46,75,43,78,62,85,45,90,47,37,32,36,30,40,38,44,37,17,76,68,47,57,76,42,46,51,96,82,32,48,46,67,56,50,50,51,49,50,49,51,49,47,52,61,62,56,38,84,83,45,64,68,69,59,43,56,49,49,51,51,50,49,54,51,13,59,72,66,34,64,24,40,36,40,66,42,83,41,72,42,76,56,90,82,53,52,69,65,55,49,50,33,42,46,48,21,51,54,47,60,64,67,29,55,68,85,64,58,82,58,71,56,60,58,82,32,42,38,35,40,35,41,58,39,81,106

pLDDT: mean 81.92, std 9.43, range [50.06, 95.0]

Radius of gyration: 31.04 Å; Cα contacts (8 Å, |Δi|>4): 998; chains: 2; bounding box: 95×88×62 Å